Protein 1DYS (pdb70)

B-factor: mean 22.87, std 8.88, range [8.34, 70.2]

Sequence (690 aa):
GNPFSGRTLLVNSDYSSKLDQTRQAFLSRGDQTNAAKVKYVQEKVGTFYWISNIFLLRDIDVAIQNARAAKARGENPIVGLVLYNLPDRDCSAGESSGELKLSQNGLNRYKNEYVNPFAQKLKAASDVQFAVILEPDAIGNMVTGTSAFCRNARGPQQEAIGYAISQLQASHIHLYLDVANGGWLGWADKLEPTAQEVATILQKAGNNAKIRGFSSNVSNYNPYSTSNPPPYTSGSPSPDESRYATNIANAMRQRGLPTQFIIDQSRVALSGARSEWGQWCNVNPAGFGQPFTTNTNNPNVDAIVWVKPGGESDGQCGMGGAPAAGMWFDAYAQMLTQNAHDEIAGNPFSGRTLLVNSDYSSKLDQTRQAFLSRGDQTNAAKVKYVQEKVGTFYWISNIFLLRDIDVAIQNARAAKARGENPIVGLVLYNLPDRDCSAGESSGELKLSQNGLNRYKNEYVNPFAQKLKAASDVQFAVILEPDAIGNMVTGTSAFCRNARGPQQEAIGYAISQLQASHIHLYLDVANGGWLGWADKLEPTAQEVATILQKAGNNAKIRGFSSNVSNYNPYSTSNPPPYTSGSPSPDESRYATNIANAMRQRGLPTQFIIDQSRVALSGARSEWGQWCNVNPAGFGQPFTTNTNNPNVDAIVWVKPGGESDGQCGMGGAPAAGMWFDAYAQMLTQNAHDEIA

Solvent-accessible surface area: 25816 Å² total; per-residue (Å²): 105,40,7,0,74,76,67,74,8,12,36,10,41,48,4,16,78,36,0,54,94,0,52,92,23,0,73,99,140,53,39,107,100,16,4,52,28,0,99,58,1,24,95,131,3,3,0,0,5,46,0,22,41,36,21,45,16,66,33,0,65,61,0,13,129,34,2,106,53,0,90,88,158,67,68,77,11,0,0,0,0,0,0,34,0,2,0,10,23,36,2,67,83,35,22,3,44,17,37,1,37,37,110,65,84,0,34,69,53,0,34,87,60,0,0,50,34,0,3,132,52,0,91,82,2,75,79,4,38,0,0,0,0,0,2,12,43,6,0,0,6,13,31,50,12,110,53,62,64,5,151,120,0,90,43,45,4,16,77,0,0,0,52,0,0,44,52,1,48,37,107,10,10,32,5,0,1,1,0,3,14,0,16,72,0,0,74,74,98,47,26,81,56,0,0,82,5,0,16,29,0,19,130,110,12,29,159,120,17,139,11,67,0,0,0,0,0,16,34,19,0,2,30,23,78,34,106,122,41,42,119,50,8,91,77,13,55,0,13,3,1,15,99,0,0,43,32,0,0,68,10,0,115,149,91,68,33,37,24,27,0,1,0,1,7,1,2,25,24,61,114,78,14,16,94,118,24,65,73,133,15,1,7,48,56,0,1,3,3,34,9,40,22,51,126,7,154,16,121,11,5,4,0,7,0,0,0,17,5,0,1,26,1,20,0,54,41,57,43,72,72,14,30,27,63,34,32,27,10,21,55,2,0,26,21,0,0,101,59,17,66,138,89,5,81,104,43,7,0,71,70,68,71,7,14,38,7,44,35,4,19,70,32,1,42,90,0,57,100,21,0,67,94,138,55,36,114,94,18,4,52,42,0,100,47,3,22,94,132,3,3,0,0,4,43,0,24,42,33,20,46,16,61,28,0,66,60,0,12,125,38,1,104,48,6,94,88,175,69,82,74,10,0,0,0,0,0,0,33,0,3,0,10,23,36,2,80,77,41,24,2,38,18,42,1,38,40,106,67,87,0,37,68,57,0,36,84,60,0,0,51,34,0,4,127,50,0,91,83,1,81,70,6,36,0,0,0,0,0,3,12,35,7,1,0,6,6,32,48,25,113,54,58,62,6,156,118,0,92,37,40,4,17,77,0,1,0,47,1,0,40,53,2,64,38,110,13,11,33,4,0,1,1,0,3,13,0,16,70,0,0,74,77,98,55,24,83,49,0,0,100,4,0,24,37,0,19,140,109,8,34,159,127,21,143,10,65,0,0,0,0,1,11,32,16,1,2,31,22,81,36,121,114,37,31,123,52,8,90,75,12,58,0,12,4,1,17,98,0,0,48,27,0,0,65,6,0,124,145,92,71,32,34,27,22,0,1,0,0,9,0,1,33,23,76,106,73,23,12,94,118,19,62,68,142,16,0,7,64,60,0,2,4,4,38,5,37,27,57,115,8,144,15,122,21,5,4,0,9,0,0,0,17,3,0,0,24,2,20,0,36,38,53,34,65,74,15,31,32,71,38,31,22,12,22,52,2,0,26,22,0,0,101,56,14,67,142,80,2,81

Radius of gyration: 26.42 Å; Cα contacts (8 Å, |Δi|>4): 1539; chains: 2; bounding box: 71×68×64 Å

Nearest PDB structures (foldseek):
  1dys-assembly1_B  TM=1.000E+00  e=3.834E-75  Mycothermus thermophilus
  8wzw-assembly1_A  TM=9.440E-01  e=3.841E-35  Phanerodontia chrysosporium
  8ww5-assembly1_A  TM=9.415E-01  e=9.677E-35  Phanerodontia chrysosporium
  8x04-assembly1_A  TM=9.411E-01  e=4.245E-34  Phanerodontia chrysosporium
  8wxc-assembly1_A  TM=9.398E-01  e=3.992E-34  Phanerodontia chrysosporium

Organism: Humicola insolens (NCBI:txid85995)

InterPro domains:
  IPR001524 Glycoside hydrolase, family 6, conserved site [PS00656] (133-142)
  IPR016288 1, 4-beta cellobiohydrolase [PF01341] (6-342)
  IPR016288 1, 4-beta cellobiohydrolase [PIRSF001100] (2-345)
  IPR016288 1, 4-beta cellobiohydrolase [PR00733] (79-92)
  IPR016288 1, 4-beta cellobiohydrolase [PR00733] (174-187)
  IPR016288 1, 4-beta cellobiohydrolase [PR00733] (213-223)
  IPR016288 1, 4-beta cellobiohydrolase [PR00733] (261-274)
  IPR016288 1, 4-beta cellobiohydrolase [PR00733] (279-299)
  IPR016288 1, 4-beta cellobiohydrolase [PR00733] (303-317)
  IPR016288 1, 4-beta cellobiohydrolase [PTHR34876] (2-346)
  IPR036434 1, 4-beta cellobiohydrolase superfamily [G3DSA:3.20.20.40] (1-348)
  IPR036434 1, 4-beta cellobiohydrolase superfamily [SSF51989] (3-345)

Foldseek 3Di:
DQLCVQAAAFAQQVLLVLLVVLLVVCVVVVNPVLNQLSVCNSPGFHEADECAALVSLVSLVVQLVRQVVCVVVPHHYEHEYEQAHFACAPVLVPGRPHDHHVVVVRLVCLLPRRLVSNLVSVVVPLVHAYEYEYHACLLLCLLPVDDPRSVVCNVSRLLSRLSSQLSNDDPRYAYAYEDEACQRQQAPVRLQSSLVSVVSSPVSVHDVGAHQYHEYQALHAFAADDPDADPQCPRGQPRGRLSSLVSNLVSNVVVPHHRAYEYAQQKHEDPPQDPHRPDRWLTPDIAGEDGWDCPSVHPRYRIHHHYDSFQAGCACDHDPPGDGGRHGRSVRVNSRSVVYDPVRD/DQPCVQAAAAAQQVLLVLLQVLLVVCVVVVNNVLSQLSVCSSPGFHEADECAALVSLVSLVVQLVRCVVQVVVPHGYEHEYEQAHQACAPVLVVGRPHDHHVVVVRLVCCLPSNLVSSLVSVVVSPVHAYEYEYHAPLLLCLLPPDDPSSVVCNVSRLLSRLSSLLSNDDPRYAYAYEDEACQRQQAPVRLLSSLVSVVSSPVSNDDPRAHQYHEYQALHAFAQDDPDAAPLCPRGQPRGRLSSLVSNLVSNVVVVHHRAYEYAQQKHEDHPQDPHRPDRWLTPDIAGGDGWDCPRPHPRYRIHHHYHSFQAGCACDHDHPTHGGRHGRSVRVNSRSVRYDPVRD

Structure (mmCIF, N/CA/C/O backbone):
data_1DYS
#
_entry.id   1DYS
#
_cell.length_a   109.917
_cell.length_b   104.451
_cell.length_c   53.788
_cell.angle_alpha   90.00
_cell.angle_beta   90.00
_cell.angle_gamma   90.00
#
_symmetry.space_group_name_H-M   'P 21 21 2'
#
loop_
_entity.id
_entity.type
_entity.pdbx_description
1 polymer ENDOGLUCANASE
2 water water
#
loop_
_atom_site.group_PDB
_atom_site.id
_atom_site.type_symbol
_atom_site.label_atom_id
_atom_site.label_alt_id
_atom_site.label_comp_id
_atom_site.label_asym_id
_atom_site.label_entity_id
_atom_site.label_seq_id
_atom_site.pdbx_PDB_ins_code
_atom_site.Cartn_x
_atom_site.Cartn_y
_atom_site.Cartn_z
_atom_site.occupancy
_atom_site.B_iso_or_equiv
_atom_site.auth_seq_id
_atom_site.auth_comp_id
_atom_site.auth_asym_id
_atom_site.auth_atom_id
_atom_site.pdbx_PDB_model_num
ATOM 1 N N . GLY A 1 3 ? -1.219 43.542 30.269 1.00 38.26 3 GLY A N 1
ATOM 2 C CA . GLY A 1 3 ? -2.014 43.426 29.045 1.00 37.85 3 GLY A CA 1
ATOM 3 C C . GLY A 1 3 ? -1.696 42.106 28.320 1.00 30.25 3 GLY A C 1
ATOM 4 O O . GLY A 1 3 ? -0.625 41.520 28.474 1.00 29.98 3 GLY A O 1
ATOM 5 N N . ASN A 1 4 ? -2.694 41.653 27.583 1.00 26.24 4 ASN A N 1
ATOM 6 C CA . ASN A 1 4 ? -2.522 40.422 26.779 1.00 20.56 4 ASN A CA 1
ATOM 7 C C . ASN A 1 4 ? -1.763 40.898 25.563 1.00 18.81 4 ASN A C 1
ATOM 8 O O . ASN A 1 4 ? -2.111 41.817 24.819 1.00 18.03 4 ASN A O 1
ATOM 13 N N . PRO A 1 5 ? -0.620 40.287 25.287 1.00 18.82 5 PRO A N 1
ATOM 14 C CA . PRO A 1 5 ? 0.217 40.707 24.170 1.00 21.77 5 PRO A CA 1
ATOM 15 C C . PRO A 1 5 ? -0.379 40.490 22.795 1.00 19.14 5 PRO A C 1
ATOM 16 O O . PRO A 1 5 ? 0.116 41.014 21.786 1.00 20.12 5 PRO A O 1
ATOM 20 N N . PHE A 1 6 ? -1.420 39.660 22.675 1.00 20.14 6 PHE A N 1
ATOM 21 C CA . PHE A 1 6 ? -2.025 39.349 21.392 1.00 18.69 6 PHE A CA 1
ATOM 22 C C . PHE A 1 6 ? -3.168 40.333 21.066 1.00 21.14 6 PHE A C 1
ATOM 23 O O . PHE A 1 6 ? -3.659 40.333 19.958 1.00 19.59 6 PHE A O 1
ATOM 31 N N . SER A 1 7 ? -3.625 41.041 22.085 1.00 24.32 7 SER A N 1
ATOM 32 C CA . SER A 1 7 ? -4.696 42.029 21.934 1.00 25.88 7 SER A CA 1
ATOM 33 C C . SER A 1 7 ? -4.451 42.995 20.789 1.00 20.85 7 SER A C 1
ATOM 34 O O . SER A 1 7 ? -3.459 43.730 20.688 1.00 24.54 7 SER A O 1
ATOM 37 N N . GLY A 1 8 ? -5.371 42.997 19.824 1.00 26.40 8 GLY A N 1
ATOM 38 C CA . GLY A 1 8 ? -5.340 43.814 18.652 1.00 24.54 8 GLY A CA 1
ATOM 39 C C . GLY A 1 8 ? -4.269 43.464 17.635 1.00 26.47 8 GLY A C 1
ATOM 40 O O . GLY A 1 8 ? -4.064 44.173 16.658 1.00 27.08 8 GLY A O 1
ATOM 41 N N . ARG A 1 9 ? -3.612 42.315 17.808 1.00 21.06 9 ARG A N 1
ATOM 42 C CA . ARG A 1 9 ? -2.572 41.872 16.890 1.00 22.18 9 ARG A CA 1
ATOM 43 C C . ARG A 1 9 ? -3.019 40.660 16.083 1.00 18.93 9 ARG A C 1
ATOM 44 O O . ARG A 1 9 ? -4.011 40.028 16.400 1.00 19.47 9 ARG A O 1
ATOM 52 N N . THR A 1 10 ? -2.288 40.327 15.027 1.00 24.28 10 THR A N 1
ATOM 53 C CA . THR A 1 10 ? -2.564 39.132 14.227 1.00 19.42 10 THR A CA 1
ATOM 54 C C . THR A 1 10 ? -1.354 38.193 14.346 1.00 24.81 10 THR A C 1
ATOM 55 O O . THR A 1 10 ? -0.251 38.690 14.163 1.00 20.25 10 THR A O 1
ATOM 59 N N . LEU A 1 11 ? -1.572 36.927 14.675 1.00 19.06 11 LEU A N 1
ATOM 60 C CA . LEU A 1 11 ? -0.435 35.982 14.697 1.00 19.38 11 LEU A CA 1
ATOM 61 C C . LEU A 1 11 ? 0.111 35.848 13.287 1.00 14.73 11 LEU A C 1
ATOM 62 O O . LEU A 1 11 ? -0.555 35.657 12.279 1.00 15.07 11 LEU A O 1
ATOM 67 N N . LEU A 1 12 ? 1.444 36.024 13.141 1.00 16.75 12 LEU A N 1
ATOM 68 C CA . LEU A 1 12 ? 2.060 36.058 11.830 1.00 13.59 12 LEU A CA 1
ATOM 69 C C . LEU A 1 12 ? 2.020 34.739 11.061 1.00 18.27 12 LEU A C 1
ATOM 70 O O . LEU A 1 12 ? 2.255 33.691 11.661 1.00 16.05 12 LEU A O 1
ATOM 75 N N . VAL A 1 13 ? 1.740 34.836 9.760 1.00 18.01 13 VAL A N 1
ATOM 76 C CA . VAL A 1 13 ? 1.775 33.596 8.958 1.00 15.29 13 VAL A CA 1
ATOM 77 C C . VAL A 1 13 ? 3.197 33.038 8.957 1.00 17.10 13 VAL A C 1
ATOM 78 O O . VAL A 1 13 ? 4.189 33.771 8.935 1.00 20.59 13 VAL A O 1
ATOM 82 N N . ASN A 1 14 ? 3.330 31.716 8.968 1.00 15.04 14 ASN A N 1
ATOM 83 C CA . ASN A 1 14 ? 4.621 31.037 8.860 1.00 17.17 14 ASN A CA 1
ATOM 84 C C . ASN A 1 14 ? 4.809 30.806 7.358 1.00 19.93 14 ASN A C 1
ATOM 85 O O . ASN A 1 14 ? 4.099 30.022 6.721 1.00 15.61 14 ASN A O 1
ATOM 90 N N . SER A 1 15 ? 5.772 31.480 6.722 1.00 16.93 15 SER A N 1
ATOM 91 C CA . SER A 1 15 ? 5.972 31.375 5.291 1.00 19.54 15 SER A CA 1
ATOM 92 C C . SER A 1 15 ? 6.450 30.003 4.841 1.00 19.95 15 SER A C 1
ATOM 93 O O . SER A 1 15 ? 6.081 29.590 3.731 1.00 19.84 15 SER A O 1
ATOM 96 N N . ASP A 1 16 ? 7.229 29.316 5.679 1.00 20.02 16 ASP A N 1
ATOM 97 C CA . ASP A 1 16 ? 7.678 27.986 5.233 1.00 18.50 16 ASP A CA 1
ATOM 98 C C . ASP A 1 16 ? 6.490 27.032 5.160 1.00 19.89 16 ASP A C 1
ATOM 99 O O . ASP A 1 16 ? 6.297 26.266 4.196 1.00 20.29 16 ASP A O 1
ATOM 104 N N . TYR A 1 17 ? 5.686 27.053 6.241 1.00 18.14 17 TYR A N 1
ATOM 105 C CA . TYR A 1 17 ? 4.487 26.234 6.264 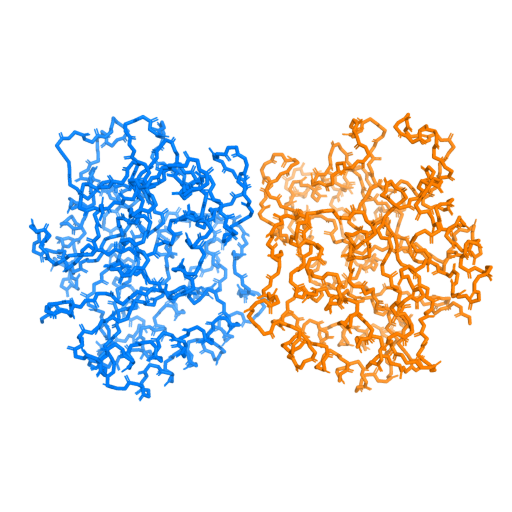1.00 16.72 17 TYR A CA 1
ATOM 106 C C . TYR A 1 17 ? 3.546 26.568 5.133 1.00 15.19 17 TYR A C 1
ATOM 107 O O . TYR A 1 17 ? 2.949 25.740 4.432 1.00 16.05 17 TYR A O 1
ATOM 116 N N . SER A 1 18 ? 3.263 27.851 4.904 1.00 15.39 18 SER A N 1
ATOM 117 C CA . SER A 1 18 ? 2.428 28.267 3.776 1.00 18.04 18 SER A CA 1
ATOM 118 C C . SER A 1 18 ? 2.941 27.767 2.434 1.00 17.83 18 SER A C 1
ATOM 119 O O . SER A 1 18 ? 2.158 27.327 1.586 1.00 19.59 18 SER A O 1
ATOM 123 N N . SER A 1 19 ? 4.260 27.733 2.243 1.00 17.26 19 SER A N 1
ATOM 124 C CA . SER A 1 19 ? 4.815 27.191 1.004 1.00 17.67 19 SER A CA 1
ATOM 125 C C . SER A 1 19 ? 4.528 25.702 0.844 1.00 17.75 19 SER A C 1
ATOM 126 O O . SER A 1 19 ? 4.127 25.224 -0.225 1.00 18.25 19 SER A O 1
ATOM 130 N N . LYS A 1 20 ? 4.695 24.963 1.949 1.00 17.13 20 LYS A N 1
ATOM 131 C CA . LYS A 1 20 ? 4.459 23.529 1.922 1.00 13.44 20 LYS A CA 1
ATOM 132 C C . LYS A 1 20 ? 2.999 23.195 1.626 1.00 17.29 20 LYS A C 1
ATOM 133 O O . LYS A 1 20 ? 2.697 22.239 0.907 1.00 16.89 20 LYS A O 1
ATOM 139 N N . LEU A 1 21 ? 2.077 24.008 2.094 1.00 17.11 21 LEU A N 1
ATOM 140 C CA . LEU A 1 21 ? 0.653 23.842 1.855 1.00 13.52 21 LEU A CA 1
ATOM 141 C C . LEU A 1 21 ? 0.270 24.012 0.389 1.00 17.88 21 LEU A C 1
ATOM 142 O O . LEU A 1 21 ? -0.817 23.570 0.016 1.00 16.70 21 LEU A O 1
ATOM 147 N N . ASP A 1 22 ? 1.128 24.695 -0.366 1.00 18.31 22 ASP A N 1
ATOM 148 C CA . ASP A 1 22 ? 0.822 24.788 -1.808 1.00 17.60 22 ASP A CA 1
ATOM 149 C C . ASP A 1 22 ? 0.638 23.406 -2.411 1.00 20.83 22 ASP A C 1
ATOM 150 O O . ASP A 1 22 ? -0.254 23.185 -3.245 1.00 20.39 22 ASP A O 1
ATOM 155 N N . GLN A 1 23 ? 1.421 22.406 -1.967 1.00 18.04 23 GLN A N 1
ATOM 156 C CA . GLN A 1 23 ? 1.235 21.045 -2.460 1.00 19.08 23 GLN A CA 1
ATOM 157 C C . GLN A 1 23 ? -0.185 20.580 -2.188 1.00 21.56 23 GLN A C 1
ATOM 158 O O . GLN A 1 23 ? -0.830 19.948 -3.036 1.00 22.98 23 GLN A O 1
ATOM 164 N N . THR A 1 24 ? -0.712 20.919 -0.992 1.00 17.27 24 THR A N 1
ATOM 165 C CA . THR A 1 24 ? -2.063 20.490 -0.634 1.00 17.10 24 THR A CA 1
ATOM 166 C C . THR A 1 24 ? -3.098 21.160 -1.512 1.00 20.53 24 THR A C 1
ATOM 167 O O . THR A 1 24 ? -4.054 20.548 -1.974 1.00 20.84 24 THR A O 1
ATOM 171 N N . ARG A 1 25 ? -2.957 22.462 -1.681 1.00 21.00 25 ARG A N 1
ATOM 172 C CA . ARG A 1 25 ? -3.821 23.238 -2.549 1.00 17.91 25 ARG A CA 1
ATOM 173 C C . ARG A 1 25 ? -3.739 22.679 -3.965 1.00 19.93 25 ARG A C 1
ATOM 174 O O . ARG A 1 25 ? -4.831 22.459 -4.486 1.00 24.01 25 ARG A O 1
ATOM 182 N N . GLN A 1 26 ? -2.539 22.412 -4.480 1.00 18.69 26 GLN A N 1
ATOM 183 C CA . GLN A 1 26 ? -2.482 21.757 -5.798 1.00 22.07 26 GLN A CA 1
ATOM 184 C C . GLN A 1 26 ? -3.191 20.412 -5.836 1.00 26.43 26 GLN A C 1
ATOM 185 O O . GLN A 1 26 ? -3.894 20.096 -6.817 1.00 24.10 26 GLN A O 1
ATOM 191 N N . ALA A 1 27 ? -3.069 19.553 -4.823 1.00 22.76 27 ALA A N 1
ATOM 192 C CA . ALA A 1 27 ? -3.702 18.238 -4.801 1.00 22.86 27 ALA A CA 1
ATOM 193 C C . ALA A 1 27 ? -5.214 18.331 -4.878 1.00 26.56 27 ALA A C 1
ATOM 194 O O . ALA A 1 27 ? -5.876 17.654 -5.683 1.00 29.72 27 ALA A O 1
ATOM 196 N N . PHE A 1 28 ? -5.822 19.221 -4.098 1.00 24.85 28 PHE A N 1
ATOM 197 C CA . PHE A 1 28 ? -7.262 19.417 -4.131 1.00 23.17 28 PHE A CA 1
ATOM 198 C C . PHE A 1 28 ? -7.673 19.939 -5.510 1.00 24.62 28 PHE A C 1
ATOM 199 O O . PHE A 1 28 ? -8.581 19.365 -6.109 1.00 31.47 28 PHE A O 1
ATOM 207 N N . LEU A 1 29 ? -6.970 20.945 -6.032 1.00 23.80 29 LEU A N 1
ATOM 208 C CA . LEU A 1 29 ? -7.312 21.458 -7.359 1.00 32.14 29 LEU A CA 1
ATOM 209 C C . LEU A 1 29 ? -7.335 20.339 -8.402 1.00 35.33 29 LEU A C 1
ATOM 210 O O . LEU A 1 29 ? -8.298 20.213 -9.177 1.00 35.15 29 LEU A O 1
ATOM 215 N N . SER A 1 30 ? -6.344 19.464 -8.396 1.00 34.71 30 SER A N 1
ATOM 216 C CA . SER A 1 30 ? -6.204 18.354 -9.322 1.00 37.80 30 SER A CA 1
ATOM 217 C C . SER A 1 30 ? -7.277 17.288 -9.316 1.00 38.86 30 SER A C 1
ATOM 218 O O . SER A 1 30 ? -7.306 16.359 -10.139 1.00 38.27 30 SER A O 1
ATOM 222 N N . ARG A 1 31 ? -8.204 17.328 -8.380 1.00 35.46 31 ARG A N 1
ATOM 223 C CA . ARG A 1 31 ? -9.349 16.448 -8.287 1.00 32.92 31 ARG A CA 1
ATOM 224 C C . ARG A 1 31 ? -10.619 17.277 -8.477 1.00 34.41 31 ARG A C 1
ATOM 225 O O . ARG A 1 31 ? -11.715 16.814 -8.172 1.00 36.73 31 ARG A O 1
ATOM 233 N N . GLY A 1 32 ? -10.453 18.524 -8.901 1.00 30.79 32 GLY A N 1
ATOM 234 C CA . GLY A 1 32 ? -11.568 19.435 -9.124 1.00 32.88 32 GLY A CA 1
ATOM 235 C C . GLY A 1 32 ? -12.219 19.961 -7.851 1.00 34.01 32 GLY A C 1
ATOM 236 O O . GLY A 1 32 ? -13.269 20.611 -7.881 1.00 29.91 32 GLY A O 1
ATOM 237 N N . ASP A 1 33 ? -11.555 19.733 -6.717 1.00 28.54 33 ASP A N 1
ATOM 238 C CA . ASP A 1 33 ? -12.087 20.173 -5.436 1.00 21.21 33 ASP A CA 1
ATOM 239 C C . ASP A 1 33 ? -11.644 21.598 -5.118 1.00 28.79 33 ASP A C 1
ATOM 240 O O . ASP A 1 33 ? -10.639 21.863 -4.449 1.00 27.97 33 ASP A O 1
ATOM 245 N N . GLN A 1 34 ? -12.472 22.543 -5.591 1.00 25.22 34 GLN A N 1
ATOM 246 C CA . GLN A 1 34 ? -12.204 23.959 -5.402 1.00 22.75 34 GLN A CA 1
ATOM 247 C C . GLN A 1 34 ? -12.474 24.393 -3.962 1.00 22.82 34 GLN A C 1
ATOM 248 O O . GLN A 1 34 ? -11.800 25.313 -3.483 1.00 26.92 34 GLN A O 1
ATOM 254 N N . THR A 1 35 ? -13.484 23.784 -3.368 1.00 20.80 35 THR A N 1
ATOM 255 C CA . THR A 1 35 ? -13.900 24.112 -2.012 1.00 21.60 35 THR A CA 1
ATOM 256 C C . THR A 1 35 ? -12.757 23.884 -1.026 1.00 18.34 35 THR A C 1
ATOM 257 O O . THR A 1 35 ? -12.439 24.766 -0.221 1.00 20.03 35 THR A O 1
ATOM 261 N N . ASN A 1 36 ? -12.139 22.715 -1.098 1.00 20.66 36 ASN A N 1
ATOM 262 C CA . ASN A 1 36 ? -10.988 22.500 -0.189 1.00 15.84 36 ASN A CA 1
ATOM 263 C C . ASN A 1 36 ? -9.741 23.202 -0.662 1.00 21.68 36 ASN A C 1
ATOM 264 O O . ASN A 1 36 ? -8.901 23.559 0.199 1.00 20.93 36 ASN A O 1
ATOM 269 N N . ALA A 1 37 ? -9.535 23.468 -1.947 1.00 19.31 37 ALA A N 1
ATOM 270 C CA . ALA A 1 37 ? -8.366 24.216 -2.399 1.00 16.22 37 ALA A CA 1
ATOM 271 C C . ALA A 1 37 ? -8.414 25.628 -1.806 1.00 22.25 37 ALA A C 1
ATOM 272 O O . ALA A 1 37 ? -7.410 26.175 -1.365 1.00 20.26 37 ALA A O 1
ATOM 274 N N . ALA A 1 38 ? -9.617 26.185 -1.751 1.00 19.54 38 ALA A N 1
ATOM 275 C CA . ALA A 1 38 ? -9.855 27.521 -1.216 1.00 16.76 38 ALA A CA 1
ATOM 276 C C . ALA A 1 38 ? -9.602 27.541 0.295 1.00 21.41 38 ALA A C 1
ATOM 277 O O . ALA A 1 38 ? -9.085 28.533 0.810 1.00 20.71 38 ALA A O 1
ATOM 279 N N . LYS A 1 39 ? -9.984 26.451 0.954 1.00 18.20 39 LYS A N 1
ATOM 280 C CA . LYS A 1 39 ? -9.697 26.347 2.402 1.00 16.71 39 LYS A CA 1
ATOM 281 C C . LYS A 1 39 ? -8.176 26.312 2.607 1.00 18.03 39 LYS A C 1
ATOM 282 O O . LYS A 1 39 ? -7.736 26.952 3.590 1.00 16.49 39 LYS A O 1
ATOM 288 N N . VAL A 1 40 ? -7.425 25.584 1.796 1.00 18.40 40 VAL A N 1
ATOM 289 C CA . VAL A 1 40 ? -5.964 25.612 1.920 1.00 16.71 40 VAL A CA 1
ATOM 290 C C . VAL A 1 40 ? -5.436 27.032 1.739 1.00 18.50 40 VAL A C 1
ATOM 291 O O . VAL A 1 40 ? -4.613 27.534 2.522 1.00 17.77 40 VAL A O 1
ATOM 295 N N . LYS A 1 41 ? -5.896 27.745 0.679 1.00 18.92 41 LYS A N 1
ATOM 296 C CA . LYS A 1 41 ? -5.418 29.127 0.476 1.00 22.78 41 LYS A CA 1
ATOM 297 C C . LYS A 1 41 ? -5.760 30.039 1.647 1.00 21.74 41 LYS A C 1
ATOM 298 O O . LYS A 1 41 ? -4.993 30.940 1.994 1.00 18.77 41 LYS A O 1
ATOM 304 N N . TYR A 1 42 ? -6.859 29.813 2.333 1.00 17.12 42 TYR A N 1
ATOM 305 C CA . TYR A 1 42 ? -7.288 30.552 3.516 1.00 17.44 42 TYR A CA 1
ATOM 306 C C . TYR A 1 42 ? -6.200 30.342 4.583 1.00 17.60 42 TYR A C 1
ATOM 307 O O . TYR A 1 42 ? -5.664 31.327 5.062 1.00 18.30 42 TYR A O 1
ATOM 316 N N . VAL A 1 43 ? -5.877 29.067 4.811 1.00 16.45 43 VAL A N 1
ATOM 317 C CA . VAL A 1 43 ? -4.792 28.828 5.785 1.00 13.47 43 VAL A CA 1
ATOM 318 C C . VAL A 1 43 ? -3.503 29.471 5.327 1.00 18.93 43 VAL A C 1
ATOM 319 O O . VAL A 1 43 ? -2.730 30.002 6.145 1.00 17.25 43 VAL A O 1
ATOM 323 N N . GLN A 1 44 ? -3.153 29.403 4.028 1.00 14.80 44 GLN A N 1
ATOM 324 C CA . GLN A 1 44 ? -1.897 29.944 3.546 1.00 16.17 44 GLN A CA 1
ATOM 325 C C . GLN A 1 44 ? -1.682 31.442 3.770 1.00 15.63 44 GLN A C 1
ATOM 326 O O . GLN A 1 44 ? -0.556 31.878 4.029 1.00 16.96 44 GLN A O 1
ATOM 332 N N . GLU A 1 45 ? -2.761 32.201 3.656 1.00 17.72 45 GLU A N 1
ATOM 333 C CA . GLU A 1 45 ? -2.657 33.649 3.741 1.00 20.01 45 GLU A CA 1
ATOM 334 C C . GLU A 1 45 ? -3.167 34.238 5.026 1.00 18.93 45 GLU A C 1
ATOM 335 O O . GLU A 1 45 ? -2.740 35.356 5.356 1.00 23.99 45 GLU A O 1
ATOM 341 N N . LYS A 1 46 ? -4.104 33.593 5.696 1.00 18.31 46 LYS A N 1
ATOM 342 C CA . LYS A 1 46 ? -4.722 34.224 6.846 1.00 18.40 46 LYS A CA 1
ATOM 343 C C . LYS A 1 46 ? -4.564 33.547 8.178 1.00 23.82 46 LYS A C 1
ATOM 344 O O . LYS A 1 46 ? -5.174 34.044 9.143 1.00 24.60 46 LYS A O 1
ATOM 350 N N . VAL A 1 47 ? -3.852 32.412 8.262 1.00 17.29 47 VAL A N 1
ATOM 351 C CA . VAL A 1 47 ? -3.835 31.749 9.578 1.00 15.28 47 VAL A CA 1
ATOM 352 C C . VAL A 1 47 ? -2.404 31.717 10.121 1.00 13.52 47 VAL A C 1
ATOM 353 O O . VAL A 1 47 ? -1.586 31.140 9.413 1.00 16.31 47 VAL A O 1
ATOM 357 N N . GLY A 1 48 ? -2.167 32.430 11.230 1.00 15.51 48 GLY A N 1
ATOM 358 C CA . GLY A 1 48 ? -0.768 32.459 11.709 1.00 16.24 48 GLY A CA 1
ATOM 359 C C . GLY A 1 48 ? -0.370 31.116 12.317 1.00 15.45 48 GLY A C 1
ATOM 360 O O . GLY A 1 48 ? -1.210 30.436 12.875 1.00 15.17 48 GLY A O 1
ATOM 361 N N . THR A 1 49 ? 0.919 30.785 12.177 1.00 16.03 49 THR A N 1
ATOM 362 C CA . THR A 1 49 ? 1.435 29.557 12.783 1.00 16.13 49 THR A CA 1
ATOM 363 C C . THR A 1 49 ? 2.805 29.901 13.377 1.00 17.15 49 THR A C 1
ATOM 364 O O . THR A 1 49 ? 3.492 30.741 12.790 1.00 15.90 49 THR A O 1
ATOM 368 N N . PHE A 1 50 ? 3.164 29.322 14.530 1.00 16.48 50 PHE A N 1
ATOM 369 C CA . PHE A 1 50 ? 4.518 29.587 15.003 1.00 13.84 50 PHE A CA 1
ATOM 370 C C . PHE A 1 50 ? 5.592 28.969 14.111 1.00 14.81 50 PHE A C 1
ATOM 371 O O . PHE A 1 50 ? 5.376 28.019 13.352 1.00 15.09 50 PHE A O 1
ATOM 379 N N . TYR A 1 51 ? 6.778 29.576 14.225 1.00 11.65 51 TYR A N 1
ATOM 380 C CA . TYR A 1 51 ? 8.011 29.069 13.590 1.00 12.70 51 TYR A CA 1
ATOM 381 C C . TYR A 1 51 ? 8.790 28.246 14.609 1.00 11.84 51 TYR A C 1
ATOM 382 O O . TYR A 1 51 ? 9.086 28.745 15.718 1.00 15.79 51 TYR A O 1
ATOM 391 N N . TRP A 1 52 ? 9.153 27.012 14.272 1.00 13.83 52 TRP A N 1
ATOM 392 C CA . TRP A 1 52 ? 9.890 26.152 15.154 1.00 12.86 52 TRP A CA 1
ATOM 393 C C . TRP A 1 52 ? 11.404 26.265 14.965 1.00 13.06 52 TRP A C 1
ATOM 394 O O . TRP A 1 52 ? 11.934 25.983 13.899 1.00 15.63 52 TRP A O 1
ATOM 405 N N . ILE A 1 53 ? 12.019 26.684 16.082 1.00 11.99 53 ILE A N 1
ATOM 406 C CA . ILE A 1 53 ? 13.490 26.888 16.037 1.00 13.95 53 ILE A CA 1
ATOM 407 C C . ILE A 1 53 ? 14.119 25.692 16.735 1.00 15.56 53 ILE A C 1
ATOM 408 O O . ILE A 1 53 ? 14.563 25.776 17.907 1.00 13.88 53 ILE A O 1
ATOM 413 N N . SER A 1 54 ? 13.986 24.549 16.079 1.00 15.20 54 SER A N 1
ATOM 414 C CA . SER A 1 54 ? 14.235 23.237 16.686 1.00 10.25 54 SER A CA 1
ATOM 415 C C . SER A 1 54 ? 15.685 22.814 16.750 1.00 14.35 54 SER A C 1
ATOM 416 O O . SER A 1 54 ? 15.968 21.697 17.179 1.00 15.04 54 SER A O 1
ATOM 419 N N . ASN A 1 55 ? 16.595 23.631 16.271 1.00 15.12 55 ASN A N 1
ATOM 420 C CA . ASN A 1 55 ? 18.028 23.347 16.337 1.00 14.74 55 ASN A CA 1
ATOM 421 C C . ASN A 1 55 ? 18.794 24.601 15.916 1.00 15.53 55 ASN A C 1
ATOM 422 O O . ASN A 1 55 ? 18.212 25.630 15.547 1.00 15.28 55 ASN A O 1
ATOM 427 N N . ILE A 1 56 ? 20.115 24.557 16.063 1.00 13.68 56 ILE A N 1
ATOM 428 C CA . ILE A 1 56 ? 20.993 25.713 15.847 1.00 16.07 56 ILE A CA 1
ATOM 429 C C . ILE A 1 56 ? 20.940 26.138 14.395 1.00 15.12 56 ILE A C 1
ATOM 430 O O . ILE A 1 56 ? 20.891 27.354 14.124 1.00 14.39 56 ILE A O 1
ATOM 435 N N . PHE A 1 57 ? 20.901 25.200 13.464 1.00 15.86 57 PHE A N 1
ATOM 436 C CA . PHE A 1 57 ? 20.747 25.523 12.048 1.00 11.80 57 PHE A CA 1
ATOM 437 C C . PHE A 1 57 ? 19.503 26.421 11.832 1.00 15.24 57 PHE A C 1
ATOM 438 O O . PHE A 1 57 ? 19.550 27.342 11.017 1.00 14.57 57 PHE A O 1
ATOM 446 N N . LEU A 1 58 ? 18.390 26.082 12.443 1.00 13.64 58 LEU A N 1
ATOM 447 C CA . LEU A 1 58 ? 17.153 26.810 12.307 1.00 13.38 58 LEU A CA 1
ATOM 448 C C . LEU A 1 58 ? 17.143 28.147 13.024 1.00 13.46 58 LEU A C 1
ATOM 449 O O . LEU A 1 58 ? 16.116 28.830 12.829 1.00 14.86 58 LEU A O 1
ATOM 454 N N . LEU A 1 59 ? 18.172 28.584 13.736 1.00 13.01 59 LEU A N 1
ATOM 455 C CA . LEU A 1 59 ? 18.157 29.994 14.198 1.00 11.72 59 LEU A CA 1
ATOM 456 C C . LEU A 1 59 ? 17.950 30.951 13.038 1.00 14.70 59 LEU A C 1
ATOM 457 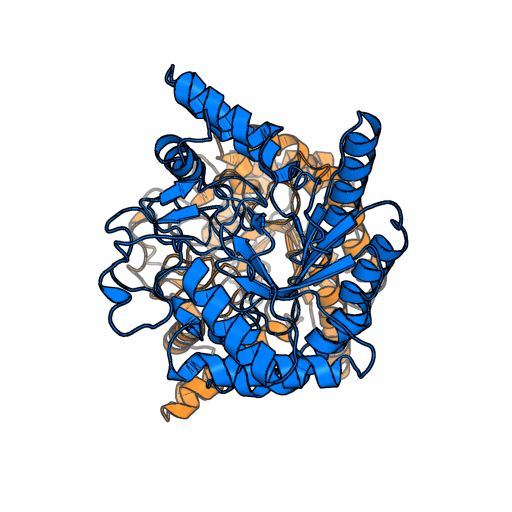O O . LEU A 1 59 ? 17.368 32.026 13.261 1.00 16.53 59 LEU A O 1
ATOM 462 N N . ARG A 1 60 ? 18.333 30.604 11.813 1.00 15.56 60 ARG A N 1
ATOM 463 C CA . ARG A 1 60 ? 18.133 31.405 10.610 1.00 16.80 60 ARG A CA 1
ATOM 464 C C . ARG A 1 60 ? 16.664 31.649 10.348 1.00 15.95 60 ARG A C 1
ATOM 465 O O . ARG A 1 60 ? 16.319 32.692 9.806 1.00 17.25 60 ARG A O 1
ATOM 473 N N . ASP A 1 61 ? 15.755 30.730 10.778 1.00 19.09 61 ASP A N 1
ATOM 474 C CA . ASP A 1 61 ? 14.329 30.969 10.622 1.00 15.63 61 ASP A CA 1
ATOM 475 C C . ASP A 1 61 ? 13.852 32.144 11.476 1.00 15.44 61 ASP A C 1
ATOM 476 O O . ASP A 1 61 ? 12.804 32.711 11.159 1.00 18.75 61 ASP A O 1
ATOM 481 N N . ILE A 1 62 ? 14.596 32.541 12.545 1.00 13.50 62 ILE A N 1
ATOM 482 C CA . ILE A 1 62 ? 14.158 33.734 13.271 1.00 16.23 62 ILE A CA 1
ATOM 483 C C . ILE A 1 62 ? 14.319 34.970 12.382 1.00 20.75 62 ILE A C 1
ATOM 484 O O . ILE A 1 62 ? 13.452 35.865 12.334 1.00 16.45 62 ILE A O 1
ATOM 489 N N . ASP A 1 63 ? 15.422 35.030 11.631 1.00 17.23 63 ASP A N 1
ATOM 490 C CA . ASP A 1 63 ? 15.624 36.137 10.689 1.00 19.20 63 ASP A CA 1
ATOM 491 C C . ASP A 1 63 ? 14.500 36.146 9.653 1.00 19.34 63 ASP A C 1
ATOM 492 O O . ASP A 1 63 ? 13.958 37.217 9.321 1.00 22.74 63 ASP A O 1
ATOM 497 N N . VAL A 1 64 ? 14.140 34.951 9.165 1.00 17.14 64 VAL A N 1
ATOM 498 C CA . VAL A 1 64 ? 13.036 34.834 8.226 1.00 15.53 64 VAL A CA 1
ATOM 499 C C . VAL A 1 64 ? 11.744 35.398 8.835 1.00 14.91 64 VAL A C 1
ATOM 500 O O . VAL A 1 64 ? 11.044 36.197 8.188 1.00 16.37 64 VAL A O 1
ATOM 504 N N . ALA A 1 65 ? 11.417 34.975 10.063 1.00 15.69 65 ALA A N 1
ATOM 505 C CA . ALA A 1 65 ? 10.189 35.446 10.713 1.00 15.10 65 ALA A CA 1
ATOM 506 C C . ALA A 1 65 ? 10.193 36.967 10.892 1.00 17.42 65 ALA A C 1
ATOM 507 O O . ALA A 1 65 ? 9.203 37.683 10.672 1.00 15.84 65 ALA A O 1
ATOM 509 N N . ILE A 1 66 ? 11.336 37.499 11.317 1.00 14.55 66 ILE A N 1
ATOM 510 C CA . ILE A 1 66 ? 11.454 38.954 11.529 1.00 23.15 66 ILE A CA 1
ATOM 511 C C . ILE A 1 66 ? 11.294 39.695 10.214 1.00 18.04 66 ILE A C 1
ATOM 512 O O . ILE A 1 66 ? 10.668 40.758 10.198 1.00 20.04 66 ILE A O 1
ATOM 517 N N . GLN A 1 67 ? 11.856 39.221 9.122 1.00 18.61 67 GLN A N 1
ATOM 518 C CA . GLN A 1 67 ? 11.702 39.831 7.802 1.00 16.62 67 GLN A CA 1
ATOM 519 C C . GLN A 1 67 ? 10.233 39.906 7.451 1.00 21.78 67 GLN A C 1
ATOM 520 O O . GLN A 1 67 ? 9.628 40.914 7.073 1.00 19.15 67 GLN A O 1
ATOM 526 N N . ASN A 1 68 ? 9.551 38.748 7.606 1.00 18.06 68 ASN A N 1
ATOM 527 C CA . ASN A 1 68 ? 8.127 38.671 7.361 1.00 18.35 68 ASN A CA 1
ATOM 528 C C . ASN A 1 68 ? 7.322 39.597 8.261 1.00 19.58 68 ASN A C 1
ATOM 529 O O . ASN A 1 68 ? 6.359 40.200 7.802 1.00 23.36 68 ASN A O 1
ATOM 534 N N . ALA A 1 69 ? 7.682 39.721 9.539 1.00 19.23 69 ALA A N 1
ATOM 535 C CA . ALA A 1 69 ? 6.991 40.578 10.476 1.00 15.96 69 ALA A CA 1
ATOM 536 C C . ALA A 1 69 ? 7.135 42.046 10.004 1.00 22.11 69 ALA A C 1
ATOM 537 O O . ALA A 1 69 ? 6.139 42.743 9.941 1.00 21.63 69 ALA A O 1
ATOM 539 N N . ARG A 1 70 ? 8.343 42.432 9.609 1.00 22.18 70 ARG A N 1
ATOM 540 C CA . ARG A 1 70 ? 8.567 43.803 9.148 1.00 22.08 70 ARG A CA 1
ATOM 541 C C . ARG A 1 70 ? 7.864 44.100 7.832 1.00 27.11 70 ARG A C 1
ATOM 542 O O . ARG A 1 70 ? 7.398 45.233 7.637 1.00 30.23 70 ARG A O 1
ATOM 550 N N . ALA A 1 71 ? 7.694 43.123 6.946 1.00 24.69 71 ALA A N 1
ATOM 551 C CA . ALA A 1 71 ? 6.964 43.311 5.701 1.00 27.59 71 ALA A CA 1
ATOM 552 C C . ALA A 1 71 ? 5.463 43.444 5.954 1.00 33.23 71 ALA A C 1
ATOM 553 O O . ALA A 1 71 ? 4.738 44.190 5.279 1.00 34.34 71 ALA A O 1
ATOM 555 N N . ALA A 1 72 ? 4.962 42.719 6.947 1.00 25.47 72 ALA A N 1
ATOM 556 C CA . ALA A 1 72 ? 3.554 42.744 7.303 1.00 25.49 72 ALA A CA 1
ATOM 557 C C . ALA A 1 72 ? 3.206 44.121 7.858 1.00 30.33 72 ALA A C 1
ATOM 558 O O . ALA A 1 72 ? 2.244 44.778 7.498 1.00 28.16 72 ALA A O 1
ATOM 560 N N . LYS A 1 73 ? 4.103 44.596 8.714 1.00 30.08 73 LYS A N 1
ATOM 561 C CA . LYS A 1 73 ? 3.891 45.888 9.381 1.00 34.22 73 LYS A CA 1
ATOM 562 C C . LYS A 1 73 ? 4.012 47.017 8.373 1.00 32.67 73 LYS A C 1
ATOM 563 O O . LYS A 1 73 ? 3.334 48.039 8.511 1.00 28.18 73 LYS A O 1
ATOM 569 N N . ALA A 1 74 ? 4.766 46.799 7.290 1.00 30.13 74 ALA A N 1
ATOM 570 C CA . ALA A 1 74 ? 4.858 47.776 6.212 1.00 35.21 74 ALA A CA 1
ATOM 571 C C . ALA A 1 74 ? 3.594 47.834 5.365 1.00 42.35 74 ALA A C 1
ATOM 572 O O . ALA A 1 74 ? 3.390 48.892 4.743 1.00 45.03 74 ALA A O 1
ATOM 574 N N . ARG A 1 75 ? 2.718 46.830 5.332 1.00 40.77 75 ARG A N 1
ATOM 575 C CA . ARG A 1 75 ? 1.478 46.989 4.565 1.00 36.94 75 ARG A CA 1
ATOM 576 C C . ARG A 1 75 ? 0.316 47.321 5.496 1.00 36.22 75 ARG A C 1
ATOM 577 O O . ARG A 1 75 ? -0.855 47.166 5.152 1.00 37.82 75 ARG A O 1
ATOM 585 N N . GLY A 1 76 ? 0.648 47.799 6.695 1.00 33.79 76 GLY A N 1
ATOM 586 C CA . GLY A 1 76 ? -0.308 48.248 7.663 1.00 34.23 76 GLY A CA 1
ATOM 587 C C . GLY A 1 76 ? -0.776 47.269 8.710 1.00 38.37 76 GLY A C 1
ATOM 588 O O . GLY A 1 76 ? -1.611 47.609 9.558 1.00 35.19 76 GLY A O 1
ATOM 589 N N . GLU A 1 77 ? -0.234 46.057 8.695 1.00 32.72 77 GLU A N 1
ATOM 590 C CA . GLU A 1 77 ? -0.648 45.064 9.690 1.00 27.88 77 GLU A CA 1
ATOM 591 C C . GLU A 1 77 ? 0.040 45.289 11.024 1.00 25.54 77 GLU A C 1
ATOM 592 O O . GLU A 1 77 ? 0.981 46.072 11.184 1.00 23.07 77 GLU A O 1
ATOM 598 N N . ASN A 1 78 ? -0.416 44.560 12.030 1.00 25.11 78 ASN A N 1
ATOM 599 C CA . ASN A 1 78 ? 0.075 44.595 13.395 1.00 29.31 78 ASN A CA 1
ATOM 600 C C . ASN A 1 78 ? 0.282 43.157 13.914 1.00 21.55 78 ASN A C 1
ATOM 601 O O . ASN A 1 78 ? -0.569 42.589 14.611 1.00 20.53 78 ASN A O 1
ATOM 606 N N . PRO A 1 79 ? 1.411 42.633 13.518 1.00 26.64 79 PRO A N 1
ATOM 607 C CA . PRO A 1 79 ? 1.735 41.238 13.758 1.00 22.72 79 PRO A CA 1
ATOM 608 C C . PRO A 1 79 ? 2.301 40.962 15.126 1.00 21.56 79 PRO A C 1
ATOM 609 O O . PRO A 1 79 ? 2.821 41.834 15.829 1.00 20.72 79 PRO A O 1
ATOM 613 N N . ILE A 1 80 ? 2.171 39.680 15.477 1.00 15.61 80 ILE A N 1
ATOM 614 C CA . ILE A 1 80 ? 2.938 39.180 16.628 1.00 19.10 80 ILE A CA 1
ATOM 615 C C . ILE A 1 80 ? 3.537 37.877 16.092 1.00 19.54 80 ILE A C 1
ATOM 616 O O . ILE A 1 80 ? 2.820 37.100 15.472 1.00 16.60 80 ILE A O 1
ATOM 621 N N . VAL A 1 81 ? 4.850 37.747 16.231 1.00 15.36 81 VAL A N 1
ATOM 622 C CA . VAL A 1 81 ? 5.518 36.539 15.724 1.00 15.23 81 VAL A CA 1
ATOM 623 C C . VAL A 1 81 ? 5.580 35.411 16.750 1.00 18.65 81 VAL A C 1
ATOM 624 O O . VAL A 1 81 ? 6.040 35.685 17.849 1.00 14.58 81 VAL A O 1
ATOM 628 N N . GLY A 1 82 ? 5.128 34.206 16.412 1.00 13.32 82 GLY A N 1
ATOM 629 C CA . GLY A 1 82 ? 5.241 33.099 17.379 1.00 14.02 82 GLY A CA 1
ATOM 630 C C . GLY A 1 82 ? 6.521 32.327 17.019 1.00 12.83 82 GLY A C 1
ATOM 631 O O . GLY A 1 82 ? 6.688 31.929 15.865 1.00 11.47 82 GLY A O 1
ATOM 632 N N . LEU A 1 83 ? 7.336 32.090 18.064 1.00 11.68 83 LEU A N 1
ATOM 633 C CA . LEU A 1 83 ? 8.565 31.294 17.886 1.00 12.33 83 LEU A CA 1
ATOM 634 C C . LEU A 1 83 ? 8.548 30.159 18.919 1.00 13.16 83 LEU A C 1
ATOM 635 O O . LEU A 1 83 ? 8.168 30.411 20.064 1.00 13.82 83 LEU A O 1
ATOM 640 N N . VAL A 1 84 ? 9.038 28.983 18.533 1.00 11.69 84 VAL A N 1
ATOM 641 C CA . VAL A 1 84 ? 9.103 27.865 19.496 1.00 9.75 84 VAL A CA 1
ATOM 642 C C . VAL A 1 84 ? 10.601 27.669 19.809 1.00 11.01 84 VAL A C 1
ATOM 643 O O . VAL A 1 84 ? 11.359 27.478 18.879 1.00 14.07 84 VAL A O 1
ATOM 647 N N . LEU A 1 85 ? 10.971 27.880 21.063 1.00 12.20 85 LEU A N 1
ATOM 648 C CA . LEU A 1 85 ? 12.380 27.722 21.480 1.00 11.40 85 LEU A CA 1
ATOM 649 C C . LEU A 1 85 ? 12.426 26.283 21.969 1.00 12.29 85 LEU A C 1
ATOM 650 O O . LEU A 1 85 ? 11.824 25.945 23.006 1.00 13.55 85 LEU A O 1
ATOM 655 N N . TYR A 1 86 ? 13.095 25.437 21.178 1.00 13.64 86 TYR A N 1
ATOM 656 C CA . TYR A 1 86 ? 13.032 23.997 21.430 1.00 10.83 86 TYR A CA 1
ATOM 657 C C . TYR A 1 86 ? 14.341 23.293 21.099 1.00 15.34 86 TYR A C 1
ATOM 658 O O . TYR A 1 86 ? 14.442 22.719 20.022 1.00 14.86 86 TYR A O 1
ATOM 667 N N . ASN A 1 87 ? 15.301 23.394 22.011 1.00 15.39 87 ASN A N 1
ATOM 668 C CA . ASN A 1 87 ? 16.574 22.656 21.769 1.00 10.89 87 ASN A CA 1
ATOM 669 C C . ASN A 1 87 ? 17.212 22.231 23.068 1.00 12.51 87 ASN A C 1
ATOM 670 O O . ASN A 1 87 ? 18.464 22.143 23.192 1.00 14.17 87 ASN A O 1
ATOM 675 N N . LEU A 1 88 ? 16.400 21.886 24.068 1.00 12.48 88 LEU A N 1
ATOM 676 C CA . LEU A 1 88 ? 16.959 21.489 25.367 1.00 13.76 88 LEU A CA 1
ATOM 677 C C . LEU A 1 88 ? 17.902 20.318 25.277 1.00 13.37 88 LEU A C 1
ATOM 678 O O . LEU A 1 88 ? 17.751 19.344 24.520 1.00 14.66 88 LEU A O 1
ATOM 683 N N . PRO A 1 89 ? 18.969 20.370 26.058 1.00 15.44 89 PRO A N 1
ATOM 684 C CA . PRO A 1 89 ? 19.862 19.217 26.120 1.00 15.41 89 PRO A CA 1
ATOM 685 C C . PRO A 1 89 ? 19.082 18.051 26.703 1.00 15.17 89 PRO A C 1
ATOM 686 O O . PRO A 1 89 ? 18.248 18.176 27.631 1.00 14.69 89 PRO A O 1
ATOM 690 N N . ASP A 1 90 ? 19.234 16.866 26.126 1.00 12.82 90 ASP A N 1
ATOM 691 C CA . ASP A 1 90 ? 18.521 15.656 26.505 1.00 16.10 90 ASP A CA 1
ATOM 692 C C . ASP A 1 90 ? 17.005 15.834 26.379 1.00 19.34 90 ASP A C 1
ATOM 693 O O . ASP A 1 90 ? 16.188 15.366 27.198 1.00 17.20 90 ASP A O 1
ATOM 698 N N . ARG A 1 91 ? 16.643 16.574 25.345 1.00 13.43 91 ARG A N 1
ATOM 699 C CA . ARG A 1 91 ? 15.274 16.893 24.957 1.00 14.50 91 ARG A CA 1
ATOM 700 C C . ARG A 1 91 ? 14.362 15.679 24.953 1.00 14.98 91 ARG A C 1
ATOM 701 O O . ARG A 1 91 ? 14.786 14.585 24.580 1.00 15.76 91 ARG A O 1
ATOM 709 N N . ASP A 1 92 ? 13.125 15.846 25.494 1.00 11.96 92 ASP A N 1
ATOM 710 C CA . ASP A 1 92 ? 12.175 14.744 25.570 1.00 17.95 92 ASP A CA 1
ATOM 711 C C . ASP A 1 92 ? 12.803 13.526 26.251 1.00 15.83 92 ASP A C 1
ATOM 712 O O . ASP A 1 92 ? 12.795 12.409 25.748 1.00 13.78 92 ASP A O 1
ATOM 717 N N . CYS A 1 93 ? 13.231 13.758 27.514 1.00 14.74 93 CYS A N 1
ATOM 718 C CA . CYS A 1 93 ? 14.057 12.726 28.159 1.00 18.87 93 CYS A CA 1
ATOM 719 C C . CYS A 1 93 ? 13.371 11.401 28.341 1.00 16.21 93 CYS A C 1
ATOM 720 O O . CYS A 1 93 ? 13.982 10.318 28.447 1.00 21.36 93 CYS A O 1
ATOM 723 N N . SER A 1 94 ? 12.030 11.356 28.441 1.00 17.34 94 SER A N 1
ATOM 724 C CA . SER A 1 94 ? 11.314 10.116 28.685 1.00 19.63 94 SER A CA 1
ATOM 725 C C . SER A 1 94 ? 11.521 9.075 27.608 1.00 22.85 94 SER A C 1
ATOM 726 O O . SER A 1 94 ? 11.374 7.890 27.948 1.00 23.92 94 SER A O 1
ATOM 730 N N . ALA A 1 95 ? 11.995 9.428 26.413 1.00 18.96 95 ALA A N 1
ATOM 731 C CA . ALA A 1 95 ? 12.274 8.454 25.376 1.00 23.37 95 ALA A CA 1
ATOM 732 C C . ALA A 1 95 ? 13.675 7.868 25.545 1.00 20.16 95 ALA A C 1
ATOM 733 O O . ALA A 1 95 ? 13.983 6.871 24.895 1.00 21.70 95 ALA A O 1
ATOM 735 N N . GLY A 1 96 ? 14.482 8.417 26.464 1.00 17.34 96 GLY A N 1
ATOM 736 C CA . GLY A 1 96 ? 15.756 7.783 26.787 1.00 16.87 96 GLY A CA 1
ATOM 737 C C . GLY A 1 96 ? 17.013 8.322 26.168 1.00 17.95 96 GLY A C 1
ATOM 738 O O . GLY A 1 96 ? 18.124 7.930 26.541 1.00 19.74 96 GLY A O 1
ATOM 739 N N . GLU A 1 97 ? 16.863 9.329 25.305 1.00 15.22 97 GLU A N 1
ATOM 740 C CA . GLU A 1 97 ? 18.012 9.956 24.639 1.00 14.61 97 GLU A CA 1
ATOM 741 C C . GLU A 1 97 ? 17.522 11.306 24.118 1.00 14.63 97 GLU A C 1
ATOM 742 O O . GLU A 1 97 ? 16.351 11.361 23.733 1.00 16.47 97 GLU A O 1
ATOM 748 N N . SER A 1 98 ? 18.328 12.363 24.076 1.00 16.83 98 SER A N 1
ATOM 749 C CA . SER A 1 98 ? 17.811 13.612 23.483 1.00 15.37 98 SER A CA 1
ATOM 750 C C . SER A 1 98 ? 17.165 13.351 22.115 1.00 13.72 98 SER A C 1
ATOM 751 O O . SER A 1 98 ? 17.722 12.667 21.288 1.00 18.18 98 SER A O 1
ATOM 754 N N . SER A 1 99 ? 16.031 14.033 21.889 1.00 13.48 99 SER A N 1
ATOM 755 C CA . SER A 1 99 ? 15.397 14.000 20.581 1.00 12.53 99 SER A CA 1
ATOM 756 C C . SER A 1 99 ? 16.013 15.107 19.702 1.00 13.29 99 SER A C 1
ATOM 757 O O . SER A 1 99 ? 15.610 15.164 18.536 1.00 15.74 99 SER A O 1
ATOM 760 N N . GLY A 1 100 ? 16.896 15.925 20.256 1.00 14.54 100 GLY A N 1
ATOM 761 C CA . GLY A 1 100 ? 17.558 17.017 19.521 1.00 11.74 100 GLY A CA 1
ATOM 762 C C . GLY A 1 100 ? 19.068 16.771 19.471 1.00 15.29 100 GLY A C 1
ATOM 763 O O . GLY A 1 100 ? 19.642 15.757 19.892 1.00 15.03 100 GLY A O 1
ATOM 764 N N . GLU A 1 101 ? 19.770 17.796 18.993 1.00 12.15 101 GLU A N 1
ATOM 765 C CA . GLU A 1 101 ? 21.205 17.711 18.778 1.00 13.21 101 GLU A CA 1
ATOM 766 C C . GLU A 1 101 ? 22.048 17.876 20.030 1.00 14.91 101 GLU A C 1
ATOM 767 O O . GLU A 1 101 ? 23.240 17.482 19.964 1.00 15.83 101 GLU A O 1
ATOM 773 N N . LEU A 1 102 ? 21.483 18.344 21.140 1.00 14.14 102 LEU A N 1
ATOM 774 C CA . LEU A 1 102 ? 22.247 18.594 22.362 1.00 15.84 102 LEU A CA 1
ATOM 775 C C . LEU A 1 102 ? 22.010 17.503 23.401 1.00 13.78 102 LEU A C 1
ATOM 776 O O . LEU A 1 102 ? 20.907 17.058 23.637 1.00 13.84 102 LEU A O 1
ATOM 781 N N . LYS A 1 103 ? 23.123 17.055 23.946 1.00 15.05 103 LYS A N 1
ATOM 782 C CA . LYS A 1 103 ? 23.126 16.009 24.981 1.00 18.34 103 LYS A CA 1
ATOM 783 C C . LYS A 1 103 ? 23.906 16.514 26.181 1.00 17.23 103 LYS A C 1
ATOM 784 O O . LYS A 1 103 ? 24.975 17.124 26.013 1.00 16.83 103 LYS A O 1
ATOM 790 N N . LEU A 1 104 ? 23.408 16.241 27.385 1.00 17.62 104 LEU A N 1
ATOM 791 C CA . LEU A 1 104 ? 24.102 16.750 28.573 1.00 19.92 104 LEU A CA 1
ATOM 792 C C . LEU A 1 104 ? 25.507 16.188 28.674 1.00 19.44 104 LEU A C 1
ATOM 793 O O . LEU A 1 104 ? 26.416 16.961 28.996 1.00 18.23 104 LEU A O 1
ATOM 798 N N . SER A 1 105 ? 25.691 14.929 28.284 1.00 18.96 105 SER A N 1
ATOM 799 C CA . SER A 1 105 ? 27.001 14.293 28.324 1.00 20.51 105 SER A CA 1
ATOM 800 C C . SER A 1 105 ? 27.940 14.733 27.209 1.00 23.29 105 SER A C 1
ATOM 801 O O . SER A 1 105 ? 29.071 14.218 27.138 1.00 23.43 105 SER A O 1
ATOM 804 N N . GLN A 1 106 ? 27.535 15.630 26.320 1.00 21.97 106 GLN A N 1
ATOM 805 C CA . GLN A 1 106 ? 28.345 16.194 25.269 1.00 16.00 106 GLN A CA 1
ATOM 806 C C . GLN A 1 106 ? 28.348 17.712 25.417 1.00 18.59 106 GLN A C 1
ATOM 807 O O . GLN A 1 106 ? 28.097 18.485 24.485 1.00 18.41 106 GLN A O 1
ATOM 813 N N . ASN A 1 107 ? 28.624 18.165 26.651 1.00 17.89 107 ASN A N 1
ATOM 814 C CA . ASN A 1 107 ? 28.697 19.566 27.024 1.00 16.26 107 ASN A CA 1
ATOM 815 C C . ASN A 1 107 ? 27.422 20.303 26.625 1.00 18.05 107 ASN A C 1
ATOM 816 O O . ASN A 1 107 ? 27.448 21.473 26.294 1.00 20.14 107 ASN A O 1
ATOM 821 N N . GLY A 1 108 ? 26.284 19.631 26.678 1.00 18.99 108 GLY A N 1
ATOM 822 C CA . GLY A 1 108 ? 25.043 20.199 26.134 1.00 13.67 108 GLY A CA 1
ATOM 823 C C . GLY A 1 108 ? 24.518 21.427 26.811 1.00 16.60 108 GLY A C 1
ATOM 824 O O . GLY A 1 108 ? 23.943 22.317 26.149 1.00 16.83 108 GLY A O 1
ATOM 825 N N . LEU A 1 109 ? 24.644 21.522 28.134 1.00 15.55 109 LEU A N 1
ATOM 826 C CA . LEU A 1 109 ? 24.209 22.706 28.828 1.00 17.89 109 LEU A CA 1
ATOM 827 C C . LEU A 1 109 ? 24.961 23.942 28.372 1.00 15.95 109 LEU A C 1
ATOM 828 O O . LEU A 1 109 ? 24.352 24.949 28.010 1.00 15.07 109 LEU A O 1
ATOM 833 N N . ASN A 1 110 ? 26.304 23.883 28.269 1.00 17.29 110 ASN A N 1
ATOM 834 C CA . ASN A 1 110 ? 27.036 25.042 27.788 1.00 20.46 110 ASN A CA 1
ATOM 835 C C . ASN A 1 110 ? 26.684 25.408 26.347 1.00 18.61 110 ASN A C 1
ATOM 836 O O . ASN A 1 110 ? 26.533 26.598 26.066 1.00 19.34 110 ASN A O 1
ATOM 841 N N . ARG A 1 111 ? 26.536 24.438 25.456 1.00 20.77 111 ARG A N 1
ATOM 842 C CA . ARG A 1 111 ? 26.220 24.652 24.042 1.00 17.52 111 ARG A CA 1
ATOM 843 C C . ARG A 1 111 ? 24.806 25.273 23.901 1.00 12.78 111 ARG A C 1
ATOM 844 O O . ARG A 1 111 ? 24.605 26.179 23.096 1.00 16.87 111 ARG A O 1
ATOM 852 N N . TYR A 1 112 ? 23.886 24.784 24.736 1.00 16.65 112 TYR A N 1
ATOM 853 C CA . TYR A 1 112 ? 22.542 25.373 24.766 1.00 17.96 112 TYR A CA 1
ATOM 854 C C . TYR A 1 112 ? 22.594 26.844 25.170 1.00 15.90 112 TYR A C 1
ATOM 855 O O . TYR A 1 112 ? 21.966 27.683 24.518 1.00 16.47 112 TYR A O 1
ATOM 864 N N . LYS A 1 113 ? 23.349 27.159 26.241 1.00 16.36 113 LYS A N 1
ATOM 865 C CA . LYS A 1 113 ? 23.430 28.607 26.528 1.00 17.52 113 LYS A CA 1
ATOM 866 C C . LYS A 1 113 ? 24.110 29.426 25.443 1.00 18.91 113 LYS A C 1
ATOM 867 O O . LYS A 1 113 ? 23.591 30.478 25.023 1.00 17.56 113 LYS A O 1
ATOM 873 N N . ASN A 1 114 ? 25.331 29.043 25.055 1.00 17.28 114 ASN A N 1
ATOM 874 C CA . ASN A 1 114 ? 26.162 29.880 24.208 1.00 19.38 114 ASN A CA 1
ATOM 875 C C . ASN A 1 114 ? 25.897 29.777 22.727 1.00 19.48 114 ASN A C 1
ATOM 876 O O . ASN A 1 114 ? 26.052 30.807 22.048 1.00 17.22 114 ASN A O 1
ATOM 881 N N . GLU A 1 115 ? 25.496 28.635 22.218 1.00 16.28 115 GLU A N 1
ATOM 882 C CA . GLU A 1 115 ? 25.288 28.484 20.787 1.00 14.50 115 GLU A CA 1
ATOM 883 C C . GLU A 1 115 ? 23.802 28.539 20.394 1.00 15.88 115 GLU A C 1
ATOM 884 O O . GLU A 1 115 ? 23.602 28.663 19.175 1.00 16.27 115 GLU A O 1
ATOM 890 N N . TYR A 1 116 ? 22.906 28.446 21.387 1.00 15.52 116 TYR A N 1
ATOM 891 C CA . TYR A 1 116 ? 21.481 28.462 21.014 1.00 17.64 116 TYR A CA 1
ATOM 892 C C . TYR A 1 116 ? 20.716 29.588 21.719 1.00 16.03 116 TYR A C 1
ATOM 893 O O . TYR A 1 116 ? 20.259 30.450 20.953 1.00 15.92 116 TYR A O 1
ATOM 902 N N . VAL A 1 117 ? 20.689 29.631 23.048 1.00 17.46 117 VAL A N 1
ATOM 903 C CA . VAL A 1 117 ? 19.957 30.735 23.679 1.00 13.96 117 VAL A CA 1
ATOM 904 C C . VAL A 1 117 ? 20.588 32.097 23.387 1.00 14.91 117 VAL A C 1
ATOM 905 O O . VAL A 1 117 ? 19.864 33.020 22.982 1.00 15.45 117 VAL A O 1
ATOM 909 N N . ASN A 1 118 ? 21.917 32.244 23.509 1.00 18.31 118 ASN A N 1
ATOM 910 C CA . ASN A 1 118 ? 22.459 33.596 23.271 1.00 14.39 118 ASN A CA 1
ATOM 911 C C . ASN A 1 118 ? 22.109 34.178 21.939 1.00 13.82 118 ASN A C 1
ATOM 912 O O . ASN A 1 118 ? 21.577 35.308 21.869 1.00 18.34 118 ASN A O 1
ATOM 917 N N . PRO A 1 119 ? 22.313 33.482 20.856 1.00 13.44 119 PRO A N 1
ATOM 918 C CA . PRO A 1 119 ? 22.025 33.949 19.513 1.00 12.82 119 PRO A CA 1
ATOM 919 C C . PRO A 1 119 ? 20.532 34.203 19.352 1.00 19.27 119 PRO A C 1
ATOM 920 O O . PRO A 1 119 ? 20.144 35.160 18.669 1.00 15.57 119 PRO A O 1
ATOM 924 N N . PHE A 1 120 ? 19.712 33.365 19.971 1.00 16.00 120 PHE A N 1
ATOM 925 C CA . PHE A 1 120 ? 18.271 33.558 19.941 1.00 17.20 120 PHE A CA 1
ATOM 926 C C . PHE A 1 120 ? 17.931 34.921 20.561 1.00 15.58 120 PHE A C 1
ATOM 927 O O . PHE A 1 120 ? 17.244 35.731 19.920 1.00 16.71 120 PHE A O 1
ATOM 935 N N . ALA A 1 121 ? 18.517 35.154 21.734 1.00 14.93 121 ALA A N 1
ATOM 936 C CA . ALA A 1 121 ? 18.220 36.414 22.434 1.00 15.88 121 ALA A CA 1
ATOM 937 C C . ALA A 1 121 ? 18.742 37.624 21.686 1.00 17.20 121 ALA A C 1
ATOM 938 O O . ALA A 1 121 ? 18.061 38.658 21.692 1.00 18.44 121 ALA A O 1
ATOM 940 N N . GLN A 1 122 ? 19.903 37.496 21.070 1.00 19.30 122 GLN A N 1
ATOM 941 C CA . GLN A 1 122 ? 20.493 38.612 20.326 1.00 15.89 122 GLN A CA 1
ATOM 942 C C . GLN A 1 122 ? 19.552 39.054 19.218 1.00 19.44 122 GLN A C 1
ATOM 943 O O . GLN A 1 122 ? 19.306 40.256 19.035 1.00 17.37 122 GLN A O 1
ATOM 949 N N . LYS A 1 123 ? 19.049 38.076 18.443 1.00 17.09 123 LYS A N 1
ATOM 950 C CA . LYS A 1 123 ? 18.160 38.404 17.337 1.00 16.59 123 LYS A CA 1
ATOM 951 C C . LYS A 1 123 ? 16.855 39.041 17.785 1.00 14.92 123 LYS A C 1
ATOM 952 O O . LYS A 1 123 ? 16.394 40.013 17.186 1.00 16.41 123 LYS A O 1
ATOM 958 N N . LEU A 1 124 ? 16.276 38.563 18.893 1.00 15.41 124 LEU A N 1
ATOM 959 C CA . LEU A 1 124 ? 15.018 39.180 19.341 1.00 13.86 124 LEU A CA 1
ATOM 960 C C . LEU A 1 124 ? 15.260 40.546 19.983 1.00 17.17 124 LEU A C 1
ATOM 961 O O . LEU A 1 124 ? 14.435 41.432 19.748 1.00 19.88 124 LEU A O 1
ATOM 966 N N . LYS A 1 125 ? 16.333 40.712 20.751 1.00 15.59 125 LYS A N 1
ATOM 967 C CA . LYS A 1 125 ? 16.557 42.023 21.399 1.00 16.00 125 LYS A CA 1
ATOM 968 C C . LYS A 1 125 ? 16.931 43.048 20.348 1.00 21.55 125 LYS A C 1
ATOM 969 O O . LYS A 1 125 ? 16.623 44.235 20.538 1.00 21.82 125 LYS A O 1
ATOM 975 N N . ALA A 1 126 ? 17.534 42.650 19.231 1.00 17.28 126 ALA A N 1
ATOM 976 C CA . ALA A 1 126 ? 17.842 43.631 18.166 1.00 13.39 126 ALA A CA 1
ATOM 977 C C . ALA A 1 126 ? 16.568 44.077 17.483 1.00 19.73 126 ALA A C 1
ATOM 978 O O . ALA A 1 126 ? 16.429 45.242 17.085 1.00 22.21 126 ALA A O 1
ATOM 980 N N . ALA A 1 127 ? 15.578 43.182 17.380 1.00 20.52 127 ALA A N 1
ATOM 981 C CA . ALA A 1 127 ? 14.338 43.538 16.686 1.00 21.72 127 ALA A CA 1
ATOM 982 C C . ALA A 1 127 ? 13.312 44.074 17.657 1.00 19.05 127 ALA A C 1
ATOM 983 O O . ALA A 1 127 ? 12.205 43.547 17.850 1.00 17.22 127 ALA A O 1
ATOM 985 N N . SER A 1 128 ? 13.624 45.197 18.304 1.00 18.37 128 SER A N 1
ATOM 986 C CA . SER A 1 128 ? 12.805 45.859 19.306 1.00 22.55 128 SER A CA 1
ATOM 987 C C . SER A 1 128 ? 11.468 46.408 18.805 1.00 20.88 128 SER A C 1
ATOM 988 O O . SER A 1 128 ? 10.576 46.703 19.612 1.00 19.69 128 SER A O 1
ATOM 992 N N . ASP A 1 129 ? 11.327 46.525 17.506 1.00 19.68 129 ASP A N 1
ATOM 993 C CA . ASP A 1 129 ? 10.194 46.960 16.749 1.00 20.35 129 ASP A CA 1
ATOM 994 C C . ASP A 1 129 ? 9.193 45.823 16.508 1.00 24.26 129 ASP A C 1
ATOM 995 O O . ASP A 1 129 ? 8.088 46.035 16.017 1.00 24.84 129 ASP A O 1
ATOM 1000 N N . VAL A 1 130 ? 9.631 44.595 16.790 1.00 19.32 130 VAL A N 1
ATOM 1001 C CA . VAL A 1 130 ? 8.732 43.454 16.572 1.00 19.81 130 VAL A CA 1
ATOM 1002 C C . VAL A 1 130 ? 8.239 42.838 17.866 1.00 16.92 130 VAL A C 1
ATOM 1003 O O . VAL A 1 130 ? 8.997 42.653 18.818 1.00 17.20 130 VAL A O 1
ATOM 1007 N N . GLN A 1 131 ? 6.940 42.453 17.883 1.00 16.00 131 GLN A N 1
ATOM 1008 C CA . GLN A 1 131 ? 6.467 41.776 19.092 1.00 17.10 131 GLN A CA 1
ATOM 1009 C C . GLN A 1 131 ? 6.631 40.255 18.958 1.00 15.89 131 GLN A C 1
ATOM 1010 O O . GLN A 1 131 ? 6.252 39.764 17.885 1.00 18.07 131 GLN A O 1
ATOM 1016 N N . PHE A 1 132 ? 7.089 39.584 20.007 1.00 14.56 132 PHE A N 1
ATOM 1017 C CA . PHE A 1 132 ? 7.284 38.147 19.930 1.00 15.44 132 PHE A CA 1
ATOM 1018 C C . PHE A 1 132 ? 6.559 37.406 21.041 1.00 19.18 132 PHE A C 1
ATOM 1019 O O . PHE A 1 132 ? 6.544 37.825 22.201 1.00 16.83 132 PHE A O 1
ATOM 1027 N N . ALA A 1 133 ? 5.966 36.272 20.665 1.00 13.43 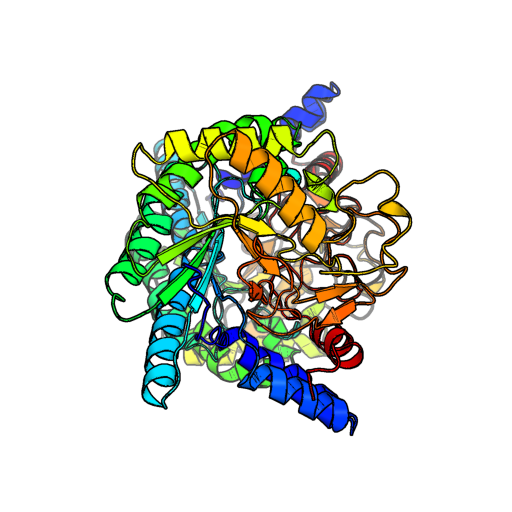133 ALA A N 1
ATOM 1028 C CA . ALA A 1 133 ? 5.450 35.323 21.629 1.00 12.38 133 ALA A CA 1
ATOM 1029 C C . ALA A 1 133 ? 6.337 34.058 21.520 1.00 16.52 133 ALA A C 1
ATOM 1030 O O . ALA A 1 133 ? 6.392 33.482 20.436 1.00 14.68 133 ALA A O 1
ATOM 1032 N N . VAL A 1 134 ? 7.053 33.780 22.595 1.00 13.32 134 VAL A N 1
ATOM 1033 C CA . VAL A 1 134 ? 7.990 32.652 22.516 1.00 14.91 134 VAL A CA 1
ATOM 1034 C C . VAL A 1 134 ? 7.502 31.562 23.433 1.00 15.83 134 VAL A C 1
ATOM 1035 O O . VAL A 1 134 ? 7.346 31.694 24.636 1.00 14.31 134 VAL A O 1
ATOM 1039 N N . ILE A 1 135 ? 7.293 30.362 22.869 1.00 11.12 135 ILE A N 1
ATOM 1040 C CA . ILE A 1 135 ? 6.941 29.189 23.589 1.00 11.50 135 ILE A CA 1
ATOM 1041 C C . ILE A 1 135 ? 8.257 28.518 23.987 1.00 12.31 135 ILE A C 1
ATOM 1042 O O . ILE A 1 135 ? 9.110 28.250 23.147 1.00 14.89 135 ILE A O 1
ATOM 1047 N N . LEU A 1 136 ? 8.344 28.301 25.297 1.00 13.71 136 LEU A N 1
ATOM 1048 C CA . LEU A 1 136 ? 9.575 27.726 25.781 1.00 12.72 136 LEU A CA 1
ATOM 1049 C C . LEU A 1 136 ? 9.461 26.231 26.045 1.00 10.83 136 LEU A C 1
ATOM 1050 O O . LEU A 1 136 ? 8.802 25.712 26.924 1.00 13.13 136 LEU A O 1
ATOM 1055 N N . GLU A 1 137 ? 10.284 25.506 25.301 1.00 12.51 137 GLU A N 1
ATOM 1056 C CA . GLU A 1 137 ? 10.564 24.096 25.410 1.00 14.89 137 GLU A CA 1
ATOM 1057 C C . GLU A 1 137 ? 9.404 23.159 25.670 1.00 11.61 137 GLU A C 1
ATOM 1058 O O . GLU A 1 137 ? 9.116 22.614 26.758 1.00 13.87 137 GLU A O 1
ATOM 1064 N N . PRO A 1 138 ? 8.640 22.899 24.631 1.00 12.86 138 PRO A N 1
ATOM 1065 C CA . PRO A 1 138 ? 7.510 21.986 24.623 1.00 8.34 138 PRO A CA 1
ATOM 1066 C C . PRO A 1 138 ? 7.864 20.672 25.317 1.00 14.11 138 PRO A C 1
ATOM 1067 O O . PRO A 1 138 ? 8.894 20.035 25.171 1.00 12.67 138 PRO A O 1
ATOM 1071 N N . ASP A 1 139 ? 6.963 20.237 26.190 1.00 13.22 139 ASP A N 1
ATOM 1072 C CA . ASP A 1 139 ? 6.937 19.052 26.998 1.00 14.09 139 ASP A CA 1
ATOM 1073 C C . ASP A 1 139 ? 8.046 18.965 28.040 1.00 15.12 139 ASP A C 1
ATOM 1074 O O . ASP A 1 139 ? 8.124 17.912 28.658 1.00 15.93 139 ASP A O 1
ATOM 1079 N N . ALA A 1 140 ? 8.932 19.959 28.186 1.00 14.06 140 ALA A N 1
ATOM 1080 C CA . ALA A 1 140 ? 10.039 19.789 29.147 1.00 13.79 140 ALA A CA 1
ATOM 1081 C C . ALA A 1 140 ? 9.464 19.621 30.554 1.00 15.47 140 ALA A C 1
ATOM 1082 O O . ALA A 1 140 ? 9.906 18.741 31.254 1.00 17.78 140 ALA A O 1
ATOM 1084 N N . ILE A 1 141 ? 8.568 20.517 30.944 1.00 15.62 141 ILE A N 1
ATOM 1085 C CA . ILE A 1 141 ? 7.991 20.357 32.313 1.00 14.08 141 ILE A CA 1
ATOM 1086 C C . ILE A 1 141 ? 7.253 19.069 32.503 1.00 19.31 141 ILE A C 1
ATOM 1087 O O . ILE A 1 141 ? 7.331 18.423 33.567 1.00 20.35 141 ILE A O 1
ATOM 1092 N N . GLY A 1 142 ? 6.559 18.556 31.485 1.00 16.46 142 GLY A N 1
ATOM 1093 C CA . GLY A 1 142 ? 5.894 17.256 31.563 1.00 17.32 142 GLY A CA 1
ATOM 1094 C C . GLY A 1 142 ? 6.924 16.182 31.917 1.00 19.41 142 GLY A C 1
ATOM 1095 O O . GLY A 1 142 ? 6.728 15.401 32.840 1.00 18.39 142 GLY A O 1
ATOM 1096 N N . ASN A 1 143 ? 8.024 16.143 31.179 1.00 18.77 143 ASN A N 1
ATOM 1097 C CA . ASN A 1 143 ? 9.090 15.165 31.396 1.00 18.65 143 ASN A CA 1
ATOM 1098 C C . ASN A 1 143 ? 9.720 15.333 32.774 1.00 25.02 143 ASN A C 1
ATOM 1099 O O . ASN A 1 143 ? 10.147 14.331 33.374 1.00 24.01 143 ASN A O 1
ATOM 1104 N N . MET A 1 144 ? 9.786 16.550 33.303 1.00 18.94 144 MET A N 1
ATOM 1105 C CA . MET A 1 144 ? 10.307 16.798 34.636 1.00 26.82 144 MET A CA 1
ATOM 1106 C C . MET A 1 144 ? 9.372 16.318 35.746 1.00 32.01 144 MET A C 1
ATOM 1107 O O . MET A 1 144 ? 9.881 15.713 36.711 1.00 35.38 144 MET A O 1
ATOM 1112 N N . VAL A 1 145 ? 8.072 16.516 35.629 1.00 28.09 145 VAL A N 1
ATOM 1113 C CA . VAL A 1 145 ? 7.098 16.068 36.618 1.00 27.59 145 VAL A CA 1
ATOM 1114 C C . VAL A 1 145 ? 6.868 14.570 36.679 1.00 34.48 145 VAL A C 1
ATOM 1115 O O . VAL A 1 145 ? 6.650 13.976 37.744 1.00 34.53 145 VAL A O 1
ATOM 1119 N N . THR A 1 146 ? 6.732 13.920 35.538 1.00 25.46 146 THR A N 1
ATOM 1120 C CA . THR A 1 146 ? 6.393 12.500 35.516 1.00 27.86 146 THR A CA 1
ATOM 1121 C C . THR A 1 146 ? 7.560 11.630 35.097 1.00 27.16 146 THR A C 1
ATOM 1122 O O . THR A 1 146 ? 7.452 10.404 35.049 1.00 31.17 146 THR A O 1
ATOM 1126 N N . GLY A 1 147 ? 8.703 12.234 34.779 1.00 22.60 147 GLY A N 1
ATOM 1127 C CA . GLY A 1 147 ? 9.856 11.498 34.294 1.00 22.02 147 GLY A CA 1
ATOM 1128 C C . GLY A 1 147 ? 10.643 10.820 35.411 1.00 22.12 147 GLY A C 1
ATOM 1129 O O . GLY A 1 147 ? 11.517 11.476 35.968 1.00 25.38 147 GLY A O 1
ATOM 1130 N N . THR A 1 148 ? 10.389 9.547 35.668 1.00 22.71 148 THR A N 1
ATOM 1131 C CA . THR A 1 148 ? 11.132 8.866 36.740 1.00 22.82 148 THR A CA 1
ATOM 1132 C C . THR A 1 148 ? 12.224 7.909 36.295 1.00 27.70 148 THR A C 1
ATOM 1133 O O . THR A 1 148 ? 12.851 7.257 37.145 1.00 24.98 148 THR A O 1
ATOM 1137 N N . SER A 1 149 ? 12.449 7.803 34.991 1.00 24.08 149 SER A N 1
ATOM 1138 C CA . SER A 1 149 ? 13.513 6.934 34.489 1.00 21.87 149 SER A CA 1
ATOM 1139 C C . SER A 1 149 ? 14.846 7.513 34.922 1.00 21.61 149 SER A C 1
ATOM 1140 O O . SER A 1 149 ? 15.002 8.706 35.238 1.00 22.03 149 SER A O 1
ATOM 1143 N N . ALA A 1 150 ? 15.871 6.669 34.978 1.00 22.79 150 ALA A N 1
ATOM 1144 C CA . ALA A 1 150 ? 17.213 7.091 35.329 1.00 23.93 150 ALA A CA 1
ATOM 1145 C C . ALA A 1 150 ? 17.705 8.217 34.438 1.00 22.88 150 ALA A C 1
ATOM 1146 O O . ALA A 1 150 ? 18.224 9.216 34.903 1.00 21.44 150 ALA A O 1
ATOM 1148 N N . PHE A 1 151 ? 17.467 8.078 33.129 1.00 23.42 151 PHE A N 1
ATOM 1149 C CA . PHE A 1 151 ? 17.883 9.112 32.198 1.00 16.87 151 PHE A CA 1
ATOM 1150 C C . PHE A 1 151 ? 17.269 10.473 32.486 1.00 10.90 151 PHE A C 1
ATOM 1151 O O . PHE A 1 151 ? 17.979 11.482 32.471 1.00 20.09 151 PHE A O 1
ATOM 1159 N N . CYS A 1 152 ? 15.965 10.573 32.683 1.00 16.28 152 CYS A N 1
ATOM 1160 C CA . CYS A 1 152 ? 15.344 11.860 33.014 1.00 15.15 152 CYS A CA 1
ATOM 1161 C C . CYS A 1 152 ? 15.785 12.443 34.358 1.00 18.37 152 CYS A C 1
ATOM 1162 O O . CYS A 1 152 ? 16.001 13.661 34.510 1.00 20.83 152 CYS A O 1
ATOM 1165 N N . ARG A 1 153 ? 15.898 11.539 35.327 1.00 22.50 153 ARG A N 1
ATOM 1166 C CA . ARG A 1 153 ? 16.290 11.972 36.679 1.00 18.82 153 ARG A CA 1
ATOM 1167 C C . ARG A 1 153 ? 17.682 12.565 36.676 1.00 19.45 153 ARG A C 1
ATOM 1168 O O . ARG A 1 153 ? 18.000 13.552 37.359 1.00 22.29 153 ARG A O 1
ATOM 1176 N N . ASN A 1 154 ? 18.555 12.017 35.832 1.00 17.62 154 ASN A N 1
ATOM 1177 C CA . ASN A 1 154 ? 19.891 12.505 35.625 1.00 22.93 154 ASN A CA 1
ATOM 1178 C C . ASN A 1 154 ? 19.944 13.851 34.912 1.00 23.27 154 ASN A C 1
ATOM 1179 O O . ASN A 1 154 ? 20.981 14.497 34.968 1.00 27.40 154 ASN A O 1
ATOM 1184 N N . ALA A 1 155 ? 18.926 14.179 34.145 1.00 18.21 155 ALA A N 1
ATOM 1185 C CA . ALA A 1 155 ? 18.859 15.400 33.361 1.00 20.94 155 ALA A CA 1
ATOM 1186 C C . ALA A 1 155 ? 18.123 16.554 34.032 1.00 21.85 155 ALA A C 1
ATOM 1187 O O . ALA A 1 155 ? 18.222 17.717 33.652 1.00 17.04 155 ALA A O 1
ATOM 1189 N N . ARG A 1 156 ? 17.357 16.210 35.068 1.00 20.11 156 ARG A N 1
ATOM 1190 C CA . ARG A 1 156 ? 16.464 17.138 35.759 1.00 26.10 156 ARG A CA 1
ATOM 1191 C C . ARG A 1 156 ? 17.140 18.440 36.145 1.00 23.61 156 ARG A C 1
ATOM 1192 O O . ARG A 1 156 ? 16.738 19.539 35.711 1.00 19.66 156 ARG A O 1
ATOM 1200 N N . GLY A 1 157 ? 18.179 18.376 36.968 1.00 23.96 157 GLY A N 1
ATOM 1201 C CA . GLY A 1 157 ? 18.945 19.511 37.459 1.00 23.34 157 GLY A CA 1
ATOM 1202 C C . GLY A 1 157 ? 19.376 20.503 36.404 1.00 26.04 157 GLY A C 1
ATOM 1203 O O . GLY A 1 157 ? 19.006 21.685 36.305 1.00 18.02 157 GLY A O 1
ATOM 1204 N N . PRO A 1 158 ? 20.199 20.029 35.458 1.00 21.24 158 PRO A N 1
ATOM 1205 C CA . PRO A 1 158 ? 20.703 20.821 34.357 1.00 15.71 158 PRO A CA 1
ATOM 1206 C C . PRO A 1 158 ? 19.562 21.320 33.473 1.00 16.28 158 PRO A C 1
ATOM 1207 O O . PRO A 1 158 ? 19.615 22.448 32.934 1.00 18.27 158 PRO A O 1
ATOM 1211 N N . GLN A 1 159 ? 18.499 20.542 33.322 1.00 17.51 159 GLN A N 1
ATOM 1212 C CA . GLN A 1 159 ? 17.421 21.043 32.433 1.00 20.20 159 GLN A CA 1
ATOM 1213 C C . GLN A 1 159 ? 16.707 22.221 33.072 1.00 20.95 159 GLN A C 1
ATOM 1214 O O . GLN A 1 159 ? 16.347 23.201 32.396 1.00 19.79 159 GLN A O 1
ATOM 1220 N N . GLN A 1 160 ? 16.549 22.207 34.393 1.00 19.49 160 GLN A N 1
ATOM 1221 C CA . GLN A 1 160 ? 15.933 23.343 35.084 1.00 20.57 160 GLN A CA 1
ATOM 1222 C C . GLN A 1 160 ? 16.804 24.574 34.939 1.00 18.11 160 GLN A C 1
ATOM 1223 O O . GLN A 1 160 ? 16.350 25.689 34.671 1.00 17.46 160 GLN A O 1
ATOM 1229 N N . GLU A 1 161 ? 18.131 24.381 35.068 1.00 17.66 161 GLU A N 1
ATOM 1230 C CA . GLU A 1 161 ? 19.072 25.468 34.873 1.00 18.15 161 GLU A CA 1
ATOM 1231 C C . GLU A 1 161 ? 19.028 25.979 33.429 1.00 20.38 161 GLU A C 1
ATOM 1232 O O . GLU A 1 161 ? 19.076 27.188 33.196 1.00 20.25 161 GLU A O 1
ATOM 1238 N N . ALA A 1 162 ? 18.891 25.063 32.456 1.00 21.33 162 ALA A N 1
ATOM 1239 C CA . ALA A 1 162 ? 18.805 25.494 31.068 1.00 18.84 162 ALA A CA 1
ATOM 1240 C C . ALA A 1 162 ? 17.588 26.379 30.799 1.00 16.13 162 ALA A C 1
ATOM 1241 O O . ALA A 1 162 ? 17.703 27.406 30.123 1.00 16.11 162 ALA A O 1
ATOM 1243 N N . ILE A 1 163 ? 16.436 25.946 31.297 1.00 17.98 163 ILE A N 1
ATOM 1244 C CA . ILE A 1 163 ? 15.206 26.713 31.030 1.00 14.97 163 ILE A CA 1
ATOM 1245 C C . ILE A 1 163 ? 15.241 28.062 31.757 1.00 18.57 163 ILE A C 1
ATOM 1246 O O . ILE A 1 163 ? 14.916 29.148 31.234 1.00 16.69 163 ILE A O 1
ATOM 1251 N N . GLY A 1 164 ? 15.741 28.003 33.013 1.00 20.77 164 GLY A N 1
ATOM 1252 C CA . GLY A 1 164 ? 15.870 29.267 33.766 1.00 17.85 164 GLY A CA 1
ATOM 1253 C C . GLY A 1 164 ? 16.780 30.222 33.012 1.00 15.29 164 GLY A C 1
ATOM 1254 O O . GLY A 1 164 ? 16.565 31.430 33.021 1.00 20.23 164 GLY A O 1
ATOM 1255 N N . TYR A 1 165 ? 17.854 29.674 32.412 1.00 17.68 165 TYR A N 1
ATOM 1256 C CA . TYR A 1 165 ? 18.766 30.488 31.651 1.00 14.10 165 TYR A CA 1
ATOM 1257 C C . TYR A 1 165 ? 18.089 31.131 30.436 1.00 17.53 165 TYR A C 1
ATOM 1258 O O . TYR A 1 165 ? 18.269 32.328 30.188 1.00 19.89 165 TYR A O 1
ATOM 1267 N N . ALA A 1 166 ? 17.258 30.328 29.773 1.00 16.23 166 ALA A N 1
ATOM 1268 C CA . ALA A 1 166 ? 16.539 30.882 28.616 1.00 16.91 166 ALA A CA 1
ATOM 1269 C C . ALA A 1 166 ? 15.573 31.997 29.042 1.00 15.92 166 ALA A C 1
ATOM 1270 O O . ALA A 1 166 ? 15.608 33.036 28.368 1.00 16.18 166 ALA A O 1
ATOM 1272 N N . ILE A 1 167 ? 14.870 31.833 30.160 1.00 16.04 167 ILE A N 1
ATOM 1273 C CA . ILE A 1 167 ? 13.983 32.893 30.634 1.00 16.03 167 ILE A CA 1
ATOM 1274 C C . ILE A 1 167 ? 14.836 34.112 30.968 1.00 17.37 167 ILE A C 1
ATOM 1275 O O . ILE A 1 167 ? 14.478 35.231 30.619 1.00 16.76 167 ILE A O 1
ATOM 1280 N N . SER A 1 168 ? 15.938 33.863 31.701 1.00 19.53 168 SER A N 1
ATOM 1281 C CA . SER A 1 168 ? 16.787 34.999 32.105 1.00 21.13 168 SER A CA 1
ATOM 1282 C C . SER A 1 168 ? 17.281 35.813 30.932 1.00 19.30 168 SER A C 1
ATOM 1283 O O . SER A 1 168 ? 17.511 37.031 31.058 1.00 19.82 168 SER A O 1
ATOM 1286 N N . GLN A 1 169 ? 17.566 35.192 29.786 1.00 15.41 169 GLN A N 1
ATOM 1287 C CA . GLN A 1 169 ? 18.084 35.921 28.646 1.00 14.97 169 GLN A CA 1
ATOM 1288 C C . GLN A 1 169 ? 17.052 36.594 27.745 1.00 15.50 169 GLN A C 1
ATOM 1289 O O . GLN A 1 169 ? 17.444 37.311 26.826 1.00 17.12 169 GLN A O 1
ATOM 1295 N N . LEU A 1 170 ? 15.767 36.358 27.972 1.00 16.44 170 LEU A N 1
ATOM 1296 C CA . LEU A 1 170 ? 14.716 36.849 27.106 1.00 18.88 170 LEU A CA 1
ATOM 1297 C C . LEU A 1 170 ? 13.745 37.780 27.801 1.00 19.41 170 LEU A C 1
ATOM 1298 O O . LEU A 1 170 ? 12.524 37.701 27.642 1.00 18.95 170 LEU A O 1
ATOM 1303 N N . GLN A 1 171 ? 14.283 38.632 28.694 1.00 18.55 171 GLN A N 1
ATOM 1304 C CA . GLN A 1 171 ? 13.418 39.609 29.362 1.00 18.48 171 GLN A CA 1
ATOM 1305 C C . GLN A 1 171 ? 13.442 40.916 28.568 1.00 20.27 171 GLN A C 1
ATOM 1306 O O . GLN A 1 171 ? 14.508 41.531 28.466 1.00 22.91 171 GLN A O 1
ATOM 1312 N N . ALA A 1 172 ? 12.326 41.329 27.990 1.00 22.62 172 ALA A N 1
ATOM 1313 C CA . ALA A 1 172 ? 12.253 42.585 27.236 1.00 18.98 172 ALA A CA 1
ATOM 1314 C C . ALA A 1 172 ? 10.780 42.954 27.087 1.00 23.47 172 ALA A C 1
ATOM 1315 O O . ALA A 1 172 ? 9.943 42.041 27.155 1.00 22.25 172 ALA A O 1
ATOM 1317 N N . SER A 1 173 ? 10.416 44.223 26.924 1.00 21.36 173 SER A N 1
ATOM 1318 C CA . SER A 1 173 ? 8.994 44.537 26.823 1.00 25.83 173 SER A CA 1
ATOM 1319 C C . SER A 1 173 ? 8.326 44.033 25.553 1.00 24.83 173 SER A C 1
ATOM 1320 O O . SER A 1 173 ? 7.092 43.994 25.534 1.00 22.13 173 SER A O 1
ATOM 1323 N N . HIS A 1 174 ? 9.065 43.646 24.512 1.00 17.75 174 HIS A N 1
ATOM 1324 C CA . HIS A 1 174 ? 8.492 43.188 23.265 1.00 17.50 174 HIS A CA 1
ATOM 1325 C C . HIS A 1 174 ? 8.600 41.658 23.132 1.00 16.39 174 HIS A C 1
ATOM 1326 O O . HIS A 1 174 ? 8.197 41.102 22.124 1.00 17.58 174 HIS A O 1
ATOM 1333 N N . ILE A 1 175 ? 9.091 41.040 24.204 1.00 19.18 175 ILE A N 1
ATOM 1334 C CA . ILE A 1 175 ? 9.207 39.573 24.216 1.00 15.87 175 ILE A CA 1
ATOM 1335 C C . ILE A 1 175 ? 8.289 39.008 25.292 1.00 17.27 175 ILE A C 1
ATOM 1336 O O . ILE A 1 175 ? 8.399 39.307 26.485 1.00 18.00 175 ILE A O 1
ATOM 1341 N N . HIS A 1 176 ? 7.338 38.143 24.885 1.00 15.25 176 HIS A N 1
ATOM 1342 C CA . HIS A 1 176 ? 6.341 37.569 25.775 1.00 18.06 176 HIS A CA 1
ATOM 1343 C C . HIS A 1 176 ? 6.522 36.060 25.891 1.00 17.50 176 HIS A C 1
ATOM 1344 O O . HIS A 1 176 ? 6.411 35.373 24.891 1.00 19.93 176 HIS A O 1
ATOM 1351 N N . LEU A 1 177 ? 6.930 35.639 27.079 1.00 16.15 177 LEU A N 1
ATOM 1352 C CA . LEU A 1 177 ? 7.302 34.237 27.266 1.00 20.26 177 LEU A CA 1
ATOM 1353 C C . LEU A 1 177 ? 6.172 33.394 27.776 1.00 18.87 177 LEU A C 1
ATOM 1354 O O . LEU A 1 177 ? 5.507 33.721 28.751 1.00 17.54 177 LEU A O 1
ATOM 1359 N N . TYR A 1 178 ? 5.971 32.234 27.121 1.00 15.13 178 TYR A N 1
ATOM 1360 C CA . TYR A 1 178 ? 4.968 31.268 27.522 1.00 16.57 178 TYR A CA 1
ATOM 1361 C C . TYR A 1 178 ? 5.682 29.949 27.741 1.00 13.83 178 TYR A C 1
ATOM 1362 O O . TYR A 1 178 ? 6.202 29.325 26.803 1.00 16.26 178 TYR A O 1
ATOM 1371 N N . LEU A 1 179 ? 5.784 29.489 28.974 1.00 13.35 179 LEU A N 1
ATOM 1372 C CA . LEU A 1 179 ? 6.462 28.249 29.352 1.00 17.07 179 LEU A CA 1
ATOM 1373 C C . LEU A 1 179 ? 5.542 27.065 29.143 1.00 19.44 179 LEU A C 1
ATOM 1374 O O . LEU A 1 179 ? 4.405 27.017 29.634 1.00 16.44 179 LEU A O 1
ATOM 1379 N N . ASP A 1 180 ? 6.029 26.088 28.354 1.00 14.36 180 ASP A N 1
ATOM 1380 C CA . ASP A 1 180 ? 5.125 25.000 27.961 1.00 15.05 180 ASP A CA 1
ATOM 1381 C C . ASP A 1 180 ? 4.761 24.105 29.111 1.00 13.43 180 ASP A C 1
ATOM 1382 O O . ASP A 1 180 ? 5.631 23.795 29.919 1.00 14.07 180 ASP A O 1
ATOM 1387 N N . VAL A 1 181 ? 3.467 23.779 29.265 1.00 13.82 181 VAL A N 1
ATOM 1388 C CA . VAL A 1 181 ? 3.027 22.841 30.278 1.00 16.72 181 VAL A CA 1
ATOM 1389 C C . VAL A 1 181 ? 2.236 21.692 29.648 1.00 15.67 181 VAL A C 1
ATOM 1390 O O . VAL A 1 181 ? 1.300 21.117 30.214 1.00 16.61 181 VAL A O 1
ATOM 1394 N N . ALA A 1 182 ? 2.766 21.112 28.559 1.00 15.84 182 ALA A N 1
ATOM 1395 C CA . ALA A 1 182 ? 2.257 19.878 27.954 1.00 11.85 182 ALA A CA 1
ATOM 1396 C C . ALA A 1 182 ? 0.796 19.975 27.567 1.00 17.64 182 ALA A C 1
ATOM 1397 O O . ALA A 1 182 ? 0.425 20.845 26.796 1.00 16.55 182 ALA A O 1
ATOM 1399 N N . ASN A 1 183 ? -0.074 19.076 28.056 1.00 15.15 183 ASN A N 1
ATOM 1400 C CA . ASN A 1 183 ? -1.496 19.177 27.691 1.00 16.26 183 ASN A CA 1
ATOM 1401 C C . ASN A 1 183 ? -2.265 18.644 28.894 1.00 17.26 183 ASN A C 1
ATOM 1402 O O . ASN A 1 183 ? -1.684 17.994 29.777 1.00 18.17 183 ASN A O 1
ATOM 1407 N N . GLY A 1 184 ? -3.592 18.844 28.847 1.00 16.86 184 GLY A N 1
ATOM 1408 C CA . GLY A 1 184 ? -4.388 18.416 30.015 1.00 19.04 184 GLY A CA 1
ATOM 1409 C C . GLY A 1 184 ? -4.359 16.935 30.329 1.00 21.08 184 GLY A C 1
ATOM 1410 O O . GLY A 1 184 ? -4.483 16.535 31.490 1.00 19.31 184 GLY A O 1
ATOM 1411 N N . GLY A 1 185 ? -4.123 16.070 29.349 1.00 15.52 185 GLY A N 1
ATOM 1412 C CA . GLY A 1 185 ? -4.026 14.643 29.525 1.00 18.46 185 GLY A CA 1
ATOM 1413 C C . GLY A 1 185 ? -2.809 14.180 30.305 1.00 17.75 185 GLY A C 1
ATOM 1414 O O . GLY A 1 185 ? -2.746 13.069 30.846 1.00 22.14 185 GLY A O 1
ATOM 1415 N N . TRP A 1 186 ? -1.764 14.986 30.239 1.00 15.80 186 TRP A N 1
ATOM 1416 C CA . TRP A 1 186 ? -0.519 14.664 30.916 1.00 18.17 186 TRP A CA 1
ATOM 1417 C C . TRP A 1 186 ? -0.515 15.232 32.333 1.00 24.27 186 TRP A C 1
ATOM 1418 O O . TRP A 1 186 ? -0.289 14.510 33.294 1.00 23.57 186 TRP A O 1
ATOM 1429 N N . LEU A 1 187 ? -0.720 16.532 32.461 1.00 19.08 187 LEU A N 1
ATOM 1430 C CA . LEU A 1 187 ? -0.550 17.251 33.706 1.00 17.71 187 LEU A CA 1
ATOM 1431 C C . LEU A 1 187 ? -1.826 17.878 34.279 1.00 24.49 187 LEU A C 1
ATOM 1432 O O . LEU A 1 187 ? -1.705 18.631 35.261 1.00 21.87 187 LEU A O 1
ATOM 1437 N N . GLY A 1 188 ? -2.936 17.551 33.659 1.00 18.10 188 GLY A N 1
ATOM 1438 C CA . GLY A 1 188 ? -4.232 18.107 34.068 1.00 21.65 188 GLY A CA 1
ATOM 1439 C C . GLY A 1 188 ? -4.939 17.303 35.143 1.00 21.97 188 GLY A C 1
ATOM 1440 O O . GLY A 1 188 ? -5.921 17.793 35.701 1.00 24.01 188 GLY A O 1
ATOM 1441 N N . TRP A 1 189 ? -4.503 16.086 35.398 1.00 22.20 189 TRP A N 1
ATOM 1442 C CA . TRP A 1 189 ? -5.096 15.289 36.469 1.00 22.87 189 TRP A CA 1
ATOM 1443 C C . TRP A 1 189 ? -4.970 16.007 37.799 1.00 25.04 189 TRP A C 1
ATOM 1444 O O . TRP A 1 189 ? -4.080 16.805 38.040 1.00 27.88 189 TRP A O 1
ATOM 1455 N N . ALA A 1 190 ? -5.857 15.619 38.712 1.00 29.58 190 ALA A N 1
ATOM 1456 C CA . ALA A 1 190 ? -5.823 16.164 40.069 1.00 23.81 190 ALA A CA 1
ATOM 1457 C C . ALA A 1 190 ? -4.469 16.087 40.736 1.00 21.28 190 ALA A C 1
ATOM 1458 O O . ALA A 1 190 ? -3.950 17.088 41.228 1.00 31.06 190 ALA A O 1
ATOM 1460 N N . ASP A 1 191 ? -3.855 14.912 40.801 1.00 23.12 191 ASP A N 1
ATOM 1461 C CA . ASP A 1 191 ? -2.557 14.712 41.428 1.00 27.43 191 ASP A CA 1
ATOM 1462 C C . ASP A 1 191 ? -1.385 15.277 40.632 1.00 25.12 191 ASP A C 1
ATOM 1463 O O . ASP A 1 191 ? -0.266 15.091 41.114 1.00 27.19 191 ASP A O 1
ATOM 1468 N N . LYS A 1 192 ? -1.604 15.905 39.475 1.00 26.92 192 LYS A N 1
ATOM 1469 C CA . LYS A 1 192 ? -0.546 16.487 38.698 1.00 24.87 192 LYS A CA 1
ATOM 1470 C C . LYS A 1 192 ? -0.518 18.003 38.637 1.00 24.18 192 LYS A C 1
ATOM 1471 O O . LYS A 1 192 ? 0.548 18.530 38.317 1.00 23.32 192 LYS A O 1
ATOM 1477 N N . LEU A 1 193 ? -1.596 18.697 38.966 1.00 25.73 193 LEU A N 1
ATOM 1478 C CA . LEU A 1 193 ? -1.610 20.157 38.900 1.00 21.89 193 LEU A CA 1
ATOM 1479 C C . LEU A 1 193 ? -0.630 20.856 39.818 1.00 25.66 193 LEU A C 1
ATOM 1480 O O . LEU A 1 193 ? -0.012 21.880 39.460 1.00 21.93 193 LEU A O 1
ATOM 1485 N N . GLU A 1 194 ? -0.506 20.349 41.057 1.00 25.45 194 GLU A N 1
ATOM 1486 C CA . GLU A 1 194 ? 0.444 21.002 41.980 1.00 28.77 194 GLU A CA 1
ATOM 1487 C C . GLU A 1 194 ? 1.888 20.693 41.663 1.00 23.06 194 GLU A C 1
ATOM 1488 O O . GLU A 1 194 ? 2.726 21.586 41.561 1.00 24.93 194 GLU A O 1
ATOM 1494 N N . PRO A 1 195 ? 2.227 19.456 41.360 1.00 23.57 195 PRO A N 1
ATOM 1495 C CA . PRO A 1 195 ? 3.575 19.085 40.953 1.00 22.27 195 PRO A CA 1
ATOM 1496 C C . PRO A 1 195 ? 3.960 19.921 39.737 1.00 24.12 195 PRO A C 1
ATOM 1497 O O . PRO A 1 195 ? 5.112 20.339 39.663 1.00 26.09 195 PRO A O 1
ATOM 1501 N N . THR A 1 196 ? 3.011 20.243 38.851 1.00 24.28 196 THR A N 1
ATOM 1502 C CA . THR A 1 196 ? 3.316 21.124 37.717 1.00 25.48 196 THR A CA 1
ATOM 1503 C C . THR A 1 196 ? 3.610 22.543 38.149 1.00 23.30 196 THR A C 1
ATOM 1504 O O . THR A 1 196 ? 4.576 23.199 37.736 1.00 25.84 196 THR A O 1
ATOM 1508 N N . ALA A 1 197 ? 2.802 23.097 39.073 1.00 22.38 197 ALA A N 1
ATOM 1509 C CA . ALA A 1 197 ? 3.073 24.439 39.568 1.00 18.61 197 ALA A CA 1
ATOM 1510 C C . ALA A 1 197 ? 4.376 24.556 40.331 1.00 17.24 197 ALA A C 1
ATOM 1511 O O . ALA A 1 197 ? 5.035 25.590 40.273 1.00 21.98 197 ALA A O 1
ATOM 1513 N N . GLN A 1 198 ? 4.751 23.492 41.045 1.00 25.96 198 GLN A N 1
ATOM 1514 C CA . GLN A 1 198 ? 5.985 23.455 41.814 1.00 24.97 198 GLN A CA 1
ATOM 1515 C C . GLN A 1 198 ? 7.186 23.526 40.870 1.00 24.11 198 GLN A C 1
ATOM 1516 O O . GLN A 1 198 ? 8.171 24.217 41.114 1.00 25.56 198 GLN A O 1
ATOM 1522 N N . GLU A 1 199 ? 7.066 22.768 39.768 1.00 25.95 199 GLU A N 1
ATOM 1523 C CA . GLU A 1 199 ? 8.129 22.788 38.753 1.00 25.16 199 GLU A CA 1
ATOM 1524 C C . GLU A 1 199 ? 8.329 24.172 38.183 1.00 21.81 199 GLU A C 1
ATOM 1525 O O . GLU A 1 199 ? 9.475 24.628 38.023 1.00 26.10 199 GLU A O 1
ATOM 1531 N N . VAL A 1 200 ? 7.248 24.875 37.829 1.00 21.28 200 VAL A N 1
ATOM 1532 C CA . VAL A 1 200 ? 7.337 26.244 37.348 1.00 17.50 200 VAL A CA 1
ATOM 1533 C C . VAL A 1 200 ? 7.929 27.150 38.425 1.00 18.55 200 VAL A C 1
ATOM 1534 O O . VAL A 1 200 ? 8.756 27.994 38.109 1.00 22.64 200 VAL A O 1
ATOM 1538 N N . ALA A 1 201 ? 7.481 26.973 39.688 1.00 22.75 201 ALA A N 1
ATOM 1539 C CA . ALA A 1 201 ? 8.056 27.851 40.711 1.00 23.99 201 ALA A CA 1
ATOM 1540 C C . ALA A 1 201 ? 9.574 27.628 40.801 1.00 21.12 201 ALA A C 1
ATOM 1541 O O . ALA A 1 201 ? 10.304 28.619 40.901 1.00 25.72 201 ALA A O 1
ATOM 1543 N N . THR A 1 202 ? 10.037 26.397 40.827 1.00 21.45 202 THR A N 1
ATOM 1544 C CA . THR A 1 202 ? 11.468 26.099 40.906 1.00 26.32 202 THR A CA 1
ATOM 1545 C C . THR A 1 202 ? 12.229 26.681 39.733 1.00 26.11 202 THR A C 1
ATOM 1546 O O . THR A 1 202 ? 13.303 27.249 39.932 1.00 27.66 202 THR A O 1
ATOM 1550 N N . ILE A 1 203 ? 11.723 26.511 38.504 1.00 24.82 203 ILE A N 1
ATOM 1551 C CA . ILE A 1 203 ? 12.363 27.083 37.334 1.00 21.56 203 ILE A CA 1
ATOM 1552 C C . ILE A 1 203 ? 12.438 28.596 37.366 1.00 24.19 203 ILE A C 1
ATOM 1553 O O . ILE A 1 203 ? 13.453 29.168 36.940 1.00 25.72 203 ILE A O 1
ATOM 1558 N N . LEU A 1 204 ? 11.384 29.267 37.808 1.00 26.14 204 LEU A N 1
ATOM 1559 C CA . LEU A 1 204 ? 11.387 30.726 37.873 1.00 24.06 204 LEU A CA 1
ATOM 1560 C C . LEU A 1 204 ? 12.383 31.235 38.912 1.00 24.89 204 LEU A C 1
ATOM 1561 O O . LEU A 1 204 ? 13.069 32.248 38.691 1.00 28.09 204 LEU A O 1
ATOM 1566 N N . GLN A 1 205 ? 12.512 30.521 40.037 1.00 28.00 205 GLN A N 1
ATOM 1567 C CA . GLN A 1 205 ? 13.533 30.926 41.015 1.00 29.64 205 GLN A CA 1
ATOM 1568 C C . GLN A 1 205 ? 14.920 30.924 40.374 1.00 33.03 205 GLN A C 1
ATOM 1569 O O . GLN A 1 205 ? 15.684 31.869 40.569 1.00 33.55 205 GLN A O 1
ATOM 1575 N N . LYS A 1 206 ? 15.250 29.884 39.608 1.00 31.53 206 LYS A N 1
ATOM 1576 C CA . LYS A 1 206 ? 16.521 29.777 38.912 1.00 30.90 206 LYS A CA 1
ATOM 1577 C C . LYS A 1 206 ? 16.725 30.823 37.838 1.00 28.64 206 LYS A C 1
ATOM 1578 O O . LYS A 1 206 ? 17.869 31.293 37.679 1.00 35.87 206 LYS A O 1
ATOM 1584 N N . ALA A 1 207 ? 15.684 31.325 37.196 1.00 25.35 207 ALA A N 1
ATOM 1585 C CA . ALA A 1 207 ? 15.793 32.401 36.215 1.00 25.49 207 ALA A CA 1
ATOM 1586 C C . ALA A 1 207 ? 16.070 33.719 36.952 1.00 28.60 207 ALA A C 1
ATOM 1587 O O . ALA A 1 207 ? 16.637 34.636 36.375 1.00 33.48 207 ALA A O 1
ATOM 1589 N N . GLY A 1 208 ? 15.672 33.737 38.228 1.00 24.19 208 GLY A N 1
ATOM 1590 C CA . GLY A 1 208 ? 16.054 34.891 39.047 1.00 29.70 208 GLY A CA 1
ATOM 1591 C C . GLY A 1 208 ? 14.854 35.556 39.680 1.00 34.18 208 GLY A C 1
ATOM 1592 O O . GLY A 1 208 ? 13.713 35.180 39.440 1.00 34.37 208 GLY A O 1
ATOM 1593 N N . ASN A 1 209 ? 15.136 36.575 40.487 1.00 36.06 209 ASN A N 1
ATOM 1594 C CA . ASN A 1 209 ? 14.093 37.337 41.139 1.00 42.26 209 ASN A CA 1
ATOM 1595 C C . ASN A 1 209 ? 13.351 38.247 40.168 1.00 37.42 209 ASN A C 1
ATOM 1596 O O . ASN A 1 209 ? 12.116 38.192 40.188 1.00 44.08 209 ASN A O 1
ATOM 1601 N N . ASN A 1 210 ? 13.994 39.030 39.320 1.00 38.97 210 ASN A N 1
ATOM 1602 C CA . ASN A 1 210 ? 13.295 39.964 38.445 1.00 39.96 210 ASN A CA 1
ATOM 1603 C C . ASN A 1 210 ? 12.741 39.332 37.170 1.00 38.36 210 ASN A C 1
ATOM 1604 O O . ASN A 1 210 ? 12.022 39.980 36.417 1.00 42.09 210 ASN A O 1
ATOM 1609 N N . ALA A 1 211 ? 13.091 38.082 36.921 1.00 40.09 211 ALA A N 1
ATOM 1610 C CA . ALA A 1 211 ? 12.648 37.337 35.764 1.00 33.43 211 ALA A CA 1
ATOM 1611 C C . ALA A 1 211 ? 11.135 37.146 35.739 1.00 31.19 211 ALA A C 1
ATOM 1612 O O . ALA A 1 211 ? 10.524 36.870 36.773 1.00 34.58 211 ALA A O 1
ATOM 1614 N N . LYS A 1 212 ? 10.554 37.288 34.545 1.00 25.79 212 LYS A N 1
ATOM 1615 C CA . LYS A 1 212 ? 9.120 36.999 34.492 1.00 24.00 212 LYS A CA 1
ATOM 1616 C C . LYS A 1 212 ? 8.812 36.212 33.208 1.00 24.95 212 LYS A C 1
ATOM 1617 O O . LYS A 1 212 ? 9.542 36.287 32.230 1.00 22.45 212 LYS A O 1
ATOM 1623 N N . ILE A 1 213 ? 7.648 35.577 33.278 1.00 20.62 213 ILE A N 1
ATOM 1624 C CA . ILE A 1 213 ? 7.049 34.967 32.109 1.00 19.54 213 ILE A CA 1
ATOM 1625 C C . ILE A 1 213 ? 5.610 35.517 32.058 1.00 22.44 213 ILE A C 1
ATOM 1626 O O . ILE A 1 213 ? 5.102 35.955 33.109 1.00 19.92 213 ILE A O 1
ATOM 1631 N N . ARG A 1 214 ? 5.010 35.503 30.868 1.00 17.88 214 ARG A N 1
ATOM 1632 C CA . ARG A 1 214 ? 3.607 35.940 30.819 1.00 18.46 214 ARG A CA 1
ATOM 1633 C C . ARG A 1 214 ? 2.685 34.838 31.295 1.00 21.26 214 ARG A C 1
ATOM 1634 O O . ARG A 1 214 ? 1.614 35.037 31.864 1.00 17.92 214 ARG A O 1
ATOM 1642 N N . GLY A 1 215 ? 3.090 33.592 31.036 1.00 18.68 215 GLY A N 1
ATOM 1643 C CA . GLY A 1 215 ? 2.303 32.450 31.353 1.00 17.92 215 GLY A CA 1
ATOM 1644 C C . GLY A 1 215 ? 2.783 31.206 30.594 1.00 17.40 215 GLY A C 1
ATOM 1645 O O . GLY A 1 215 ? 3.971 30.919 30.664 1.00 16.91 215 GLY A O 1
ATOM 1646 N N . PHE A 1 216 ? 1.819 30.432 30.117 1.00 15.76 216 PHE A N 1
ATOM 1647 C CA . PHE A 1 216 ? 2.091 29.062 29.685 1.00 15.22 216 PHE A CA 1
ATOM 1648 C C . PHE A 1 216 ? 1.536 28.700 28.315 1.00 21.72 216 PHE A C 1
ATOM 1649 O O . PHE A 1 216 ? 0.615 29.393 27.889 1.00 16.93 216 PHE A O 1
ATOM 1657 N N . SER A 1 217 ? 2.008 27.589 27.734 1.00 15.56 217 SER A N 1
ATOM 1658 C CA . SER A 1 217 ? 1.369 27.131 26.496 1.00 17.02 217 SER A CA 1
ATOM 1659 C C . SER A 1 217 ? 0.904 25.698 26.741 1.00 14.93 217 SER A C 1
ATOM 1660 O O . SER A 1 217 ? 1.472 25.017 27.598 1.00 15.08 217 SER A O 1
ATOM 1663 N N . SER A 1 218 ? -0.111 25.257 25.994 1.00 12.72 218 SER A N 1
ATOM 1664 C CA . SER A 1 218 ? -0.578 23.873 26.150 1.00 13.00 218 SER A CA 1
ATOM 1665 C C . SER A 1 218 ? -1.173 23.379 24.842 1.00 13.14 218 SER A C 1
ATOM 1666 O O . SER A 1 218 ? -1.507 24.158 23.945 1.00 13.35 218 SER A O 1
ATOM 1670 N N . ASN A 1 219 ? -1.256 22.045 24.761 1.00 13.03 219 ASN A N 1
ATOM 1671 C CA . ASN A 1 219 ? -1.784 21.338 23.606 1.00 11.66 219 ASN A CA 1
ATOM 1672 C C . ASN A 1 219 ? -0.866 21.452 22.392 1.00 14.11 219 ASN A C 1
ATOM 1673 O O . ASN A 1 219 ? -1.353 21.126 21.273 1.00 14.12 219 ASN A O 1
ATOM 1678 N N . VAL A 1 220 ? 0.368 21.934 22.552 1.00 13.71 220 VAL A N 1
ATOM 1679 C CA . VAL A 1 220 ? 1.247 22.075 21.386 1.00 11.95 220 VAL A CA 1
ATOM 1680 C C . VAL A 1 220 ? 1.538 20.682 20.846 1.00 13.76 220 VAL A C 1
ATOM 1681 O O . VAL A 1 220 ? 1.934 19.740 21.510 1.00 13.52 220 VAL A O 1
ATOM 1685 N N . SER A 1 221 ? 1.255 20.499 19.559 1.00 11.96 221 SER A N 1
ATOM 1686 C CA . SER A 1 221 ? 1.341 19.261 18.833 1.00 14.66 221 SER A CA 1
ATOM 1687 C C . SER A 1 221 ? 0.313 18.231 19.263 1.00 12.51 221 SER A C 1
ATOM 1688 O O . SER A 1 221 ? 0.439 17.128 18.744 1.00 16.81 221 SER A O 1
ATOM 1691 N N . ASN A 1 222 ? -0.631 18.601 20.110 1.00 13.47 222 ASN A N 1
ATOM 1692 C CA . ASN A 1 222 ? -1.625 17.642 20.572 1.00 14.48 222 ASN A CA 1
ATOM 1693 C C . ASN A 1 222 ? -2.925 17.979 19.829 1.00 12.73 222 ASN A C 1
ATOM 1694 O O . ASN A 1 222 ? -2.928 18.650 18.818 1.00 13.89 222 ASN A O 1
ATOM 1699 N N . TYR A 1 223 ? -3.966 17.275 20.257 1.00 13.32 223 TYR A N 1
ATOM 1700 C CA . TYR A 1 223 ? -5.237 17.270 19.551 1.00 11.77 223 TYR A CA 1
ATOM 1701 C C . TYR A 1 223 ? -6.437 17.515 20.460 1.00 15.77 223 TYR A C 1
ATOM 1702 O O . TYR A 1 223 ? -7.578 17.316 19.988 1.00 16.62 223 TYR A O 1
ATOM 1711 N N . ASN A 1 224 ? -6.198 17.896 21.713 1.00 13.31 224 ASN A N 1
ATOM 1712 C CA . ASN A 1 224 ? -7.316 18.118 22.631 1.00 14.52 224 ASN A CA 1
ATOM 1713 C C . ASN A 1 224 ? -8.139 19.326 22.186 1.00 16.01 224 ASN A C 1
ATOM 1714 O O . ASN A 1 224 ? -7.654 20.246 21.549 1.00 16.80 224 ASN A O 1
ATOM 1719 N N . PRO A 1 225 ? -9.451 19.241 22.399 1.00 17.76 225 PRO A N 1
ATOM 1720 C CA . PRO A 1 225 ? -10.332 20.344 22.059 1.00 14.38 225 PRO A CA 1
ATOM 1721 C C . PRO A 1 225 ? -10.173 21.441 23.092 1.00 18.93 225 PRO A C 1
ATOM 1722 O O . PRO A 1 225 ? -9.865 21.169 24.250 1.00 16.45 225 PRO A O 1
ATOM 1726 N N . TYR A 1 226 ? -10.328 22.677 22.638 1.00 21.84 226 TYR A N 1
ATOM 1727 C CA . TYR A 1 226 ? -10.285 23.838 23.506 1.00 18.19 226 TYR A CA 1
ATOM 1728 C C . TYR A 1 226 ? -11.472 23.772 24.472 1.00 19.97 226 TYR A C 1
ATOM 1729 O O . TYR A 1 226 ? -11.307 23.726 25.676 1.00 21.67 226 TYR A O 1
ATOM 1738 N N . SER A 1 227 ? -12.699 23.702 23.944 1.00 23.66 227 SER A N 1
ATOM 1739 C CA . SER A 1 227 ? -13.857 23.741 24.842 1.00 24.42 227 SER A CA 1
ATOM 1740 C C . SER A 1 227 ? -14.978 22.828 24.340 1.00 23.09 227 SER A C 1
ATOM 1741 O O . SER A 1 227 ? -15.376 23.033 23.193 1.00 29.17 227 SER A O 1
ATOM 1744 N N . THR A 1 228 ? -15.357 21.875 25.167 1.00 27.13 228 THR A N 1
ATOM 1745 C CA . THR A 1 228 ? -16.464 21.001 24.769 1.00 28.02 228 THR A CA 1
ATOM 1746 C C . THR A 1 228 ? -17.186 20.456 25.988 1.00 23.08 228 THR A C 1
ATOM 1747 O O . THR A 1 228 ? -16.696 20.174 27.071 1.00 27.84 228 THR A O 1
ATOM 1751 N N . SER A 1 229 ? -18.506 20.266 25.777 1.00 29.62 229 SER A N 1
ATOM 1752 C CA . SER A 1 229 ? -19.376 19.714 26.794 1.00 24.79 229 SER A CA 1
ATOM 1753 C C . SER A 1 229 ? -19.466 18.198 26.648 1.00 30.28 229 SER A C 1
ATOM 1754 O O . SER A 1 229 ? -20.122 17.514 27.430 1.00 31.44 229 SER A O 1
ATOM 1757 N N . ASN A 1 230 ? -18.810 17.654 25.621 1.00 25.35 230 ASN A N 1
ATOM 1758 C CA . ASN A 1 230 ? -18.765 16.231 25.359 1.00 32.28 230 ASN A CA 1
ATOM 1759 C C . ASN A 1 230 ? -17.358 15.680 25.188 1.00 30.97 230 ASN A C 1
ATOM 1760 O O . ASN A 1 230 ? -16.998 15.188 24.113 1.00 30.41 230 ASN A O 1
ATOM 1765 N N . PRO A 1 231 ? -16.512 15.734 26.199 1.00 25.90 231 PRO A N 1
ATOM 1766 C CA . PRO A 1 231 ? -15.149 15.229 26.098 1.00 27.71 231 PRO A CA 1
ATOM 1767 C C . PRO A 1 231 ? -15.155 13.714 26.028 1.00 30.87 231 PRO A C 1
ATOM 1768 O O . PRO A 1 231 ? -16.009 12.988 26.547 1.00 30.76 231 PRO A O 1
ATOM 1772 N N . PRO A 1 232 ? -14.125 13.202 25.384 1.00 30.58 232 PRO A N 1
ATOM 1773 C CA . PRO A 1 232 ? -13.915 11.771 25.232 1.00 29.59 232 PRO A CA 1
ATOM 1774 C C . PRO A 1 232 ? -13.958 11.072 26.562 1.00 24.88 232 PRO A C 1
ATOM 1775 O O . PRO A 1 232 ? -13.516 11.585 27.600 1.00 26.56 232 PRO A O 1
ATOM 1779 N N . PRO A 1 233 ? -14.455 9.840 26.595 1.00 31.50 233 PRO A N 1
ATOM 1780 C CA . PRO A 1 233 ? -14.537 8.982 27.755 1.00 30.02 233 PRO A CA 1
ATOM 1781 C C . PRO A 1 233 ? -13.271 8.784 28.549 1.00 31.77 233 PRO A C 1
ATOM 1782 O O . PRO A 1 233 ? -13.309 8.664 29.766 1.00 36.82 233 PRO A O 1
ATOM 1786 N N . TYR A 1 234 ? -12.109 8.784 27.890 1.00 31.90 234 TYR A N 1
ATOM 1787 C CA . TYR A 1 234 ? -10.829 8.611 28.542 1.00 29.83 234 TYR A CA 1
ATOM 1788 C C . TYR A 1 234 ? -10.450 9.783 29.436 1.00 25.38 234 TYR A C 1
ATOM 1789 O O . TYR A 1 234 ? -9.515 9.662 30.251 1.00 31.82 234 TYR A O 1
ATOM 1798 N N . THR A 1 235 ? -11.182 10.888 29.339 1.00 22.74 235 THR A N 1
ATOM 1799 C CA . THR A 1 235 ? -10.999 12.048 30.204 1.00 25.50 235 THR A CA 1
ATOM 1800 C C . THR A 1 235 ? -11.837 11.912 31.486 1.00 26.78 235 THR A C 1
ATOM 1801 O O . THR A 1 235 ? -11.832 12.804 32.346 1.00 32.19 235 THR A O 1
ATOM 1805 N N . SER A 1 236 ? -12.535 10.793 31.673 1.00 31.61 236 SER A N 1
ATOM 1806 C CA . SER A 1 236 ? -13.313 10.558 32.886 1.00 31.99 236 SER A CA 1
ATOM 1807 C C . SER A 1 236 ? -12.412 10.540 34.115 1.00 32.80 236 SER A C 1
ATOM 1808 O O . SER A 1 236 ? -11.325 9.955 34.100 1.00 36.29 236 SER A O 1
ATOM 1811 N N . GLY A 1 237 ? -12.805 11.299 35.139 1.00 34.05 237 GLY A N 1
ATOM 1812 C CA . GLY A 1 237 ? -12.009 11.406 36.358 1.00 38.66 237 GLY A CA 1
ATOM 1813 C C . GLY A 1 237 ? -11.021 12.566 36.291 1.00 32.49 237 GLY A C 1
ATOM 1814 O O . GLY A 1 237 ? -10.372 12.866 37.294 1.00 36.66 237 GLY A O 1
ATOM 1815 N N . SER A 1 238 ? -10.896 13.223 35.135 1.00 29.05 238 SER A N 1
ATOM 1816 C CA . SER A 1 238 ? -9.947 14.337 35.082 1.00 24.29 238 SER A CA 1
ATOM 1817 C C . SER A 1 238 ? -10.699 15.634 35.256 1.00 20.53 238 SER A C 1
ATOM 1818 O O . SER A 1 238 ? -11.716 15.841 34.600 1.00 24.25 238 SER A O 1
ATOM 1821 N N . PRO A 1 239 ? -10.147 16.536 36.060 1.00 21.54 239 PRO A N 1
ATOM 1822 C CA . PRO A 1 239 ? -10.693 17.874 36.238 1.00 18.57 239 PRO A CA 1
ATOM 1823 C C . PRO A 1 239 ? -10.376 18.806 35.075 1.00 22.82 239 PRO A C 1
ATOM 1824 O O . PRO A 1 239 ? -10.899 19.905 34.875 1.00 23.72 239 PRO A O 1
ATOM 1828 N N . SER A 1 240 ? -9.561 18.346 34.115 1.00 22.32 240 SER A N 1
ATOM 1829 C CA . SER A 1 240 ? -9.129 19.075 32.956 1.00 25.70 240 SER A CA 1
ATOM 1830 C C . SER A 1 240 ? -9.406 18.372 31.642 1.00 22.46 240 SER A C 1
ATOM 1831 O O . SER A 1 240 ? -8.481 18.072 30.889 1.00 24.11 240 SER A O 1
ATOM 1834 N N . PRO A 1 241 ? -10.652 18.085 31.336 1.00 21.89 241 PRO A N 1
ATOM 1835 C CA . PRO A 1 241 ? -11.085 17.366 30.160 1.00 20.08 241 PRO A CA 1
ATOM 1836 C C . PRO A 1 241 ? -11.108 18.113 28.853 1.00 23.99 241 PRO A C 1
ATOM 1837 O O . PRO A 1 241 ? -11.345 17.491 27.815 1.00 23.82 241 PRO A O 1
ATOM 1841 N N . ASP A 1 242 ? -10.811 19.404 28.878 1.00 22.81 242 ASP A N 1
ATOM 1842 C CA . ASP A 1 242 ? -10.580 20.180 27.666 1.00 17.96 242 ASP A CA 1
ATOM 1843 C C . ASP A 1 242 ? -9.522 21.207 28.055 1.00 19.55 242 ASP A C 1
ATOM 1844 O O . ASP A 1 242 ? -9.178 21.283 29.260 1.00 16.73 242 ASP A O 1
ATOM 1849 N N . GLU A 1 243 ? -8.916 21.840 27.055 1.00 20.71 243 GLU A N 1
ATOM 1850 C CA . GLU A 1 243 ? -7.813 22.756 27.320 1.00 19.80 243 GLU A CA 1
ATOM 1851 C C . GLU A 1 243 ? -8.245 24.021 28.020 1.00 19.53 243 GLU A C 1
ATOM 1852 O O . GLU A 1 243 ? -7.470 24.598 28.787 1.00 17.45 243 GLU A O 1
ATOM 1858 N N . SER A 1 244 ? -9.484 24.464 27.770 1.00 20.35 244 SER A N 1
ATOM 1859 C CA . SER A 1 244 ? -9.996 25.633 28.480 1.00 19.44 244 SER A CA 1
ATOM 1860 C C . SER A 1 244 ? -10.046 25.291 29.966 1.00 16.46 244 SER A C 1
ATOM 1861 O O . SER A 1 244 ? -9.606 26.134 30.752 1.00 22.95 244 SER A O 1
ATOM 1864 N N . ARG A 1 245 ? -10.522 24.105 30.367 1.00 20.70 245 ARG A N 1
ATOM 1865 C CA . ARG A 1 245 ? -10.553 23.804 31.798 1.00 22.33 245 ARG A CA 1
ATOM 1866 C C . ARG A 1 245 ? -9.157 23.507 32.329 1.00 21.53 245 ARG A C 1
ATOM 1867 O O . ARG A 1 245 ? -8.808 23.825 33.464 1.00 21.46 245 ARG A O 1
ATOM 1875 N N . TYR A 1 246 ? -8.275 22.976 31.464 1.00 23.79 246 TYR A N 1
ATOM 1876 C CA . TYR A 1 246 ? -6.892 22.755 31.942 1.00 19.09 246 TYR A CA 1
ATOM 1877 C C . TYR A 1 246 ? -6.250 24.092 32.303 1.00 21.17 246 TYR A C 1
ATOM 1878 O O . TYR A 1 246 ? -5.656 24.186 33.382 1.00 22.27 246 TYR A O 1
ATOM 1887 N N . ALA A 1 247 ? -6.413 25.097 31.433 1.00 18.27 247 ALA A N 1
ATOM 1888 C CA . ALA A 1 247 ? -5.867 26.435 31.638 1.00 21.58 247 ALA A CA 1
ATOM 1889 C C . ALA A 1 247 ? -6.361 27.056 32.938 1.00 19.91 247 ALA A C 1
ATOM 1890 O O . ALA A 1 247 ? -5.583 27.602 33.725 1.00 21.76 247 ALA A O 1
ATOM 1892 N N . THR A 1 248 ? -7.674 26.975 33.196 1.00 22.30 248 THR A N 1
ATOM 1893 C CA . THR A 1 248 ? -8.206 27.498 34.468 1.00 24.66 248 THR A CA 1
ATOM 1894 C C . THR A 1 248 ? -7.660 26.776 35.686 1.00 22.02 248 THR A C 1
ATOM 1895 O O . THR A 1 248 ? -7.340 27.412 36.700 1.00 29.44 248 THR A O 1
ATOM 1899 N N . ASN A 1 249 ? -7.441 25.465 35.641 1.00 19.27 249 ASN A N 1
ATOM 1900 C CA . ASN A 1 249 ? -6.982 24.661 36.752 1.00 17.79 249 ASN A CA 1
ATOM 1901 C C . ASN A 1 249 ? -5.527 25.000 37.068 1.00 22.81 249 ASN A C 1
ATOM 1902 O O . ASN A 1 249 ? -5.180 25.165 38.229 1.00 22.30 249 ASN A O 1
ATOM 1907 N N . ILE A 1 250 ? -4.716 25.086 35.998 1.00 20.27 250 ILE A N 1
ATOM 1908 C CA . ILE A 1 250 ? -3.330 25.480 36.216 1.00 23.25 250 ILE A CA 1
ATOM 1909 C C . ILE A 1 250 ? -3.315 26.925 36.706 1.00 22.66 250 ILE A C 1
ATOM 1910 O O . ILE A 1 250 ? -2.639 27.222 37.696 1.00 27.25 250 ILE A O 1
ATOM 1915 N N . ALA A 1 251 ? -4.088 27.817 36.066 1.00 20.78 251 ALA A N 1
ATOM 1916 C CA . ALA A 1 251 ? -4.077 29.231 36.474 1.00 21.60 251 ALA A CA 1
ATOM 1917 C C . ALA A 1 251 ? -4.486 29.407 37.933 1.00 19.92 251 ALA A C 1
ATOM 1918 O O . ALA A 1 251 ? -3.871 30.204 38.636 1.00 23.77 251 ALA A O 1
ATOM 1920 N N . ASN A 1 252 ? -5.412 28.586 38.413 1.00 21.91 252 ASN A N 1
ATOM 1921 C CA . ASN A 1 252 ? -5.826 28.633 39.826 1.00 27.37 252 ASN A CA 1
ATOM 1922 C C . ASN A 1 252 ? -4.738 28.168 40.782 1.00 26.91 252 ASN A C 1
ATOM 1923 O O . ASN A 1 252 ? -4.485 28.787 41.835 1.00 30.43 252 ASN A O 1
ATOM 1928 N N . ALA A 1 253 ? -3.983 27.119 40.433 1.00 22.42 253 ALA A N 1
ATOM 1929 C CA . ALA A 1 253 ? -2.875 26.607 41.200 1.00 23.09 253 ALA A CA 1
ATOM 1930 C C . ALA A 1 253 ? -1.754 27.646 41.233 1.00 23.39 253 ALA A C 1
ATOM 1931 O O . ALA A 1 253 ? -1.161 27.852 42.291 1.00 29.01 253 ALA A O 1
ATOM 1933 N N . MET A 1 254 ? -1.457 28.282 40.105 1.00 22.12 254 MET A N 1
ATOM 1934 C CA . MET A 1 254 ? -0.429 29.305 40.049 1.00 23.50 254 MET A CA 1
ATOM 1935 C C . MET A 1 254 ? -0.745 30.535 40.880 1.00 26.16 254 MET A C 1
ATOM 1936 O O . MET A 1 254 ? 0.113 31.148 41.503 1.00 26.18 254 MET A O 1
ATOM 1941 N N . ARG A 1 255 ? -1.996 30.967 40.779 1.00 22.68 255 ARG A N 1
ATOM 1942 C CA . ARG A 1 255 ? -2.490 32.151 41.472 1.00 26.36 255 ARG A CA 1
ATOM 1943 C C . ARG A 1 255 ? -2.288 32.106 42.969 1.00 21.34 255 ARG A C 1
ATOM 1944 O O . ARG A 1 255 ? -1.853 33.058 43.616 1.00 32.51 255 ARG A O 1
ATOM 1952 N N . GLN A 1 256 ? -2.543 30.948 43.577 1.00 27.23 256 GLN A N 1
ATOM 1953 C CA . GLN A 1 256 ? -2.399 30.658 44.976 1.00 27.13 256 GLN A CA 1
ATOM 1954 C C . GLN A 1 256 ? -0.947 30.638 45.438 1.00 29.65 256 GLN A C 1
ATOM 1955 O O . GLN A 1 256 ? -0.659 30.653 46.641 1.00 31.23 256 GLN A O 1
ATOM 1961 N N . ARG A 1 257 ? -0.022 30.525 44.486 1.00 24.01 257 ARG A N 1
ATOM 1962 C CA . ARG A 1 257 ? 1.399 30.535 44.797 1.00 21.55 257 ARG A CA 1
ATOM 1963 C C . ARG A 1 257 ? 1.976 31.875 44.337 1.00 24.24 257 ARG A C 1
ATOM 1964 O O . ARG A 1 257 ? 3.175 32.158 44.345 1.00 31.12 257 ARG A O 1
ATOM 1972 N N . GLY A 1 258 ? 1.088 32.724 43.827 1.00 24.82 258 GLY A N 1
ATOM 1973 C CA . GLY A 1 258 ? 1.376 34.040 43.296 1.00 20.44 258 GLY A CA 1
ATOM 1974 C C . GLY A 1 258 ? 2.242 34.116 42.049 1.00 30.44 258 GLY A C 1
ATOM 1975 O O . GLY A 1 258 ? 3.100 34.974 41.844 1.00 26.62 258 GLY A O 1
ATOM 1976 N N . LEU A 1 259 ? 2.070 33.157 41.158 1.00 25.18 259 LEU A N 1
ATOM 1977 C CA . LEU A 1 259 ? 2.848 33.060 39.909 1.00 25.26 259 LEU A CA 1
ATOM 1978 C C . LEU A 1 259 ? 1.925 33.380 38.754 1.00 25.85 259 LEU A C 1
ATOM 1979 O O . LEU A 1 259 ? 0.705 33.474 38.968 1.00 26.59 259 LEU A O 1
ATOM 1984 N N . PRO A 1 260 ? 2.446 33.585 37.561 1.00 27.65 260 PRO A N 1
ATOM 1985 C CA . PRO A 1 260 ? 1.709 33.887 36.355 1.00 25.68 260 PRO A CA 1
ATOM 1986 C C . PRO A 1 260 ? 0.651 32.844 36.038 1.00 20.39 260 PRO A C 1
ATOM 1987 O O . PRO A 1 260 ? 0.699 31.709 36.479 1.00 23.63 260 PRO A O 1
ATOM 1991 N N . THR A 1 261 ? -0.376 33.287 35.321 1.00 19.28 261 THR A N 1
ATOM 1992 C CA . THR A 1 261 ? -1.538 32.450 35.042 1.00 19.40 261 THR A CA 1
ATOM 1993 C C . THR A 1 261 ? -1.965 32.285 33.592 1.00 23.58 261 THR A C 1
ATOM 1994 O O . THR A 1 261 ? -2.832 31.429 33.354 1.00 24.45 261 THR A O 1
ATOM 1998 N N . GLN A 1 262 ? -1.499 33.063 32.650 1.00 19.65 262 GLN A N 1
ATOM 1999 C CA . GLN A 1 262 ? -2.055 33.188 31.321 1.00 22.46 262 GLN A CA 1
ATOM 2000 C C . GLN A 1 262 ? -1.636 32.146 30.292 1.00 24.66 262 GLN A C 1
ATOM 2001 O O . GLN A 1 262 ? -0.461 31.868 30.203 1.00 26.22 262 GLN A O 1
ATOM 2007 N N . PHE A 1 263 ? -2.601 31.624 29.528 1.00 21.18 263 PHE A N 1
ATOM 2008 C CA . PHE A 1 263 ? -2.275 30.568 28.570 1.00 19.80 263 PHE A CA 1
ATOM 2009 C C . PHE A 1 263 ? -2.409 30.984 27.113 1.00 18.97 263 PHE A C 1
ATOM 2010 O O . PHE A 1 263 ? -3.201 31.833 26.749 1.00 17.16 263 PHE A O 1
ATOM 2018 N N . ILE A 1 264 ? -1.691 30.285 26.236 1.00 14.08 264 ILE A N 1
ATOM 2019 C CA . ILE A 1 264 ? -1.919 30.314 24.797 1.00 14.26 264 ILE A CA 1
ATOM 2020 C C . ILE A 1 264 ? -2.127 28.826 24.458 1.00 19.29 264 ILE A C 1
ATOM 2021 O O . ILE A 1 264 ? -1.458 28.031 25.082 1.00 17.00 264 ILE A O 1
ATOM 2026 N N . ILE A 1 265 ? -3.163 28.483 23.687 1.00 15.04 265 ILE A N 1
ATOM 2027 C CA . ILE A 1 265 ? -3.506 27.060 23.525 1.00 15.32 265 ILE A CA 1
ATOM 2028 C C . ILE A 1 265 ? -3.537 26.706 22.048 1.00 13.65 265 ILE A C 1
ATOM 2029 O O . ILE A 1 265 ? -4.166 27.350 21.230 1.00 16.17 265 ILE A O 1
ATOM 2034 N N . ASP A 1 266 ? -2.776 25.669 21.674 1.00 12.09 266 ASP A N 1
ATOM 2035 C CA . ASP A 1 266 ? -2.667 25.279 20.269 1.00 10.33 266 ASP A CA 1
ATOM 2036 C C . ASP A 1 266 ? -3.993 24.615 19.867 1.00 15.37 266 ASP A C 1
ATOM 2037 O O . ASP A 1 266 ? -4.476 23.766 20.627 1.00 13.38 266 ASP A O 1
ATOM 2042 N N . GLN A 1 267 ? -4.526 25.013 18.716 1.00 13.05 267 GLN A N 1
ATOM 2043 C CA . GLN A 1 267 ? -5.660 24.305 18.129 1.00 10.30 267 GLN A CA 1
ATOM 2044 C C . GLN A 1 267 ? -5.314 24.023 16.675 1.00 15.72 267 GLN A C 1
ATOM 2045 O O . GLN A 1 267 ? -6.183 23.837 15.842 1.00 15.22 267 GLN A O 1
ATOM 2051 N N . SER A 1 268 ? -3.998 23.871 16.360 1.00 15.92 268 SER A N 1
ATOM 2052 C CA . SER A 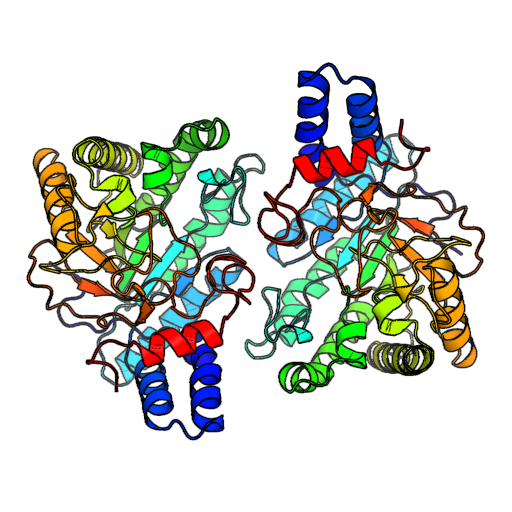1 268 ? -3.594 23.553 14.991 1.00 13.57 268 SER A CA 1
ATOM 2053 C C . SER A 1 268 ? -4.227 22.267 14.502 1.00 13.43 268 SER A C 1
ATOM 2054 O O . SER A 1 268 ? -4.570 22.147 13.318 1.00 12.19 268 SER A O 1
ATOM 2057 N N . ARG A 1 269 ? -4.408 21.285 15.362 1.00 16.05 269 ARG A N 1
ATOM 2058 C CA . ARG A 1 269 ? -5.049 20.016 14.997 1.00 10.93 269 ARG A CA 1
ATOM 2059 C C . ARG A 1 269 ? -5.955 19.613 16.157 1.00 14.16 269 ARG A C 1
ATOM 2060 O O . ARG A 1 269 ? -5.548 19.739 17.306 1.00 13.60 269 ARG A O 1
ATOM 2068 N N . VAL A 1 270 ? -7.193 19.217 15.883 1.00 14.90 270 VAL A N 1
ATOM 2069 C CA . VAL A 1 270 ? -8.126 18.765 16.899 1.00 13.01 270 VAL A CA 1
ATOM 2070 C C . VAL A 1 270 ? -8.668 17.386 16.490 1.00 15.91 270 VAL A C 1
ATOM 2071 O O . VAL A 1 270 ? -9.160 17.241 15.379 1.00 15.04 270 VAL A O 1
ATOM 2075 N N . ALA A 1 271 ? -8.546 16.440 17.412 1.00 14.81 271 ALA A N 1
ATOM 2076 C CA . ALA A 1 271 ? -9.073 15.103 17.158 1.00 15.02 271 ALA A CA 1
ATOM 2077 C C . ALA A 1 271 ? -10.594 15.173 17.103 1.00 16.45 271 ALA A C 1
ATOM 2078 O O . ALA A 1 271 ? -11.260 15.904 17.849 1.00 21.19 271 ALA A O 1
ATOM 2080 N N . LEU A 1 272 ? -11.140 14.389 16.187 1.00 16.83 272 LEU A N 1
ATOM 2081 C CA . LEU A 1 272 ? -12.567 14.231 16.006 1.00 23.67 272 LEU A CA 1
ATOM 2082 C C . LEU A 1 272 ? -12.964 12.969 16.771 1.00 24.17 272 LEU A C 1
ATOM 2083 O O . LEU A 1 272 ? -12.119 12.262 17.350 1.00 23.04 272 LEU A O 1
ATOM 2088 N N . SER A 1 273 ? -14.280 12.749 16.779 1.00 31.07 273 SER A N 1
ATOM 2089 C CA . SER A 1 273 ? -14.843 11.633 17.524 1.00 27.11 273 SER A CA 1
ATOM 2090 C C . SER A 1 273 ? -14.149 10.312 17.247 1.00 23.70 273 SER A C 1
ATOM 2091 O O . SER A 1 273 ? -14.052 9.898 16.063 1.00 27.36 273 SER A O 1
ATOM 2094 N N . GLY A 1 274 ? -13.713 9.646 18.301 1.00 27.43 274 GLY A N 1
ATOM 2095 C CA . GLY A 1 274 ? -13.117 8.330 18.179 1.00 28.98 274 GLY A CA 1
ATOM 2096 C C . GLY A 1 274 ? -11.731 8.210 17.631 1.00 27.96 274 GLY A C 1
ATOM 2097 O O . GLY A 1 274 ? -11.218 7.109 17.341 1.00 28.77 274 GLY A O 1
ATOM 2098 N N . ALA A 1 275 ? -11.040 9.343 17.518 1.00 20.25 275 ALA A N 1
ATOM 2099 C CA . ALA A 1 275 ? -9.692 9.284 16.938 1.00 21.95 275 ALA A CA 1
ATOM 2100 C C . ALA A 1 275 ? -8.718 8.598 17.867 1.00 24.84 275 ALA A C 1
ATOM 2101 O O . ALA A 1 275 ? -7.725 8.035 17.391 1.00 25.22 275 ALA A O 1
ATOM 2103 N N . ARG A 1 276 ? -8.910 8.700 19.177 1.00 24.15 276 ARG A N 1
ATOM 2104 C CA . ARG A 1 276 ? -7.957 8.063 20.084 1.00 23.88 276 ARG A CA 1
ATOM 2105 C C . ARG A 1 276 ? -8.693 7.172 21.078 1.00 22.10 276 ARG A C 1
ATOM 2106 O O . ARG A 1 276 ? -9.749 7.584 21.514 1.00 24.86 276 ARG A O 1
ATOM 2114 N N . SER A 1 277 ? -8.138 6.018 21.450 1.00 24.83 277 SER A N 1
ATOM 2115 C CA . SER A 1 277 ? -8.749 5.195 22.483 1.00 22.06 277 SER A CA 1
ATOM 2116 C C . SER A 1 277 ? -8.060 5.412 23.812 1.00 28.83 277 SER A C 1
ATOM 2117 O O . SER A 1 277 ? -8.535 5.063 24.899 1.00 29.56 277 SER A O 1
ATOM 2120 N N . GLU A 1 278 ? -6.873 6.031 23.760 1.00 21.99 278 GLU A N 1
ATOM 2121 C CA . GLU A 1 278 ? -6.072 6.339 24.932 1.00 26.09 278 GLU A CA 1
ATOM 2122 C C . GLU A 1 278 ? -5.646 7.803 24.818 1.00 21.55 278 GLU A C 1
ATOM 2123 O O . GLU A 1 278 ? -5.249 8.222 23.723 1.00 24.01 278 GLU A O 1
ATOM 2129 N N . TRP A 1 279 ? -5.678 8.557 25.916 1.00 21.94 279 TRP A N 1
ATOM 2130 C CA . TRP A 1 279 ? -5.350 9.979 25.821 1.00 16.41 279 TRP A CA 1
ATOM 2131 C C . TRP A 1 279 ? -3.899 10.240 25.453 1.00 20.94 279 TRP A C 1
ATOM 2132 O O . TRP A 1 279 ? -3.578 11.239 24.820 1.00 21.93 279 TRP A O 1
ATOM 2143 N N . GLY A 1 280 ? -3.012 9.305 25.757 1.00 20.36 280 GLY A N 1
ATOM 2144 C CA . GLY A 1 280 ? -1.585 9.496 25.487 1.00 22.05 280 GLY A CA 1
ATOM 2145 C C . GLY A 1 280 ? -1.204 9.252 24.041 1.00 24.17 280 GLY A C 1
ATOM 2146 O O . GLY A 1 280 ? -0.033 9.486 23.712 1.00 20.78 280 GLY A O 1
ATOM 2147 N N . GLN A 1 281 ? -2.101 8.821 23.175 1.00 22.02 281 GLN A N 1
ATOM 2148 C CA . GLN A 1 281 ? -1.792 8.665 21.746 1.00 17.94 281 GLN A CA 1
ATOM 2149 C C . GLN A 1 281 ? -1.425 10.024 21.156 1.00 16.82 281 GLN A C 1
ATOM 2150 O O . GLN A 1 281 ? -2.077 11.031 21.445 1.00 23.09 281 GLN A O 1
ATOM 2156 N N . TRP A 1 282 ? -0.324 10.090 20.396 1.00 19.27 282 TRP A N 1
ATOM 2157 C CA . TRP A 1 282 ? 0.161 11.374 19.890 1.00 19.52 282 TRP A CA 1
ATOM 2158 C C . TRP A 1 282 ? 0.607 11.442 18.441 1.00 19.99 282 TRP A C 1
ATOM 2159 O O . TRP A 1 282 ? 0.853 12.568 17.964 1.00 18.26 282 TRP A O 1
ATOM 2170 N N . CYS A 1 283 ? 0.887 10.320 17.808 1.00 16.77 283 CYS A N 1
ATOM 2171 C CA . CYS A 1 283 ? 1.492 10.339 16.481 1.00 16.10 283 CYS A CA 1
ATOM 2172 C C . CYS A 1 283 ? 0.472 10.336 15.367 1.00 17.58 283 CYS A C 1
ATOM 2173 O O . CYS A 1 283 ? -0.289 9.381 15.234 1.00 20.39 283 CYS A O 1
ATOM 2176 N N . ASN A 1 284 ? 0.435 11.401 14.596 1.00 15.88 284 ASN A N 1
ATOM 2177 C CA . ASN A 1 284 ? -0.422 11.537 13.431 1.00 13.86 284 ASN A CA 1
ATOM 2178 C C . ASN A 1 284 ? -1.829 11.000 13.718 1.00 16.24 284 ASN A C 1
ATOM 2179 O O . ASN A 1 284 ? -2.345 10.168 12.992 1.00 17.28 284 ASN A O 1
ATOM 2184 N N . VAL A 1 285 ? -2.409 11.576 14.761 1.00 17.47 285 VAL A N 1
ATOM 2185 C CA . VAL A 1 285 ? -3.742 11.122 15.191 1.00 16.74 285 VAL A CA 1
ATOM 2186 C C . VAL A 1 285 ? -4.768 11.436 14.133 1.00 17.06 285 VAL A C 1
ATOM 2187 O O . VAL A 1 285 ? -4.852 12.490 13.520 1.00 17.11 285 VAL A O 1
ATOM 2191 N N . ASN A 1 286 ? -5.632 10.437 13.899 1.00 16.18 286 ASN A N 1
ATOM 2192 C CA . ASN A 1 286 ? -6.659 10.611 12.861 1.00 17.11 286 ASN A CA 1
ATOM 2193 C C . ASN A 1 286 ? -7.893 9.793 13.252 1.00 18.44 286 ASN A C 1
ATOM 2194 O O . ASN A 1 286 ? -7.786 8.743 13.869 1.00 22.45 286 ASN A O 1
ATOM 2199 N N . PRO A 1 287 ? -9.047 10.320 12.882 1.00 19.71 287 PRO A N 1
ATOM 2200 C CA . PRO A 1 287 ? -9.260 11.547 12.159 1.00 18.73 287 PRO A CA 1
ATOM 2201 C C . PRO A 1 287 ? -9.056 12.834 12.940 1.00 16.37 287 PRO A C 1
ATOM 2202 O O . PRO A 1 287 ? -9.320 12.879 14.143 1.00 18.92 287 PRO A O 1
ATOM 2206 N N . ALA A 1 288 ? -8.542 13.836 12.242 1.00 16.47 288 ALA A N 1
ATOM 2207 C CA . ALA A 1 288 ? -8.372 15.153 12.888 1.00 17.03 288 ALA A CA 1
ATOM 2208 C C . ALA A 1 288 ? -8.635 16.273 11.882 1.00 11.14 288 ALA A C 1
ATOM 2209 O O . ALA A 1 288 ? -8.603 16.070 10.668 1.00 14.93 288 ALA A O 1
ATOM 2211 N N . GLY A 1 289 ? -8.927 17.469 12.425 1.00 14.35 289 GLY A N 1
ATOM 2212 C CA . GLY A 1 289 ? -9.136 18.589 11.524 1.00 15.43 289 GLY A CA 1
ATOM 2213 C C . GLY A 1 289 ? -8.314 19.791 11.997 1.00 15.53 289 GLY A C 1
ATOM 2214 O O . GLY A 1 289 ? -7.914 19.827 13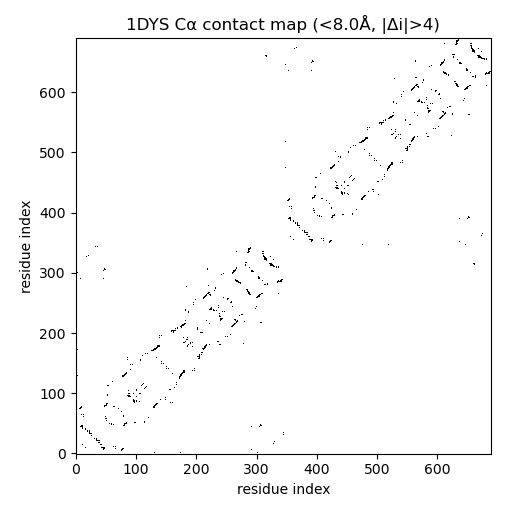.175 1.00 14.49 289 GLY A O 1
ATOM 2215 N N . PHE A 1 290 ? -8.111 20.711 11.056 1.00 13.29 290 PHE A N 1
ATOM 2216 C CA . PHE A 1 290 ? -7.558 22.007 11.474 1.00 13.91 290 PHE A CA 1
ATOM 2217 C C . PHE A 1 290 ? -8.529 22.599 12.513 1.00 14.01 290 PHE A C 1
ATOM 2218 O O . PHE A 1 290 ? -9.783 22.550 12.343 1.00 18.13 290 PHE A O 1
ATOM 2226 N N . GLY A 1 291 ? -7.989 23.115 13.608 1.00 16.12 291 GLY A N 1
ATOM 2227 C CA . GLY A 1 291 ? -8.858 23.685 14.639 1.00 15.83 291 GLY A CA 1
ATOM 2228 C C . GLY A 1 291 ? -9.074 25.179 14.347 1.00 15.05 291 GLY A C 1
ATOM 2229 O O . GLY A 1 291 ? -8.734 25.731 13.322 1.00 16.86 291 GLY A O 1
ATOM 2230 N N . GLN A 1 292 ? -9.714 25.814 15.329 1.00 16.03 292 GLN A N 1
ATOM 2231 C CA . GLN A 1 292 ? -9.998 27.240 15.283 1.00 18.15 292 GLN A CA 1
ATOM 2232 C C . GLN A 1 292 ? -8.728 28.041 15.042 1.00 16.47 292 GLN A C 1
ATOM 2233 O O . GLN A 1 292 ? -7.733 27.885 15.754 1.00 20.75 292 GLN A O 1
ATOM 2239 N N . PRO A 1 293 ? -8.759 28.904 14.063 1.00 19.51 293 PRO A N 1
ATOM 2240 C CA . PRO A 1 293 ? -7.624 29.791 13.787 1.00 16.62 293 PRO A CA 1
ATOM 2241 C C . PRO A 1 293 ? -7.430 30.766 14.931 1.00 17.64 293 PRO A C 1
ATOM 2242 O O . PRO A 1 293 ? -8.296 31.000 15.764 1.00 19.12 293 PRO A O 1
ATOM 2246 N N . PHE A 1 294 ? -6.244 31.406 14.941 1.00 15.74 294 PHE A N 1
ATOM 2247 C CA . PHE A 1 294 ? -5.933 32.344 15.986 1.00 18.02 294 PHE A CA 1
ATOM 2248 C C . PHE A 1 294 ? -7.076 33.330 16.288 1.00 19.91 294 PHE A C 1
ATOM 2249 O O . PHE A 1 294 ? -7.647 33.926 15.394 1.00 19.02 294 PHE A O 1
ATOM 2257 N N . THR A 1 295 ? -7.275 33.509 17.600 1.00 18.12 295 THR A N 1
ATOM 2258 C CA . THR A 1 295 ? -8.237 34.492 18.090 1.00 19.71 295 THR A CA 1
ATOM 2259 C C . THR A 1 295 ? -7.955 34.819 19.546 1.00 18.88 295 THR A C 1
ATOM 2260 O O . THR A 1 295 ? -7.459 33.959 20.293 1.00 20.71 295 THR A O 1
ATOM 2264 N N . THR A 1 296 ? -8.328 36.047 19.971 1.00 18.59 296 THR A N 1
ATOM 2265 C CA . THR A 1 296 ? -8.221 36.396 21.376 1.00 19.93 296 THR A CA 1
ATOM 2266 C C . THR A 1 296 ? -9.611 36.301 22.028 1.00 22.13 296 THR A C 1
ATOM 2267 O O . THR A 1 296 ? -9.744 36.454 23.241 1.00 20.87 296 THR A O 1
ATOM 2271 N N . ASN A 1 297 ? -10.607 35.947 21.225 1.00 24.08 297 ASN A N 1
ATOM 2272 C CA . ASN A 1 297 ? -11.993 35.733 21.725 1.00 23.19 297 ASN A CA 1
ATOM 2273 C C . ASN A 1 297 ? -12.052 34.316 22.287 1.00 21.04 297 ASN A C 1
ATOM 2274 O O . ASN A 1 297 ? -12.578 33.371 21.686 1.00 25.87 297 ASN A O 1
ATOM 2279 N N . THR A 1 298 ? -11.458 34.105 23.451 1.00 22.06 298 THR A N 1
ATOM 2280 C CA . THR A 1 298 ? -11.312 32.803 24.064 1.00 21.60 298 THR A CA 1
ATOM 2281 C C . THR A 1 298 ? -12.372 32.416 25.064 1.00 21.86 298 THR A C 1
ATOM 2282 O O . THR A 1 298 ? -12.474 31.269 25.519 1.00 28.44 298 THR A O 1
ATOM 2286 N N . ASN A 1 299 ? -13.136 33.422 25.519 1.00 26.27 299 ASN A N 1
ATOM 2287 C CA . ASN A 1 299 ? -14.174 33.192 26.525 1.00 27.86 299 ASN A CA 1
ATOM 2288 C C . ASN A 1 299 ? -13.626 32.575 27.790 1.00 27.60 299 ASN A C 1
ATOM 2289 O O . ASN A 1 299 ? -14.276 31.744 28.437 1.00 33.49 299 ASN A O 1
ATOM 2294 N N . ASN A 1 300 ? -12.389 32.913 28.161 1.00 25.75 300 ASN A N 1
ATOM 2295 C CA . ASN A 1 300 ? -11.731 32.425 29.348 1.00 27.94 300 ASN A CA 1
ATOM 2296 C C . ASN A 1 300 ? -10.626 33.425 29.680 1.00 24.49 300 ASN A C 1
ATOM 2297 O O . ASN A 1 300 ? -9.723 33.658 28.908 1.00 23.71 300 ASN A O 1
ATOM 2302 N N . PRO A 1 301 ? -10.743 34.051 30.831 1.00 29.89 301 PRO A N 1
ATOM 2303 C CA . PRO A 1 301 ? -9.859 35.064 31.350 1.00 30.80 301 PRO A CA 1
ATOM 2304 C C . PRO A 1 301 ? -8.405 34.617 31.461 1.00 30.75 301 PRO A C 1
ATOM 2305 O O . PRO A 1 301 ? -7.486 35.423 31.353 1.00 25.94 301 PRO A O 1
ATOM 2309 N N . ASN A 1 302 ? -8.222 33.326 31.719 1.00 23.27 302 ASN A N 1
ATOM 2310 C CA . ASN A 1 302 ? -6.910 32.735 31.869 1.00 20.97 302 ASN A CA 1
ATOM 2311 C C . ASN A 1 302 ? -6.277 32.405 30.530 1.00 24.01 302 ASN A C 1
ATOM 2312 O O . ASN A 1 302 ? -5.148 31.916 30.552 1.00 20.89 302 ASN A O 1
ATOM 2317 N N . VAL A 1 303 ? -6.990 32.602 29.442 1.00 18.61 303 VAL A N 1
ATOM 2318 C CA . VAL A 1 303 ? -6.442 32.199 28.134 1.00 20.42 303 VAL A CA 1
ATOM 2319 C C . VAL A 1 303 ? -6.288 33.441 27.263 1.00 24.90 303 VAL A C 1
ATOM 2320 O O . VAL A 1 303 ? -7.251 34.018 26.765 1.00 21.13 303 VAL A O 1
ATOM 2324 N N . ASP A 1 304 ? -5.048 33.910 27.097 1.00 19.18 304 ASP A N 1
ATOM 2325 C CA . ASP A 1 304 ? -4.734 35.011 26.238 1.00 15.86 304 ASP A CA 1
ATOM 2326 C C . ASP A 1 304 ? -5.156 34.814 24.769 1.00 17.85 304 ASP A C 1
ATOM 2327 O O . ASP A 1 304 ? -5.612 35.718 24.070 1.00 20.58 304 ASP A O 1
ATOM 2332 N N . ALA A 1 305 ? -4.924 33.623 24.221 1.00 17.98 305 ALA A N 1
ATOM 2333 C CA . ALA A 1 305 ? -5.254 33.428 22.814 1.00 17.71 305 ALA A CA 1
ATOM 2334 C C . ALA A 1 305 ? -5.275 31.957 22.431 1.00 19.11 305 ALA A C 1
ATOM 2335 O O . ALA A 1 305 ? -4.637 31.115 23.076 1.00 17.63 305 ALA A O 1
ATOM 2337 N N . ILE A 1 306 ? -6.068 31.675 21.413 1.00 18.04 306 ILE A N 1
ATOM 2338 C CA . ILE A 1 306 ? -5.999 30.372 20.744 1.00 15.41 306 ILE A CA 1
ATOM 2339 C C . ILE A 1 306 ? -5.022 30.628 19.604 1.00 13.99 306 ILE A C 1
ATOM 2340 O O . ILE A 1 306 ? -5.103 31.676 18.961 1.00 17.21 306 ILE A O 1
ATOM 2345 N N . VAL A 1 307 ? -3.976 29.811 19.464 1.00 14.07 307 VAL A N 1
ATOM 2346 C CA . VAL A 1 307 ? -2.988 29.942 18.410 1.00 16.02 307 VAL A CA 1
ATOM 2347 C C . VAL A 1 307 ? -2.806 28.614 17.675 1.00 14.25 307 VAL A C 1
ATOM 2348 O O . VAL A 1 307 ? -3.426 27.581 18.026 1.00 12.07 307 VAL A O 1
ATOM 2352 N N . TRP A 1 308 ? -2.073 28.598 16.567 1.00 14.38 308 TRP A N 1
ATOM 2353 C CA . TRP A 1 308 ? -1.582 27.370 15.937 1.00 13.45 308 TRP A CA 1
ATOM 2354 C C . TRP A 1 308 ? -0.048 27.348 16.136 1.00 12.10 308 TRP A C 1
ATOM 2355 O O . TRP A 1 308 ? 0.666 28.300 15.767 1.00 15.65 308 TRP A O 1
ATOM 2366 N N . VAL A 1 309 ? 0.413 26.249 16.757 1.00 13.08 309 VAL A N 1
ATOM 2367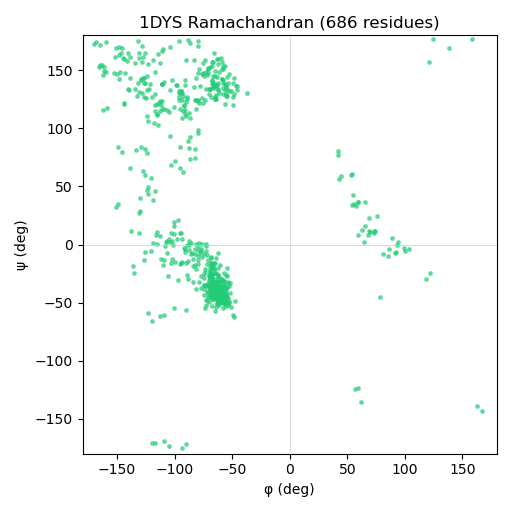 C CA . VAL A 1 309 ? 1.864 26.155 17.006 1.00 11.26 309 VAL A CA 1
ATOM 2368 C C . VAL A 1 309 ? 2.422 25.027 16.146 1.00 10.78 309 VAL A C 1
ATOM 2369 O O . VAL A 1 309 ? 3.254 25.284 15.308 1.00 13.32 309 VAL A O 1
ATOM 2373 N N . LYS A 1 310 ? 1.965 23.761 16.347 1.00 12.84 310 LYS A N 1
ATOM 2374 C CA . LYS A 1 310 ? 2.445 22.719 15.437 1.00 14.13 310 LYS A CA 1
ATOM 2375 C C . LYS A 1 310 ? 1.918 22.993 14.044 1.00 13.15 310 LYS A C 1
ATOM 2376 O O . LYS A 1 310 ? 0.720 23.277 13.871 1.00 13.30 310 LYS A O 1
ATOM 2382 N N . PRO A 1 311 ? 2.722 22.855 13.039 1.00 12.10 311 PRO A N 1
ATOM 2383 C CA . PRO A 1 311 ? 2.281 23.027 11.635 1.00 12.11 311 PRO A CA 1
ATOM 2384 C C . PRO A 1 311 ? 1.569 21.776 11.145 1.00 14.07 311 PRO A C 1
ATOM 2385 O O . PRO A 1 311 ? 2.270 20.812 10.803 1.00 13.76 311 PRO A O 1
ATOM 2389 N N . GLY A 1 312 ? 0.245 21.712 11.140 1.00 12.88 312 GLY A N 1
ATOM 2390 C CA . GLY A 1 312 ? -0.478 20.520 10.763 1.00 15.35 312 GLY A CA 1
ATOM 2391 C C . GLY A 1 312 ? -0.218 20.217 9.284 1.00 15.66 312 GLY A C 1
ATOM 2392 O O . GLY A 1 312 ? -0.432 21.081 8.432 1.00 14.37 312 GLY A O 1
ATOM 2393 N N . GLY A 1 313 ? 0.242 18.983 9.091 1.00 12.66 313 GLY A N 1
ATOM 2394 C CA . GLY A 1 313 ? 0.651 18.507 7.772 1.00 12.24 313 GLY A CA 1
ATOM 2395 C C . GLY A 1 313 ? 2.121 18.063 7.876 1.00 14.01 313 GLY A C 1
ATOM 2396 O O . GLY A 1 313 ? 2.548 17.178 7.132 1.00 15.98 313 GLY A O 1
ATOM 2397 N N . GLU A 1 314 ? 2.858 18.604 8.844 1.00 15.55 314 GLU A N 1
ATOM 2398 C CA . GLU A 1 314 ? 4.220 18.088 9.099 1.00 16.28 314 GLU A CA 1
ATOM 2399 C C . GLU A 1 314 ? 4.099 16.836 9.963 1.00 17.65 314 GLU A C 1
ATOM 2400 O O . GLU A 1 314 ? 3.464 16.906 10.997 1.00 14.94 314 GLU A O 1
ATOM 2406 N N . SER A 1 315 ? 4.636 15.699 9.550 1.00 14.50 315 SER A N 1
ATOM 2407 C CA . SER A 1 315 ? 4.468 14.474 10.303 1.00 14.77 315 SER A CA 1
ATOM 2408 C C . SER A 1 315 ? 5.050 14.546 11.706 1.00 15.80 315 SER A C 1
ATOM 2409 O O . SER A 1 315 ? 6.062 15.191 11.967 1.00 17.95 315 SER A O 1
ATOM 2412 N N . ASP A 1 316 ? 4.397 13.801 12.585 1.00 12.32 316 ASP A N 1
ATOM 2413 C CA . ASP A 1 316 ? 4.886 13.609 13.931 1.00 16.00 316 ASP A CA 1
ATOM 2414 C C . ASP A 1 316 ? 5.972 12.506 13.986 1.00 14.01 316 ASP A C 1
ATOM 2415 O O . ASP A 1 316 ? 6.657 12.408 14.998 1.00 15.96 316 ASP A O 1
ATOM 2420 N N . GLY A 1 317 ? 5.965 11.649 12.958 1.00 15.50 317 GLY A N 1
ATOM 2421 C CA . GLY A 1 317 ? 6.890 10.494 12.924 1.00 12.47 317 GLY A CA 1
ATOM 2422 C C . GLY A 1 317 ? 6.293 9.453 11.979 1.00 14.64 317 GLY A C 1
ATOM 2423 O O . GLY A 1 317 ? 5.155 9.623 11.523 1.00 16.59 317 GLY A O 1
ATOM 2424 N N . GLN A 1 318 ? 6.977 8.340 11.737 1.00 14.21 318 GLN A N 1
ATOM 2425 C CA . GLN A 1 318 ? 6.502 7.304 10.831 1.00 14.75 318 GLN A CA 1
ATOM 2426 C C . GLN A 1 318 ? 5.593 6.349 11.600 1.00 22.28 318 GLN A C 1
ATOM 2427 O O . GLN A 1 318 ? 5.967 5.234 11.947 1.00 22.93 318 GLN A O 1
ATOM 2433 N N . CYS A 1 319 ? 4.391 6.858 11.897 1.00 19.08 319 CYS A N 1
ATOM 2434 C CA . CYS A 1 319 ? 3.477 6.164 12.770 1.00 16.55 319 CYS A CA 1
ATOM 2435 C C . CYS A 1 319 ? 2.093 6.788 12.606 1.00 22.67 319 CYS A C 1
ATOM 2436 O O . CYS A 1 319 ? 1.943 7.782 11.891 1.00 16.92 319 CYS A O 1
ATOM 2439 N N . GLY A 1 320 ? 1.130 6.124 13.233 1.00 22.31 320 GLY A N 1
ATOM 2440 C CA . GLY A 1 320 ? -0.208 6.629 13.343 1.00 22.24 320 GLY A CA 1
ATOM 2441 C C . GLY A 1 320 ? -1.176 6.558 12.208 1.00 27.16 320 GLY A C 1
ATOM 2442 O O . GLY A 1 320 ? -2.371 6.257 12.400 1.00 29.10 320 GLY A O 1
ATOM 2443 N N . MET A 1 321 ? -0.736 6.903 11.019 1.00 29.52 321 MET A N 1
ATOM 2444 C CA . MET A 1 321 ? -1.576 6.966 9.836 1.00 31.67 321 MET A CA 1
ATOM 2445 C C . MET A 1 321 ? -0.722 6.420 8.705 1.00 27.43 321 MET A C 1
ATOM 2446 O O . MET A 1 321 ? 0.483 6.663 8.652 1.00 30.77 321 MET A O 1
ATOM 2451 N N . GLY A 1 322 ? -1.329 5.533 7.926 1.00 32.97 322 GLY A N 1
ATOM 2452 C CA . GLY A 1 322 ? -0.603 4.883 6.831 1.00 31.12 322 GLY A CA 1
ATOM 2453 C C . GLY A 1 322 ? 0.025 5.915 5.908 1.00 25.96 322 GLY A C 1
ATOM 2454 O O . GLY A 1 322 ? -0.624 6.902 5.547 1.00 34.14 322 GLY A O 1
ATOM 2455 N N . GLY A 1 323 ? 1.288 5.724 5.539 1.00 34.72 323 GLY A N 1
ATOM 2456 C CA . GLY A 1 323 ? 1.967 6.646 4.640 1.00 33.66 323 GLY A CA 1
ATOM 2457 C C . GLY A 1 323 ? 2.742 7.742 5.334 1.00 30.88 323 GLY A C 1
ATOM 2458 O O . GLY A 1 323 ? 3.421 8.547 4.684 1.00 29.21 323 GLY A O 1
ATOM 2459 N N . ALA A 1 324 ? 2.726 7.769 6.667 1.00 24.89 324 ALA A N 1
ATOM 2460 C CA . ALA A 1 324 ? 3.457 8.775 7.412 1.00 21.70 324 ALA A CA 1
ATOM 2461 C C . ALA A 1 324 ? 4.966 8.740 7.280 1.00 25.53 324 ALA A C 1
ATOM 2462 O O . ALA A 1 324 ? 5.655 7.743 7.577 1.00 22.74 324 ALA A O 1
ATOM 2464 N N . PRO A 1 325 ? 5.539 9.881 6.893 1.00 25.63 325 PRO A N 1
ATOM 2465 C CA . PRO A 1 325 ? 6.970 10.103 6.811 1.00 26.66 325 PRO A CA 1
ATOM 2466 C C . PRO A 1 325 ? 7.646 10.398 8.125 1.00 29.25 325 PRO A C 1
ATOM 2467 O O . PRO A 1 325 ? 6.894 10.457 9.109 1.00 21.69 325 PRO A O 1
ATOM 2471 N N . ALA A 1 326 ? 8.954 10.544 8.317 1.00 19.09 326 ALA A N 1
ATOM 2472 C CA . ALA A 1 326 ? 9.615 10.890 9.561 1.00 23.89 326 ALA A CA 1
ATOM 2473 C C . ALA A 1 326 ? 9.216 12.216 10.173 1.00 23.29 326 ALA A C 1
ATOM 2474 O O . ALA A 1 326 ? 8.714 13.059 9.401 1.00 25.62 326 ALA A O 1
ATOM 2476 N N . ALA A 1 327 ? 9.426 12.504 11.455 1.00 19.22 327 ALA A N 1
ATOM 2477 C CA . ALA A 1 327 ? 9.023 13.727 12.100 1.00 26.18 327 ALA A CA 1
ATOM 2478 C C . ALA A 1 327 ? 9.522 14.940 11.333 1.00 26.83 327 ALA A C 1
ATOM 2479 O O . ALA A 1 327 ? 10.684 15.067 10.954 1.00 27.01 327 ALA A O 1
ATOM 2481 N N . GLY A 1 328 ? 8.623 15.877 11.114 1.00 23.90 328 GLY A N 1
ATOM 2482 C CA . GLY A 1 328 ? 8.851 17.114 10.424 1.00 21.79 328 GLY A CA 1
ATOM 2483 C C . GLY A 1 328 ? 8.712 17.019 8.906 1.00 18.01 328 GLY A C 1
ATOM 2484 O O . GLY A 1 328 ? 8.705 18.086 8.313 1.00 20.46 328 GLY A O 1
ATOM 2485 N N . MET A 1 329 ? 8.605 15.830 8.317 1.00 20.58 329 MET A N 1
ATOM 2486 C CA . MET A 1 329 ? 8.483 15.690 6.867 1.00 19.38 329 MET A CA 1
ATOM 2487 C C . MET A 1 329 ? 7.020 15.942 6.473 1.00 15.08 329 MET A C 1
ATOM 2488 O O . MET A 1 329 ? 6.132 15.611 7.248 1.00 15.65 329 MET A O 1
ATOM 2493 N N . TRP A 1 330 ? 6.793 16.575 5.336 1.00 15.69 330 TRP A N 1
ATOM 2494 C CA . TRP A 1 330 ? 5.437 16.883 4.904 1.00 16.18 330 TRP A CA 1
ATOM 2495 C C . TRP A 1 330 ? 4.669 15.610 4.585 1.00 14.06 330 TRP A C 1
ATOM 2496 O O . TRP A 1 330 ? 5.159 14.658 3.978 1.00 18.94 330 TRP A O 1
ATOM 2507 N N . PHE A 1 331 ? 3.433 15.559 5.065 1.00 16.09 331 PHE A N 1
ATOM 2508 C CA . PHE A 1 331 ? 2.550 14.406 4.961 1.00 14.41 331 PHE A CA 1
ATOM 2509 C C . PHE A 1 331 ? 1.262 14.921 4.313 1.00 16.69 331 PHE A C 1
ATOM 2510 O O . PHE A 1 331 ? 0.322 15.273 5.035 1.00 15.30 331 PHE A O 1
ATOM 2518 N N . ASP A 1 332 ? 1.326 15.006 2.969 1.00 17.34 332 ASP A N 1
ATOM 2519 C CA . ASP A 1 332 ? 0.227 15.702 2.292 1.00 19.24 332 ASP A CA 1
ATOM 2520 C C . ASP A 1 332 ? -1.131 15.069 2.432 1.00 16.36 332 ASP A C 1
ATOM 2521 O O . ASP A 1 332 ? -2.111 15.825 2.522 1.00 16.52 332 ASP A O 1
ATOM 2526 N N . ALA A 1 333 ? -1.266 13.736 2.534 1.00 16.52 333 ALA A N 1
ATOM 2527 C CA . ALA A 1 333 ? -2.595 13.180 2.750 1.00 16.87 333 ALA A CA 1
ATOM 2528 C C . ALA A 1 333 ? -3.173 13.621 4.115 1.00 13.54 333 ALA A C 1
ATOM 2529 O O . ALA A 1 333 ? -4.387 13.716 4.262 1.00 16.52 333 ALA A O 1
ATOM 2531 N N . TYR A 1 334 ? -2.261 13.791 5.066 1.00 15.39 334 TYR A N 1
ATOM 2532 C CA . TYR A 1 334 ? -2.709 14.255 6.379 1.00 14.46 334 TYR A CA 1
ATOM 2533 C C . TYR A 1 334 ? -3.178 15.708 6.293 1.00 15.06 334 TYR A C 1
ATOM 2534 O O . TYR A 1 334 ? -4.201 16.014 6.922 1.00 16.95 334 TYR A O 1
ATOM 2543 N N . ALA A 1 335 ? -2.419 16.527 5.566 1.00 17.05 335 ALA A N 1
ATOM 2544 C CA . ALA A 1 335 ? -2.806 17.906 5.335 1.00 18.69 335 ALA A CA 1
ATOM 2545 C C . ALA A 1 335 ? -4.152 17.990 4.599 1.00 18.05 335 ALA A C 1
ATOM 2546 O O . ALA A 1 335 ? -5.010 18.776 5.025 1.00 16.39 335 ALA A O 1
ATOM 2548 N N . GLN A 1 336 ? -4.406 17.124 3.644 1.00 17.93 336 GLN A N 1
ATOM 2549 C CA . GLN A 1 336 ? -5.726 17.086 2.988 1.00 16.33 336 GLN A CA 1
ATOM 2550 C C . GLN A 1 336 ? -6.789 16.721 4.000 1.00 14.31 336 GLN A C 1
ATOM 2551 O O . GLN A 1 336 ? -7.854 17.362 4.089 1.00 18.81 336 GLN A O 1
ATOM 2557 N N . MET A 1 337 ? -6.575 15.748 4.886 1.00 16.42 337 MET A N 1
ATOM 2558 C CA . MET A 1 337 ? -7.510 15.368 5.919 1.00 15.57 337 MET A CA 1
ATOM 2559 C C . MET A 1 337 ? -7.844 16.517 6.861 1.00 19.15 337 MET A C 1
ATOM 2560 O O . MET A 1 337 ? -8.997 16.828 7.214 1.00 17.09 337 MET A O 1
ATOM 2565 N N . LEU A 1 338 ? -6.791 17.252 7.292 1.00 17.12 338 LEU A N 1
ATOM 2566 C CA . LEU A 1 338 ? -7.037 18.360 8.215 1.00 13.22 338 LEU A CA 1
ATOM 2567 C C . LEU A 1 338 ? -7.920 19.420 7.512 1.00 12.62 338 LEU A C 1
ATOM 2568 O O . LEU A 1 338 ? -8.692 20.078 8.208 1.00 16.09 338 LEU A O 1
ATOM 2573 N N . THR A 1 339 ? -7.762 19.530 6.207 1.00 15.20 339 THR A N 1
ATOM 2574 C CA . THR A 1 339 ? -8.517 20.549 5.466 1.00 14.07 339 THR A CA 1
ATOM 2575 C C . THR A 1 339 ? -9.973 20.127 5.340 1.00 17.40 339 THR A C 1
ATOM 2576 O O . THR A 1 339 ? -10.853 20.895 5.693 1.00 16.52 339 THR A O 1
ATOM 2580 N N . GLN A 1 340 ? -10.209 18.932 4.816 1.00 17.13 340 GLN A N 1
ATOM 2581 C CA . GLN A 1 340 ? -11.600 18.444 4.763 1.00 18.38 340 GLN A CA 1
ATOM 2582 C C . GLN A 1 340 ? -12.301 18.472 6.108 1.00 21.25 340 GLN A C 1
ATOM 2583 O O . GLN A 1 340 ? -13.537 18.629 6.155 1.00 21.95 340 GLN A O 1
ATOM 2589 N N . ASN A 1 341 ? -11.648 18.269 7.254 1.00 16.74 341 ASN A N 1
ATOM 2590 C CA . ASN A 1 341 ? -12.266 18.284 8.571 1.00 17.02 341 ASN A CA 1
ATOM 2591 C C . ASN A 1 341 ? -12.058 19.597 9.323 1.00 14.87 341 ASN A C 1
ATOM 2592 O O . ASN A 1 341 ? -12.344 19.646 10.530 1.00 16.75 341 ASN A O 1
ATOM 2597 N N . ALA A 1 342 ? -11.655 20.620 8.570 1.00 15.69 342 ALA A N 1
ATOM 2598 C CA . ALA A 1 342 ? -11.376 21.899 9.250 1.00 16.57 342 ALA A CA 1
ATOM 2599 C C . ALA A 1 342 ? -12.564 22.549 9.947 1.00 15.33 342 ALA A C 1
ATOM 2600 O O . ALA A 1 342 ? -13.726 22.421 9.579 1.00 17.77 342 ALA A O 1
ATOM 2602 N N . HIS A 1 343 ? -12.166 23.352 10.924 1.00 15.51 343 HIS A N 1
ATOM 2603 C CA . HIS A 1 343 ? -13.073 24.222 11.681 1.00 17.62 343 HIS A CA 1
ATOM 2604 C C . HIS A 1 343 ? -13.823 25.077 10.667 1.00 15.64 343 HIS A C 1
ATOM 2605 O O . HIS A 1 343 ? -13.259 25.492 9.663 1.00 17.37 343 HIS A O 1
ATOM 2612 N N . ASP A 1 344 ? -15.103 25.337 11.008 1.00 18.61 344 ASP A N 1
ATOM 2613 C CA . ASP A 1 344 ? -15.950 26.127 10.114 1.00 20.83 344 ASP A CA 1
ATOM 2614 C C . ASP A 1 344 ? -15.454 27.497 9.712 1.00 18.50 344 ASP A C 1
ATOM 2615 O O . ASP A 1 344 ? -15.776 28.009 8.617 1.00 19.65 344 ASP A O 1
ATOM 2620 N N . GLU A 1 345 ? -14.615 28.169 10.499 1.00 19.67 345 GLU A N 1
ATOM 2621 C CA . GLU A 1 345 ? -14.047 29.439 10.063 1.00 22.09 345 GLU A CA 1
ATOM 2622 C C . GLU A 1 345 ? -13.243 29.344 8.768 1.00 16.48 345 GLU A C 1
ATOM 2623 O O . GLU A 1 345 ? -13.207 30.294 7.988 1.00 20.11 345 GLU A O 1
ATOM 2629 N N . ILE A 1 346 ? -12.591 28.208 8.483 1.00 15.60 346 ILE A N 1
ATOM 2630 C CA . ILE A 1 346 ? -11.750 28.048 7.307 1.00 15.20 346 ILE A CA 1
ATOM 2631 C C . ILE A 1 346 ? -12.598 27.728 6.083 1.00 16.62 346 ILE A C 1
ATOM 2632 O O . ILE A 1 346 ? -13.272 26.691 6.039 1.00 17.87 346 ILE A O 1
ATOM 2637 N N . ALA A 1 347 ? -12.535 28.650 5.137 1.00 18.51 347 ALA A N 1
ATOM 2638 C CA . ALA A 1 347 ? -13.315 28.522 3.902 1.00 19.06 347 ALA A CA 1
ATOM 2639 C C . ALA A 1 347 ? -12.714 29.367 2.772 1.00 22.31 347 ALA A C 1
ATOM 2640 O O . ALA A 1 347 ? -12.227 30.448 3.199 1.00 20.04 347 ALA A O 1
ATOM 2642 N N . GLY B 1 3 ? 48.163 2.335 -4.016 1.00 33.72 3 GLY B N 1
ATOM 2643 C CA . GLY B 1 3 ? 47.970 1.213 -3.112 1.00 37.30 3 GLY B CA 1
ATOM 2644 C C . GLY B 1 3 ? 46.742 1.423 -2.228 1.00 27.78 3 GLY B C 1
ATOM 2645 O O . GLY B 1 3 ? 46.146 2.486 -2.136 1.00 26.94 3 GLY B O 1
ATOM 2646 N N . ASN B 1 4 ? 46.402 0.372 -1.502 1.00 25.02 4 ASN B N 1
ATOM 2647 C CA . ASN B 1 4 ? 45.247 0.386 -0.574 1.00 24.16 4 ASN B CA 1
ATOM 2648 C C . ASN B 1 4 ? 45.580 1.164 0.674 1.00 24.20 4 ASN B C 1
ATOM 2649 O O . ASN B 1 4 ? 46.498 0.914 1.467 1.00 23.81 4 ASN B O 1
ATOM 2654 N N . PRO B 1 5 ? 44.793 2.218 0.970 1.00 23.45 5 PRO B N 1
ATOM 2655 C CA . PRO B 1 5 ? 44.973 3.075 2.105 1.00 24.15 5 PRO B CA 1
ATOM 2656 C C . PRO B 1 5 ? 44.767 2.454 3.458 1.00 19.72 5 PRO B C 1
ATOM 2657 O O . PRO B 1 5 ? 45.103 3.036 4.481 1.00 22.93 5 PRO B O 1
ATOM 2661 N N . PHE B 1 6 ? 44.123 1.272 3.513 1.00 22.55 6 PHE B N 1
ATOM 2662 C CA . PHE B 1 6 ? 43.859 0.608 4.770 1.00 22.78 6 PHE B CA 1
ATOM 2663 C C . PHE B 1 6 ? 44.958 -0.404 5.128 1.00 21.92 6 PHE B C 1
ATOM 2664 O O . PHE B 1 6 ? 45.050 -0.844 6.258 1.00 22.74 6 PHE B O 1
ATOM 2672 N N . SER B 1 7 ? 45.757 -0.717 4.123 1.00 24.78 7 SER B N 1
ATOM 2673 C CA . SER B 1 7 ? 46.841 -1.700 4.316 1.00 27.38 7 SER B CA 1
ATOM 2674 C C . SER B 1 7 ? 47.743 -1.251 5.461 1.00 25.04 7 SER B C 1
ATOM 2675 O O . SER B 1 7 ? 48.291 -0.139 5.525 1.00 29.27 7 SER B O 1
ATOM 2678 N N . GLY B 1 8 ? 47.835 -2.108 6.476 1.00 28.72 8 GLY B N 1
ATOM 2679 C CA . GLY B 1 8 ? 48.601 -1.883 7.667 1.00 26.32 8 GLY B CA 1
ATOM 2680 C C . GLY B 1 8 ? 48.118 -0.895 8.692 1.00 28.15 8 GLY B C 1
ATOM 2681 O O . GLY B 1 8 ? 48.783 -0.559 9.668 1.00 26.94 8 GLY B O 1
ATOM 2682 N N . ARG B 1 9 ? 46.882 -0.424 8.529 1.00 26.95 9 ARG B N 1
ATOM 2683 C CA . ARG B 1 9 ? 46.222 0.491 9.426 1.00 28.04 9 ARG B CA 1
ATOM 2684 C C . ARG B 1 9 ? 45.013 -0.149 10.120 1.00 22.76 9 ARG B C 1
ATOM 2685 O O . ARG B 1 9 ? 44.579 -1.226 9.751 1.00 21.72 9 ARG B O 1
ATOM 2693 N N . THR B 1 10 ? 44.586 0.517 11.181 1.00 29.44 10 THR B N 1
ATOM 2694 C CA . THR B 1 10 ? 43.419 0.075 11.934 1.00 23.64 10 THR B CA 1
ATOM 2695 C C . THR B 1 10 ? 42.344 1.138 11.670 1.00 27.59 10 THR B C 1
ATOM 2696 O O . THR B 1 10 ? 42.689 2.312 11.497 1.00 23.93 10 THR B O 1
ATOM 2700 N N . LEU B 1 11 ? 41.123 0.678 11.449 1.00 23.03 11 LEU B N 1
ATOM 2701 C CA . LEU B 1 11 ? 39.986 1.605 11.295 1.00 18.79 11 LEU B CA 1
ATOM 2702 C C . LEU B 1 11 ? 39.700 2.125 12.693 1.00 14.75 11 LEU B C 1
ATOM 2703 O O . LEU B 1 11 ? 39.475 1.406 13.683 1.00 19.53 11 LEU B O 1
ATOM 2708 N N . LEU B 1 12 ? 39.711 3.451 12.847 1.00 20.03 12 LEU B N 1
ATOM 2709 C CA . LEU B 1 12 ? 39.523 4.034 14.152 1.00 14.43 12 LEU B CA 1
ATOM 2710 C C . LEU B 1 12 ? 38.150 3.822 14.766 1.00 16.53 12 LEU B C 1
ATOM 2711 O O . LEU B 1 12 ? 37.116 3.886 14.072 1.00 17.06 12 LEU B O 1
ATOM 2716 N N . VAL B 1 13 ? 38.117 3.531 16.059 1.00 19.62 13 VAL B N 1
ATOM 2717 C CA . VAL B 1 13 ? 36.876 3.383 16.814 1.00 19.10 13 VAL B CA 1
ATOM 2718 C C . VAL B 1 13 ? 36.127 4.714 16.832 1.00 19.52 13 VAL B C 1
ATOM 2719 O O . VAL B 1 13 ? 36.750 5.786 16.910 1.00 18.73 13 VAL B O 1
ATOM 2723 N N . ASN B 1 14 ? 34.833 4.585 16.627 1.00 16.64 14 ASN B N 1
ATOM 2724 C CA . ASN B 1 14 ? 33.943 5.764 16.710 1.00 15.44 14 ASN B CA 1
ATOM 2725 C C . ASN B 1 14 ? 33.531 5.929 18.161 1.00 18.11 14 ASN B C 1
ATOM 2726 O O . ASN B 1 14 ? 32.811 5.119 18.768 1.00 14.84 14 ASN B O 1
ATOM 2731 N N . SER B 1 15 ? 34.060 6.985 18.809 1.00 17.61 15 SER B N 1
ATOM 2732 C CA . SER B 1 15 ? 33.819 7.169 20.231 1.00 16.10 15 SER B CA 1
ATOM 2733 C C . SER B 1 15 ? 32.387 7.491 20.603 1.00 20.23 15 SER B C 1
ATOM 2734 O O . SER B 1 15 ? 31.926 7.181 21.723 1.00 18.77 15 SER B O 1
ATOM 2737 N N . ASP B 1 16 ? 31.633 8.089 19.715 1.00 19.24 16 ASP B N 1
ATOM 2738 C CA . ASP B 1 16 ? 30.231 8.382 19.967 1.00 16.45 16 ASP B CA 1
ATOM 2739 C C . ASP B 1 16 ? 29.491 7.037 20.044 1.00 17.33 16 ASP B C 1
ATOM 2740 O O . ASP B 1 16 ? 28.733 6.734 20.960 1.00 17.87 16 ASP B O 1
ATOM 2745 N N . TYR B 1 17 ? 29.693 6.240 18.984 1.00 16.40 17 TYR B N 1
ATOM 2746 C CA . TYR B 1 17 ? 29.080 4.915 18.926 1.00 15.09 17 TYR B CA 1
ATOM 2747 C C . TYR B 1 17 ? 29.467 4.097 20.160 1.00 16.41 17 TYR B C 1
ATOM 2748 O O . TYR B 1 17 ? 28.635 3.438 20.772 1.00 15.14 17 TYR B O 1
ATOM 2757 N N . SER B 1 18 ? 30.772 4.040 20.451 1.00 13.96 18 SER B N 1
ATOM 2758 C CA . SER B 1 18 ? 31.266 3.293 21.599 1.00 21.06 18 SER B CA 1
ATOM 2759 C C . SER B 1 18 ? 30.561 3.675 22.890 1.00 17.15 18 SER B C 1
ATOM 2760 O O . SER B 1 18 ? 30.066 2.819 23.632 1.00 17.69 18 SER B O 1
ATOM 2763 N N . SER B 1 19 ? 30.434 4.991 23.177 1.00 16.95 19 SER B N 1
ATOM 2764 C CA . SER B 1 19 ? 29.730 5.429 24.363 1.00 14.73 19 SER B CA 1
ATOM 2765 C C . SER B 1 19 ? 28.249 5.023 24.414 1.00 15.35 19 SER B C 1
ATOM 2766 O O . SER B 1 19 ? 27.739 4.626 25.455 1.00 17.71 19 SER B O 1
ATOM 2770 N N . LYS B 1 20 ? 27.580 5.096 23.247 1.00 17.29 20 LYS B N 1
ATOM 2771 C CA . LYS B 1 20 ? 26.186 4.663 23.205 1.00 15.79 20 LYS B CA 1
ATOM 2772 C C . LYS B 1 20 ? 26.018 3.168 23.418 1.00 20.37 20 LYS B C 1
ATOM 2773 O O . LYS B 1 20 ? 25.039 2.777 24.054 1.00 16.23 20 LYS B O 1
ATOM 2779 N N . LEU B 1 21 ? 26.986 2.378 23.002 1.00 17.84 21 LEU B N 1
ATOM 2780 C CA . LEU B 1 21 ? 26.999 0.942 23.218 1.00 14.20 21 LEU B CA 1
ATOM 2781 C C . LEU B 1 21 ? 27.184 0.615 24.700 1.00 16.72 21 LEU B C 1
ATOM 2782 O O . LEU B 1 21 ? 26.875 -0.513 25.076 1.00 16.34 21 LEU B O 1
ATOM 2787 N N . ASP B 1 22 ? 27.520 1.576 25.557 1.00 18.10 22 ASP B N 1
ATOM 2788 C CA . ASP B 1 22 ? 27.653 1.309 26.985 1.00 16.43 22 ASP B CA 1
ATOM 2789 C C . ASP B 1 22 ? 26.301 0.943 27.567 1.00 18.02 22 ASP B C 1
ATOM 2790 O O . ASP B 1 22 ? 26.224 0.076 28.451 1.00 17.76 22 ASP B O 1
ATOM 2795 N N . GLN B 1 23 ? 25.221 1.545 27.044 1.00 15.67 23 GLN B N 1
ATOM 2796 C CA . GLN B 1 23 ? 23.875 1.179 27.457 1.00 14.85 23 GLN B CA 1
ATOM 2797 C C . GLN B 1 23 ? 23.593 -0.288 27.178 1.00 17.57 23 GLN B C 1
ATOM 2798 O O . GLN B 1 23 ? 23.008 -0.999 28.002 1.00 20.19 23 GLN B O 1
ATOM 2804 N N . THR B 1 24 ? 24.065 -0.808 26.027 1.00 15.10 24 THR B N 1
ATOM 2805 C CA . THR B 1 24 ? 23.834 -2.197 25.660 1.00 17.67 24 THR B CA 1
ATOM 2806 C C . THR B 1 24 ? 24.600 -3.155 26.578 1.00 16.82 24 THR B C 1
ATOM 2807 O O . THR B 1 24 ? 24.074 -4.199 26.980 1.00 19.08 24 THR B O 1
ATOM 2811 N N . ARG B 1 25 ? 25.831 -2.748 26.865 1.00 17.68 25 ARG B N 1
ATOM 2812 C CA . ARG B 1 25 ? 26.695 -3.558 27.742 1.00 16.68 25 ARG B CA 1
ATOM 2813 C C . ARG B 1 25 ? 25.971 -3.686 29.094 1.00 17.50 25 ARG B C 1
ATOM 2814 O O . ARG B 1 25 ? 25.829 -4.796 29.620 1.00 17.95 25 ARG B O 1
ATOM 2822 N N . GLN B 1 26 ? 25.513 -2.547 29.611 1.00 15.24 26 GLN B N 1
ATOM 2823 C CA . GLN B 1 26 ? 24.794 -2.501 30.876 1.00 20.13 26 GLN B CA 1
ATOM 2824 C C . GLN B 1 26 ? 23.495 -3.300 30.835 1.00 21.90 26 GLN B C 1
ATOM 2825 O O . GLN B 1 26 ? 23.120 -3.951 31.812 1.00 19.59 26 GLN B O 1
ATOM 2831 N N . ALA B 1 27 ? 22.760 -3.257 29.710 1.00 19.85 27 ALA B N 1
ATOM 2832 C CA . ALA B 1 27 ? 21.516 -4.035 29.681 1.00 17.20 27 ALA B CA 1
ATOM 2833 C C . ALA B 1 27 ? 21.839 -5.520 29.723 1.00 17.74 27 ALA B C 1
ATOM 2834 O O . ALA B 1 27 ? 21.075 -6.265 30.383 1.00 21.26 27 ALA B O 1
ATOM 2836 N N . PHE B 1 28 ? 22.855 -5.993 29.021 1.00 18.68 28 PHE B N 1
ATOM 2837 C CA . PHE B 1 28 ? 23.212 -7.422 29.130 1.00 17.61 28 PHE B CA 1
ATOM 2838 C C . PHE B 1 28 ? 23.612 -7.744 30.578 1.00 19.64 28 PHE B C 1
ATOM 2839 O O . PHE B 1 28 ? 23.187 -8.813 31.059 1.00 20.51 28 PHE B O 1
ATOM 2847 N N . LEU B 1 29 ? 24.356 -6.849 31.206 1.00 19.38 29 LEU B N 1
ATOM 2848 C CA . LEU B 1 29 ? 24.765 -7.071 32.599 1.00 22.95 29 LEU B CA 1
ATOM 2849 C C . LEU B 1 29 ? 23.563 -7.143 33.528 1.00 25.65 29 LEU B C 1
ATOM 2850 O O . LEU B 1 29 ? 23.570 -7.937 34.473 1.00 24.09 29 LEU B O 1
ATOM 2855 N N . SER B 1 30 ? 22.488 -6.379 33.284 1.00 21.76 30 SER B N 1
ATOM 2856 C CA . SER B 1 30 ? 21.331 -6.450 34.185 1.00 23.84 30 SER B CA 1
ATOM 2857 C C . SER B 1 30 ? 20.602 -7.774 34.158 1.00 30.86 30 SER B C 1
ATOM 2858 O O . SER B 1 30 ? 19.840 -8.063 35.094 1.00 27.94 30 SER B O 1
ATOM 2861 N N . ARG B 1 31 ? 20.781 -8.583 33.125 1.00 25.20 31 ARG B N 1
ATOM 2862 C CA . ARG B 1 31 ? 20.152 -9.896 33.026 1.00 25.58 31 ARG B CA 1
ATOM 2863 C C . ARG B 1 31 ? 21.118 -11.029 33.330 1.00 24.05 31 ARG B C 1
ATOM 2864 O O . ARG B 1 31 ? 20.849 -12.179 33.042 1.00 24.27 31 ARG B O 1
ATOM 2872 N N . GLY B 1 32 ? 22.308 -10.674 33.829 1.00 27.50 32 GLY B N 1
ATOM 2873 C CA . GLY B 1 32 ? 23.338 -11.680 34.111 1.00 27.73 32 GLY B CA 1
ATOM 2874 C C . GLY B 1 32 ? 23.905 -12.297 32.838 1.00 26.07 32 GLY B C 1
ATOM 2875 O O . GLY B 1 32 ? 24.465 -13.399 32.836 1.00 24.79 32 GLY B O 1
ATOM 2876 N N . ASP B 1 33 ? 23.780 -11.554 31.716 1.00 21.51 33 ASP B N 1
ATOM 2877 C CA . ASP B 1 33 ? 24.313 -12.096 30.462 1.00 17.26 33 ASP B CA 1
ATOM 2878 C C . ASP B 1 33 ? 25.712 -11.556 30.257 1.00 23.38 33 ASP B C 1
ATOM 2879 O O . ASP B 1 33 ? 26.003 -10.557 29.591 1.00 20.23 33 ASP B O 1
ATOM 2884 N N . GLN B 1 34 ? 26.683 -12.227 30.898 1.00 18.68 34 GLN B N 1
ATOM 2885 C CA . GLN B 1 34 ? 28.073 -11.859 30.808 1.00 17.11 34 GLN B CA 1
ATOM 2886 C C . GLN B 1 34 ? 28.658 -12.066 29.410 1.00 16.67 34 GLN B C 1
ATOM 2887 O O . GLN B 1 34 ? 29.506 -11.257 29.018 1.00 18.63 34 GLN B O 1
ATOM 2893 N N . THR B 1 35 ? 28.303 -13.157 28.748 1.00 16.15 35 THR B N 1
ATOM 2894 C CA . THR B 1 35 ? 28.827 -13.412 27.398 1.00 18.33 35 THR B CA 1
ATOM 2895 C C . THR B 1 35 ? 28.507 -12.241 26.455 1.00 17.28 35 THR B C 1
ATOM 2896 O O . THR B 1 35 ? 29.432 -11.701 25.846 1.00 18.52 35 THR B O 1
ATOM 2900 N N . ASN B 1 36 ? 27.261 -11.796 26.427 1.00 18.47 36 ASN B N 1
ATOM 2901 C CA . ASN B 1 36 ? 26.930 -10.688 25.514 1.00 16.82 36 ASN B CA 1
ATOM 2902 C C . ASN B 1 36 ? 27.465 -9.367 26.018 1.00 18.94 36 ASN B C 1
ATOM 2903 O O . ASN B 1 36 ? 27.906 -8.542 25.203 1.00 18.04 36 ASN B O 1
ATOM 2908 N N . ALA B 1 37 ? 27.491 -9.131 27.333 1.00 16.55 37 ALA B N 1
ATOM 2909 C CA . ALA B 1 37 ? 28.076 -7.903 27.859 1.00 12.94 37 ALA B CA 1
ATOM 2910 C C . ALA B 1 37 ? 29.520 -7.777 27.384 1.00 19.48 37 ALA B C 1
ATOM 2911 O O . ALA B 1 37 ? 29.928 -6.705 26.934 1.00 16.36 37 ALA B O 1
ATOM 2913 N N . ALA B 1 38 ? 30.295 -8.856 27.501 1.00 19.45 38 ALA B N 1
ATOM 2914 C CA . ALA B 1 38 ? 31.688 -8.823 27.052 1.00 17.62 38 ALA B CA 1
ATOM 2915 C C . ALA B 1 38 ? 31.804 -8.595 25.554 1.00 16.35 38 ALA B C 1
ATOM 2916 O O . ALA B 1 38 ? 32.683 -7.842 25.100 1.00 19.97 38 ALA B O 1
ATOM 2918 N N . LYS B 1 39 ? 30.936 -9.159 24.704 1.00 14.88 39 LYS B N 1
ATOM 2919 C CA . LYS B 1 39 ? 30.942 -8.909 23.268 1.00 15.65 39 LYS B CA 1
ATOM 2920 C C . LYS B 1 39 ? 30.705 -7.421 22.978 1.00 15.04 39 LYS B C 1
ATOM 2921 O O . LYS B 1 39 ? 31.368 -6.803 22.118 1.00 17.25 39 LYS B O 1
ATOM 2927 N N . VAL B 1 40 ? 29.808 -6.787 23.757 1.00 16.86 40 VAL B N 1
ATOM 2928 C CA . VAL B 1 40 ? 29.590 -5.344 23.532 1.00 15.40 40 VAL B CA 1
ATOM 2929 C C . VAL B 1 40 ? 30.875 -4.562 23.853 1.00 19.13 40 VAL B C 1
ATOM 2930 O O . VAL B 1 40 ? 31.273 -3.657 23.129 1.00 17.59 40 VAL B O 1
ATOM 2934 N N . LYS B 1 41 ? 31.506 -4.908 24.982 1.00 17.77 41 LYS B N 1
ATOM 2935 C CA . LYS B 1 41 ? 32.754 -4.209 25.373 1.00 17.35 41 LYS B CA 1
ATOM 2936 C C . LYS B 1 41 ? 33.823 -4.385 24.327 1.00 17.10 41 LYS B C 1
ATOM 2937 O O . LYS B 1 41 ? 34.599 -3.453 24.027 1.00 16.37 41 LYS B O 1
ATOM 2943 N N . TYR B 1 42 ? 33.936 -5.564 23.704 1.00 15.00 42 TYR B N 1
ATOM 2944 C CA . TYR B 1 42 ? 34.867 -5.754 22.617 1.00 19.39 42 TYR B CA 1
ATOM 2945 C C . TYR B 1 42 ? 34.552 -4.770 21.495 1.00 18.06 42 TYR B C 1
ATOM 2946 O O . TYR B 1 42 ? 35.443 -4.117 20.982 1.00 15.47 42 TYR B O 1
ATOM 2955 N N . VAL B 1 43 ? 33.263 -4.646 21.128 1.00 16.57 43 VAL B N 1
ATOM 2956 C CA . VAL B 1 43 ? 32.965 -3.701 20.037 1.00 17.22 43 VAL B CA 1
ATOM 2957 C C . VAL B 1 43 ? 33.309 -2.266 20.419 1.00 18.41 43 VAL B C 1
ATOM 2958 O O . VAL B 1 43 ? 33.828 -1.468 19.615 1.00 19.16 43 VAL B O 1
ATOM 2962 N N . GLN B 1 44 ? 33.086 -1.922 21.661 1.00 16.42 44 GLN B N 1
ATOM 2963 C CA . GLN B 1 44 ? 33.365 -0.626 22.216 1.00 14.39 44 GLN B CA 1
ATOM 2964 C C . GLN B 1 44 ? 34.840 -0.256 22.109 1.00 16.33 44 GLN B C 1
ATOM 2965 O O . GLN B 1 44 ? 35.194 0.889 21.842 1.00 18.86 44 GLN B O 1
ATOM 2971 N N . GLU B 1 45 ? 35.707 -1.225 22.382 1.00 18.18 45 GLU B N 1
ATOM 2972 C CA . GLU B 1 45 ? 37.131 -0.960 22.399 1.00 18.82 45 GLU B CA 1
ATOM 2973 C C . GLU B 1 45 ? 37.907 -1.289 21.152 1.00 20.67 45 GLU B C 1
ATOM 2974 O O . GLU B 1 45 ? 38.965 -0.649 20.961 1.00 19.61 45 GLU B O 1
ATOM 2980 N N . LYS B 1 46 ? 37.495 -2.299 20.374 1.00 15.25 46 LYS B N 1
ATOM 2981 C CA . LYS B 1 46 ? 38.301 -2.794 19.273 1.00 18.10 46 LYS B CA 1
ATOM 2982 C C . LYS B 1 46 ? 37.777 -2.770 17.862 1.00 20.90 46 LYS B C 1
ATOM 2983 O O . LYS B 1 46 ? 38.532 -3.128 16.947 1.00 23.35 46 LYS B O 1
ATOM 2989 N N . VAL B 1 47 ? 36.530 -2.404 17.622 1.00 17.52 47 VAL B N 1
ATOM 2990 C CA . VAL B 1 47 ? 35.925 -2.429 16.298 1.00 16.01 47 VAL B CA 1
ATOM 2991 C C . VAL B 1 47 ? 35.813 -1.013 15.722 1.00 14.36 47 VAL B C 1
ATOM 2992 O O . VAL B 1 47 ? 35.085 -0.233 16.296 1.00 18.15 47 VAL B O 1
ATOM 2996 N N . GLY B 1 48 ? 36.544 -0.717 14.657 1.00 16.55 48 GLY B N 1
ATOM 2997 C CA . GLY B 1 48 ? 36.428 0.641 14.093 1.00 19.29 48 GLY B CA 1
ATOM 2998 C C . GLY B 1 48 ? 35.084 0.827 13.387 1.00 18.66 48 GLY B C 1
ATOM 2999 O O . GLY B 1 48 ? 34.571 -0.115 12.802 1.00 14.72 48 GLY B O 1
ATOM 3000 N N . THR B 1 49 ? 34.535 2.028 13.449 1.00 16.12 49 THR B N 1
ATOM 3001 C CA . THR B 1 49 ? 33.278 2.371 12.747 1.00 14.90 49 THR B CA 1
ATOM 3002 C C . THR B 1 49 ? 33.434 3.811 12.255 1.00 17.66 49 THR B C 1
ATOM 3003 O O . THR B 1 49 ? 34.046 4.646 12.942 1.00 15.77 49 THR B O 1
ATOM 3007 N N . PHE B 1 50 ? 32.801 4.079 11.114 1.00 12.91 50 PHE B N 1
ATOM 3008 C CA . PHE B 1 50 ? 32.824 5.417 10.556 1.00 12.56 50 PHE B CA 1
ATOM 3009 C C . PHE B 1 50 ? 31.969 6.353 11.400 1.00 14.04 50 PHE B C 1
ATOM 3010 O O . PHE B 1 50 ? 31.013 6.014 12.087 1.00 14.93 50 PHE B O 1
ATOM 3018 N N . TYR B 1 51 ? 32.414 7.620 11.343 1.00 14.41 51 TYR B N 1
ATOM 3019 C CA . TYR B 1 51 ? 31.715 8.716 11.960 1.00 13.73 51 TYR B CA 1
ATOM 3020 C C . TYR B 1 51 ? 30.831 9.397 10.911 1.00 14.03 51 TYR B C 1
ATOM 3021 O O . TYR B 1 51 ? 31.329 9.760 9.858 1.00 15.34 51 TYR B O 1
ATOM 3030 N N . TRP B 1 52 ? 29.525 9.498 11.194 1.00 11.83 52 TRP B N 1
ATOM 3031 C CA . TRP B 1 52 ? 28.626 10.104 10.209 1.00 12.69 52 TRP B CA 1
ATOM 3032 C C . TRP B 1 52 ? 28.450 11.606 10.409 1.00 14.01 52 TRP B C 1
ATOM 3033 O O . TRP B 1 52 ? 28.059 12.038 11.509 1.00 14.38 52 TRP B O 1
ATOM 3044 N N . ILE B 1 53 ? 28.835 12.350 9.365 1.00 11.74 53 ILE B N 1
ATOM 3045 C CA . ILE B 1 53 ? 28.733 13.829 9.486 1.00 14.76 53 ILE B CA 1
ATOM 3046 C C . ILE B 1 53 ? 27.469 14.226 8.770 1.00 11.18 53 ILE B C 1
ATOM 3047 O O . ILE B 1 53 ? 27.398 14.709 7.638 1.00 13.16 53 ILE B O 1
ATOM 3052 N N . SER B 1 54 ? 26.335 13.874 9.444 1.00 15.26 54 SER B N 1
ATOM 3053 C CA . SER B 1 54 ? 25.036 13.929 8.781 1.00 17.10 54 SER B CA 1
ATOM 3054 C C . SER B 1 54 ? 24.294 15.251 8.770 1.00 12.48 54 SER B C 1
ATOM 3055 O O . SER B 1 54 ? 23.178 15.289 8.253 1.00 14.16 54 SER B O 1
ATOM 3059 N N . ASN B 1 55 ? 24.896 16.282 9.353 1.00 12.63 55 ASN B N 1
ATOM 3060 C CA . ASN B 1 55 ? 24.317 17.619 9.337 1.00 13.77 55 ASN B CA 1
ATOM 3061 C C . ASN B 1 55 ? 25.458 18.586 9.611 1.00 18.96 55 ASN B C 1
ATOM 3062 O O . ASN B 1 55 ? 26.592 18.162 9.891 1.00 15.24 55 ASN B O 1
ATOM 3067 N N . ILE B 1 56 ? 25.181 19.886 9.532 1.00 14.37 56 ILE B N 1
ATOM 3068 C CA . ILE B 1 56 ? 26.209 20.896 9.778 1.00 12.05 56 ILE B CA 1
ATOM 3069 C C . ILE B 1 56 ? 26.623 20.935 11.235 1.00 15.02 56 ILE B C 1
ATOM 3070 O O . ILE B 1 56 ? 27.828 20.985 11.529 1.00 16.51 56 ILE B O 1
ATOM 3075 N N . PHE B 1 57 ? 25.711 20.730 12.181 1.00 12.96 57 PHE B N 1
ATOM 3076 C CA . PHE B 1 57 ? 26.128 20.699 13.601 1.00 11.15 57 PHE B CA 1
ATOM 3077 C C . PHE B 1 57 ? 27.185 19.629 13.816 1.00 18.24 57 PHE B C 1
ATOM 3078 O O . PHE B 1 57 ? 28.114 19.875 14.603 1.00 14.89 57 PHE B O 1
ATOM 3086 N N . LEU B 1 58 ? 27.092 18.477 13.125 1.00 12.88 58 LEU B N 1
ATOM 3087 C CA . LEU B 1 58 ? 27.982 17.344 13.335 1.00 15.64 58 LEU B CA 1
ATOM 3088 C C . LEU B 1 58 ? 29.333 17.513 12.671 1.00 16.65 58 LEU B C 1
ATOM 3089 O O . LEU B 1 58 ? 30.210 16.681 12.886 1.00 13.78 58 LEU B O 1
ATOM 3094 N N . LEU B 1 59 ? 29.534 18.676 12.020 1.00 14.14 59 LEU B N 1
ATOM 3095 C CA . LEU B 1 59 ? 30.923 18.962 11.598 1.00 14.17 59 LEU B CA 1
ATOM 3096 C C . LEU B 1 59 ? 31.852 18.935 12.797 1.00 15.97 59 LEU B C 1
ATOM 3097 O O . LEU B 1 59 ? 33.017 18.541 12.576 1.00 17.98 59 LEU B O 1
ATOM 3102 N N . ARG B 1 60 ? 31.410 19.156 14.026 1.00 16.56 60 ARG B N 1
ATOM 3103 C CA . ARG B 1 60 ? 32.293 19.144 15.205 1.00 18.08 60 ARG B CA 1
ATOM 3104 C C . ARG B 1 60 ? 32.793 17.755 15.524 1.00 20.54 60 ARG B C 1
ATOM 3105 O O . ARG B 1 60 ? 33.844 17.569 16.144 1.00 20.75 60 ARG B O 1
ATOM 3113 N N . ASP B 1 61 ? 32.072 16.729 15.058 1.00 13.93 61 ASP B N 1
ATOM 3114 C CA . ASP B 1 61 ? 32.512 15.357 15.243 1.00 17.59 61 ASP B CA 1
ATOM 3115 C C . ASP B 1 61 ? 33.745 15.047 14.407 1.00 22.52 61 ASP B C 1
ATOM 3116 O O . ASP B 1 61 ? 34.462 14.081 14.694 1.00 17.88 61 ASP B O 1
ATOM 3121 N N . ILE B 1 62 ? 34.006 15.842 13.378 1.00 15.89 62 ILE B N 1
ATOM 3122 C CA . ILE B 1 62 ? 35.252 15.686 12.614 1.00 22.74 62 ILE B CA 1
ATOM 3123 C C . ILE B 1 62 ? 36.388 16.018 13.580 1.00 24.25 62 ILE B C 1
ATOM 3124 O O . ILE B 1 62 ? 37.357 15.225 13.637 1.00 20.29 62 ILE B O 1
ATOM 3129 N N . ASP B 1 63 ? 36.304 17.073 14.413 1.00 20.12 63 ASP B N 1
ATOM 3130 C CA . ASP B 1 63 ? 37.366 17.384 15.366 1.00 22.02 63 ASP B CA 1
ATOM 3131 C C . ASP B 1 63 ? 37.517 16.337 16.450 1.00 28.10 63 ASP B C 1
ATOM 3132 O O . ASP B 1 63 ? 38.611 16.045 16.945 1.00 26.70 63 ASP B O 1
ATOM 3137 N N . VAL B 1 64 ? 36.428 15.666 16.845 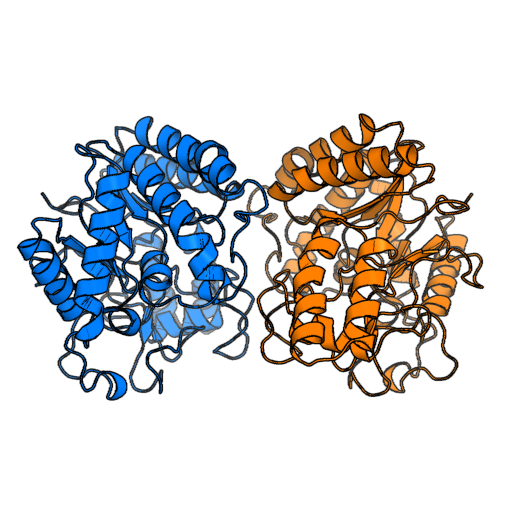1.00 19.62 64 VAL B N 1
ATOM 3138 C CA . VAL B 1 64 ? 36.504 14.605 17.828 1.00 18.25 64 VAL B CA 1
ATOM 3139 C C . VAL B 1 64 ? 37.255 13.429 17.200 1.00 21.72 64 VAL B C 1
ATOM 3140 O O . VAL B 1 64 ? 38.053 12.817 17.901 1.00 25.35 64 VAL B O 1
ATOM 3144 N N . ALA B 1 65 ? 36.965 13.087 15.940 1.00 18.19 65 ALA B N 1
ATOM 3145 C CA . ALA B 1 65 ? 37.587 11.922 15.303 1.00 17.64 65 ALA B CA 1
ATOM 3146 C C . ALA B 1 65 ? 39.093 12.135 15.132 1.00 22.70 65 ALA B C 1
ATOM 3147 O O . ALA B 1 65 ? 39.912 11.256 15.311 1.00 23.51 65 ALA B O 1
ATOM 3149 N N . ILE B 1 66 ? 39.416 13.387 14.813 1.00 21.84 66 ILE B N 1
ATOM 3150 C CA . ILE B 1 66 ? 40.822 13.786 14.618 1.00 28.23 66 ILE B CA 1
ATOM 3151 C C . ILE B 1 66 ? 41.605 13.640 15.908 1.00 27.27 66 ILE B C 1
ATOM 3152 O O . ILE B 1 66 ? 42.722 13.084 15.936 1.00 25.81 66 ILE B O 1
ATOM 3157 N N . GLN B 1 67 ? 41.055 14.131 17.002 1.00 23.96 67 GLN B N 1
ATOM 3158 C CA . GLN B 1 67 ? 41.579 14.078 18.342 1.00 26.59 67 GLN B CA 1
ATOM 3159 C C . GLN B 1 67 ? 41.782 12.613 18.727 1.00 31.49 67 GLN B C 1
ATOM 3160 O O . GLN B 1 67 ? 42.854 12.262 19.215 1.00 30.87 67 GLN B O 1
ATOM 3166 N N . ASN B 1 68 ? 40.770 11.791 18.404 1.00 26.37 68 ASN B N 1
ATOM 3167 C CA . ASN B 1 68 ? 40.897 10.369 18.718 1.00 26.18 68 ASN B CA 1
ATOM 3168 C C . ASN B 1 68 ? 41.943 9.708 17.840 1.00 24.99 68 ASN B C 1
ATOM 3169 O O . ASN B 1 68 ? 42.682 8.853 18.369 1.00 27.97 68 ASN B O 1
ATOM 3174 N N . ALA B 1 69 ? 42.122 10.096 16.586 1.00 24.84 69 ALA B N 1
ATOM 3175 C CA . ALA B 1 69 ? 43.149 9.524 15.726 1.00 17.02 69 ALA B CA 1
ATOM 3176 C C . ALA B 1 69 ? 44.546 9.976 16.209 1.00 28.34 69 ALA B C 1
ATOM 3177 O O . ALA B 1 69 ? 45.509 9.238 15.969 1.00 29.63 69 ALA B O 1
ATOM 3179 N N . ARG B 1 70 ? 44.649 11.118 16.880 1.00 28.89 70 ARG B N 1
ATOM 3180 C CA . ARG B 1 70 ? 45.953 11.551 17.419 1.00 27.69 70 ARG B CA 1
ATOM 3181 C C . ARG B 1 70 ? 46.213 10.833 18.733 1.00 34.67 70 ARG B C 1
ATOM 3182 O O . ARG B 1 70 ? 47.355 10.411 19.000 1.00 38.31 70 ARG B O 1
ATOM 3190 N N . ALA B 1 71 ? 45.202 10.630 19.569 1.00 30.93 71 ALA B N 1
ATOM 3191 C CA . ALA B 1 71 ? 45.335 9.908 20.820 1.00 30.96 71 ALA B CA 1
ATOM 3192 C C . ALA B 1 71 ? 45.718 8.444 20.584 1.00 37.18 71 ALA B C 1
ATOM 3193 O O . ALA B 1 71 ? 46.522 7.874 21.329 1.00 39.92 71 ALA B O 1
ATOM 3195 N N . ALA B 1 72 ? 45.135 7.831 19.555 1.00 32.39 72 ALA B N 1
ATOM 3196 C CA . ALA B 1 72 ? 45.404 6.428 19.272 1.00 33.17 72 ALA B CA 1
ATOM 3197 C C . ALA B 1 72 ? 46.819 6.230 18.751 1.00 37.85 72 ALA B C 1
ATOM 3198 O O . ALA B 1 72 ? 47.578 5.398 19.251 1.00 31.27 72 ALA B O 1
ATOM 3200 N N . LYS B 1 73 ? 47.191 7.045 17.761 1.00 36.44 73 LYS B N 1
ATOM 3201 C CA . LYS B 1 73 ? 48.527 6.917 17.173 1.00 41.38 73 LYS B CA 1
ATOM 3202 C C . LYS B 1 73 ? 49.618 7.332 18.146 1.00 38.65 73 LYS B C 1
ATOM 3203 O O . LYS B 1 73 ? 50.775 6.911 17.998 1.00 41.24 73 LYS B O 1
ATOM 3209 N N . ALA B 1 74 ? 49.299 8.040 19.219 1.00 40.93 74 ALA B N 1
ATOM 3210 C CA . ALA B 1 74 ? 50.207 8.364 20.302 1.00 44.54 74 ALA B CA 1
ATOM 3211 C C . ALA B 1 74 ? 50.311 7.210 21.302 1.00 46.62 74 ALA B C 1
ATOM 3212 O O . ALA B 1 74 ? 51.291 7.142 22.054 1.00 46.58 74 ALA B O 1
ATOM 3214 N N . ARG B 1 75 ? 49.362 6.270 21.287 1.00 44.45 75 ARG B N 1
ATOM 3215 C CA . ARG B 1 75 ? 49.455 5.115 22.179 1.00 43.68 75 ARG B CA 1
ATOM 3216 C C . ARG B 1 75 ? 50.116 3.956 21.430 1.00 40.42 75 ARG B C 1
ATOM 3217 O O . ARG B 1 75 ? 50.177 2.828 21.919 1.00 44.75 75 ARG B O 1
ATOM 3225 N N . GLY B 1 76 ? 50.649 4.266 20.258 1.00 37.48 76 GLY B N 1
ATOM 3226 C CA . GLY B 1 76 ? 51.376 3.348 19.431 1.00 38.17 76 GLY B CA 1
ATOM 3227 C C . GLY B 1 76 ? 50.660 2.793 18.222 1.00 40.99 76 GLY B C 1
ATOM 3228 O O . GLY B 1 76 ? 51.301 2.063 17.458 1.00 40.23 76 GLY B O 1
ATOM 3229 N N . GLU B 1 77 ? 49.379 3.110 18.019 1.00 39.57 77 GLU B N 1
ATOM 3230 C CA . GLU B 1 77 ? 48.660 2.532 16.878 1.00 35.86 77 GLU B CA 1
ATOM 3231 C C . GLU B 1 77 ? 48.825 3.319 15.587 1.00 31.34 77 GLU B C 1
ATOM 3232 O O . GLU B 1 77 ? 49.389 4.414 15.541 1.00 34.21 77 GLU B O 1
ATOM 3238 N N . ASN B 1 78 ? 48.311 2.792 14.488 1.00 29.74 78 ASN B N 1
ATOM 3239 C CA . ASN B 1 78 ? 48.359 3.377 13.162 1.00 33.87 78 ASN B CA 1
ATOM 3240 C C . ASN B 1 78 ? 46.968 3.411 12.529 1.00 29.45 78 ASN B C 1
ATOM 3241 O O . ASN B 1 78 ? 46.605 2.584 11.700 1.00 29.17 78 ASN B O 1
ATOM 3246 N N . PRO B 1 79 ? 46.207 4.430 12.854 1.00 30.67 79 PRO B N 1
ATOM 3247 C CA . PRO B 1 79 ? 44.797 4.509 12.492 1.00 24.65 79 PRO B CA 1
ATOM 3248 C C . PRO B 1 79 ? 44.456 5.162 11.187 1.00 24.32 79 PRO B C 1
ATOM 3249 O O . PRO B 1 79 ? 45.217 5.917 10.587 1.00 25.61 79 PRO B O 1
ATOM 3253 N N . ILE B 1 80 ? 43.237 4.802 10.729 1.00 20.77 80 ILE B N 1
ATOM 3254 C CA . ILE B 1 80 ? 42.678 5.483 9.562 1.00 19.20 80 ILE B CA 1
ATOM 3255 C C . ILE B 1 80 ? 41.252 5.859 10.026 1.00 23.06 80 ILE B C 1
ATOM 3256 O O . ILE B 1 80 ? 40.597 5.009 10.596 1.00 20.46 80 ILE B O 1
ATOM 3261 N N . VAL B 1 81 ? 40.879 7.104 9.812 1.00 18.21 81 VAL B N 1
ATOM 3262 C CA . VAL B 1 81 ? 39.575 7.611 10.275 1.00 18.86 81 VAL B CA 1
ATOM 3263 C C . VAL B 1 81 ? 38.553 7.490 9.168 1.00 21.20 81 VAL B C 1
ATOM 3264 O O . VAL B 1 81 ? 38.702 7.974 8.040 1.00 18.06 81 VAL B O 1
ATOM 3268 N N . GLY B 1 82 ? 37.419 6.786 9.464 1.00 18.45 82 GLY B N 1
ATOM 3269 C CA . GLY B 1 82 ? 36.349 6.739 8.458 1.00 15.70 82 GLY B CA 1
ATOM 3270 C C . GLY B 1 82 ? 35.335 7.856 8.762 1.00 13.73 82 GLY B C 1
ATOM 3271 O O . GLY B 1 82 ? 34.845 7.991 9.859 1.00 17.77 82 GLY B O 1
ATOM 3272 N N . LEU B 1 83 ? 35.004 8.595 7.703 1.00 14.05 83 LEU B N 1
ATOM 3273 C CA . LEU B 1 83 ? 34.005 9.668 7.820 1.00 17.56 83 LEU B CA 1
ATOM 3274 C C . LEU B 1 83 ? 32.965 9.489 6.731 1.00 15.62 83 LEU B C 1
ATOM 3275 O O . LEU B 1 83 ? 33.312 9.079 5.611 1.00 16.11 83 LEU B O 1
ATOM 3280 N N . VAL B 1 84 ? 31.668 9.774 7.052 1.00 12.40 84 VAL B N 1
ATOM 3281 C CA . VAL B 1 84 ? 30.622 9.760 6.071 1.00 9.97 84 VAL B CA 1
ATOM 3282 C C . VAL B 1 84 ? 30.160 11.196 5.721 1.00 12.63 84 VAL B C 1
ATOM 3283 O O . VAL B 1 84 ? 29.778 11.902 6.639 1.00 14.90 84 VAL B O 1
ATOM 3287 N N . LEU B 1 85 ? 30.376 11.591 4.476 1.00 12.20 85 LEU B N 1
ATOM 3288 C CA . LEU B 1 85 ? 29.943 12.955 4.052 1.00 16.61 85 LEU B CA 1
ATOM 3289 C C . LEU B 1 85 ? 28.524 12.742 3.552 1.00 16.55 85 LEU B C 1
ATOM 3290 O O . LEU B 1 85 ? 28.322 12.031 2.558 1.00 14.38 85 LEU B O 1
ATOM 3295 N N . TYR B 1 86 ? 27.539 13.272 4.323 1.00 13.72 86 TYR B N 1
ATOM 3296 C CA . TYR B 1 86 ? 26.145 12.932 3.993 1.00 12.98 86 TYR B CA 1
ATOM 3297 C C . TYR B 1 86 ? 25.220 14.098 4.361 1.00 12.07 86 TYR B C 1
ATOM 3298 O O . TYR B 1 86 ? 24.629 14.106 5.452 1.00 14.09 86 TYR B O 1
ATOM 3307 N N . ASN B 1 87 ? 25.137 15.028 3.447 1.00 15.20 87 ASN B N 1
ATOM 3308 C CA . ASN B 1 87 ? 24.191 16.164 3.726 1.00 11.63 87 ASN B CA 1
ATOM 3309 C C . ASN B 1 87 ? 23.670 16.716 2.409 1.00 12.79 87 ASN B C 1
ATOM 3310 O O . ASN B 1 87 ? 23.441 17.954 2.360 1.00 13.83 87 ASN B O 1
ATOM 3315 N N . LEU B 1 88 ? 23.503 15.910 1.364 1.00 14.04 88 LEU B N 1
ATOM 3316 C CA . LEU B 1 88 ? 23.090 16.466 0.074 1.00 15.61 88 LEU B CA 1
ATOM 3317 C C . LEU B 1 88 ? 21.771 17.199 0.158 1.00 17.12 88 LEU B C 1
ATOM 3318 O O . LEU B 1 88 ? 20.835 16.836 0.881 1.00 14.00 88 LEU B O 1
ATOM 3323 N N . PRO B 1 89 ? 21.636 18.298 -0.557 1.00 14.93 89 PRO B N 1
ATOM 3324 C CA . PRO B 1 89 ? 20.341 18.954 -0.693 1.00 15.30 89 PRO B CA 1
ATOM 3325 C C . PRO B 1 89 ? 19.360 17.957 -1.296 1.00 18.82 89 PRO B C 1
ATOM 3326 O O . PRO B 1 89 ? 19.712 17.153 -2.183 1.00 17.39 89 PRO B O 1
ATOM 3330 N N . ASP B 1 90 ? 18.116 17.889 -0.832 1.00 14.45 90 ASP B N 1
ATOM 3331 C CA . ASP B 1 90 ? 17.119 16.919 -1.261 1.00 13.10 90 ASP B CA 1
ATOM 3332 C C . ASP B 1 90 ? 17.639 15.470 -1.110 1.00 17.12 90 ASP B C 1
ATOM 3333 O O . ASP B 1 90 ? 17.378 14.623 -1.939 1.00 14.68 90 ASP B O 1
ATOM 3338 N N . ARG B 1 91 ? 18.303 15.250 0.022 1.00 15.09 91 ARG B N 1
ATOM 3339 C CA . ARG B 1 91 ? 18.887 13.946 0.391 1.00 14.08 91 ARG B CA 1
ATOM 3340 C C . ARG B 1 91 ? 17.891 12.833 0.386 1.00 13.92 91 ARG B C 1
ATOM 3341 O O . ARG B 1 91 ? 16.746 13.039 0.823 1.00 14.74 91 ARG B O 1
ATOM 3349 N N . ASP B 1 92 ? 18.234 11.669 -0.139 1.00 15.59 92 ASP B N 1
ATOM 3350 C CA . ASP B 1 92 ? 17.326 10.506 -0.213 1.00 13.61 92 ASP B CA 1
ATOM 3351 C C . ASP B 1 92 ? 16.040 10.920 -0.898 1.00 17.53 92 ASP B C 1
ATOM 3352 O O . ASP B 1 92 ? 14.927 10.752 -0.414 1.00 14.63 92 ASP B O 1
ATOM 3357 N N . CYS B 1 93 ? 16.196 11.358 -2.169 1.00 17.61 93 CYS B N 1
ATOM 3358 C CA . CYS B 1 93 ? 15.050 11.954 -2.844 1.00 20.60 93 CYS B CA 1
ATOM 3359 C C . CYS B 1 93 ? 13.883 11.004 -3.016 1.00 16.80 93 CYS B C 1
ATOM 3360 O O . CYS B 1 93 ? 12.759 11.475 -3.234 1.00 20.22 93 CYS B O 1
ATOM 3363 N N . SER B 1 94 ? 14.093 9.699 -2.946 1.00 19.34 94 SER B N 1
ATOM 3364 C CA . SER B 1 94 ? 13.075 8.688 -3.117 1.00 24.34 94 SER B CA 1
ATOM 3365 C C . SER B 1 94 ? 11.886 8.966 -2.188 1.00 25.94 94 SER B C 1
ATOM 3366 O O . SER B 1 94 ? 10.753 8.749 -2.603 1.00 31.09 94 SER B O 1
ATOM 3369 N N . ALA B 1 95 ? 12.175 9.478 -0.969 1.00 23.27 95 ALA B N 1
ATOM 3370 C CA . ALA B 1 95 ? 11.084 9.771 -0.051 1.00 23.45 95 ALA B CA 1
ATOM 3371 C C . ALA B 1 95 ? 10.217 10.958 -0.429 1.00 25.46 95 ALA B C 1
ATOM 3372 O O . ALA B 1 95 ? 9.159 11.124 0.203 1.00 29.31 95 ALA B O 1
ATOM 3374 N N . GLY B 1 96 ? 10.599 11.822 -1.365 1.00 18.90 96 GLY B N 1
ATOM 3375 C CA . GLY B 1 96 ? 9.779 12.934 -1.787 1.00 16.51 96 GLY B CA 1
ATOM 3376 C C . GLY B 1 96 ? 10.171 14.275 -1.162 1.00 21.15 96 GLY B C 1
ATOM 3377 O O . GLY B 1 96 ? 9.685 15.327 -1.572 1.00 20.60 96 GLY B O 1
ATOM 3378 N N . GLU B 1 97 ? 11.127 14.268 -0.215 1.00 16.87 97 GLU B N 1
ATOM 3379 C CA . GLU B 1 97 ? 11.521 15.511 0.441 1.00 16.60 97 GLU B CA 1
ATOM 3380 C C . GLU B 1 97 ? 12.884 15.261 1.086 1.00 15.32 97 GLU B C 1
ATOM 3381 O O . GLU B 1 97 ? 13.111 14.069 1.334 1.00 13.74 97 GLU B O 1
ATOM 3387 N N . SER B 1 98 ? 13.751 16.247 1.214 1.00 16.47 98 SER B N 1
ATOM 3388 C CA . SER B 1 98 ? 15.051 15.890 1.778 1.00 16.57 98 SER B CA 1
ATOM 3389 C C . SER B 1 98 ? 14.930 15.173 3.118 1.00 15.71 98 SER B C 1
ATOM 3390 O O . SER B 1 98 ? 14.182 15.614 3.991 1.00 19.00 98 SER B O 1
ATOM 3393 N N . SER B 1 99 ? 15.748 14.163 3.295 1.00 16.31 99 SER B N 1
ATOM 3394 C CA . SER B 1 99 ? 15.863 13.453 4.574 1.00 15.12 99 SER B CA 1
ATOM 3395 C C . SER B 1 99 ? 16.748 14.228 5.554 1.00 15.31 99 SER B C 1
ATOM 3396 O O . SER B 1 99 ? 16.810 13.847 6.712 1.00 16.33 99 SER B O 1
ATOM 3399 N N . GLY B 1 100 ? 17.422 15.260 5.109 1.00 15.73 100 GLY B N 1
ATOM 3400 C CA . GLY B 1 100 ? 18.303 16.097 5.882 1.00 13.03 100 GLY B CA 1
ATOM 3401 C C . GLY B 1 100 ? 17.840 17.555 5.896 1.00 13.87 100 GLY B C 1
ATOM 3402 O O . GLY B 1 100 ? 16.739 17.899 5.402 1.00 15.71 100 GLY B O 1
ATOM 3403 N N . GLU B 1 101 ? 18.693 18.415 6.429 1.00 11.69 101 GLU B N 1
ATOM 3404 C CA . GLU B 1 101 ? 18.319 19.811 6.601 1.00 15.02 101 GLU B CA 1
ATOM 3405 C C . GLU B 1 101 ? 18.401 20.691 5.367 1.00 18.59 101 GLU B C 1
ATOM 3406 O O . GLU B 1 101 ? 17.828 21.805 5.405 1.00 16.26 101 GLU B O 1
ATOM 3412 N N . LEU B 1 102 ? 19.096 20.298 4.318 1.00 16.38 102 LEU B N 1
ATOM 3413 C CA . LEU B 1 102 ? 19.212 21.112 3.107 1.00 15.29 102 LEU B CA 1
ATOM 3414 C C . LEU B 1 102 ? 18.257 20.721 2.003 1.00 14.96 102 LEU B C 1
ATOM 3415 O O . LEU B 1 102 ? 17.956 19.556 1.752 1.00 14.26 102 LEU B O 1
ATOM 3420 N N . LYS B 1 103 ? 17.668 21.744 1.361 1.00 16.41 103 LYS B N 1
ATOM 3421 C CA . LYS B 1 103 ? 16.697 21.510 0.299 1.00 16.99 103 LYS B CA 1
ATOM 3422 C C . LYS B 1 103 ? 17.099 22.344 -0.923 1.00 15.52 103 LYS B C 1
ATOM 3423 O O . LYS B 1 103 ? 17.463 23.522 -0.760 1.00 17.11 103 LYS B O 1
ATOM 3429 N N . LEU B 1 104 ? 16.936 21.790 -2.124 1.00 15.54 104 LEU B N 1
ATOM 3430 C CA . LEU B 1 104 ? 17.364 22.586 -3.297 1.00 18.37 104 LEU B CA 1
ATOM 3431 C C . LEU B 1 104 ? 16.575 23.893 -3.438 1.00 17.70 104 LEU B C 1
ATOM 3432 O O . LEU B 1 104 ? 17.194 24.934 -3.751 1.00 21.48 104 LEU B O 1
ATOM 3437 N N . SER B 1 105 ? 15.303 23.806 -3.065 1.00 15.63 105 SER B N 1
ATOM 3438 C CA . SER B 1 105 ? 14.465 25.029 -3.099 1.00 22.72 105 SER B CA 1
ATOM 3439 C C . SER B 1 105 ? 14.757 26.042 -2.013 1.00 25.35 105 SER B C 1
ATOM 3440 O O . SER B 1 105 ? 14.148 27.136 -2.028 1.00 25.55 105 SER B O 1
ATOM 3443 N N . GLN B 1 106 ? 15.620 25.789 -1.050 1.00 24.54 106 GLN B N 1
ATOM 3444 C CA . GLN B 1 106 ? 16.061 26.669 0.001 1.00 19.81 106 GLN B CA 1
ATOM 3445 C C . GLN B 1 106 ? 17.554 26.943 -0.110 1.00 17.26 106 GLN B C 1
ATOM 3446 O O . GLN B 1 106 ? 18.369 26.926 0.817 1.00 19.40 106 GLN B O 1
ATOM 3452 N N . ASN B 1 107 ? 17.976 27.250 -1.354 1.00 17.62 107 ASN B N 1
ATOM 3453 C CA . ASN B 1 107 ? 19.368 27.573 -1.643 1.00 16.37 107 ASN B CA 1
ATOM 3454 C C . ASN B 1 107 ? 20.328 26.454 -1.201 1.00 17.04 107 ASN B C 1
ATOM 3455 O O . ASN B 1 107 ? 21.442 26.697 -0.781 1.00 18.76 107 ASN B O 1
ATOM 3460 N N . GLY B 1 108 ? 19.830 25.218 -1.347 1.00 20.03 108 GLY B N 1
ATOM 3461 C CA . GLY B 1 108 ? 20.570 24.088 -0.785 1.00 15.91 108 GLY B CA 1
ATOM 3462 C C . GLY B 1 108 ? 21.894 23.773 -1.413 1.00 15.34 108 GLY B C 1
ATOM 3463 O O . GLY B 1 108 ? 22.841 23.385 -0.743 1.00 14.99 108 GLY B O 1
ATOM 3464 N N . LEU B 1 109 ? 21.959 23.876 -2.760 1.00 17.11 109 LEU B N 1
ATOM 3465 C CA . LEU B 1 109 ? 23.279 23.644 -3.382 1.00 16.63 109 LEU B CA 1
ATOM 3466 C C . LEU B 1 109 ? 24.349 24.560 -2.813 1.00 16.78 109 LEU B C 1
ATOM 3467 O O . LEU B 1 109 ? 25.435 24.124 -2.476 1.00 17.74 109 LEU B O 1
ATOM 3472 N N . ASN B 1 110 ? 24.123 25.886 -2.737 1.00 18.97 110 ASN B N 1
ATOM 3473 C CA . ASN B 1 110 ? 25.096 26.796 -2.152 1.00 19.83 110 ASN B CA 1
ATOM 3474 C C . ASN B 1 110 ? 25.431 26.576 -0.687 1.00 13.49 110 ASN B C 1
ATOM 3475 O O . ASN B 1 110 ? 26.573 26.643 -0.248 1.00 17.00 110 ASN B O 1
ATOM 3480 N N . ARG B 1 111 ? 24.413 26.297 0.149 1.00 15.53 111 ARG B N 1
ATOM 3481 C CA . ARG B 1 111 ? 24.643 25.985 1.548 1.00 18.42 111 ARG B CA 1
ATOM 3482 C C . ARG B 1 111 ? 25.467 24.690 1.685 1.00 12.97 111 ARG B C 1
ATOM 3483 O O . ARG B 1 111 ? 26.306 24.637 2.568 1.00 16.22 111 ARG B O 1
ATOM 3491 N N . TYR B 1 112 ? 25.194 23.723 0.813 1.00 15.72 112 TYR B N 1
ATOM 3492 C CA . TYR B 1 112 ? 25.990 22.488 0.890 1.00 16.36 112 TYR B CA 1
ATOM 3493 C C . TYR B 1 112 ? 27.450 22.774 0.592 1.00 16.66 112 TYR B C 1
ATOM 3494 O O . TYR B 1 112 ? 28.320 22.353 1.334 1.00 18.17 112 TYR B O 1
ATOM 3503 N N . LYS B 1 113 ? 27.701 23.544 -0.487 1.00 16.58 113 LYS B N 1
ATOM 3504 C CA . LYS B 1 113 ? 29.102 23.840 -0.791 1.00 18.32 113 LYS B CA 1
ATOM 3505 C C . LYS B 1 113 ? 29.802 24.630 0.278 1.00 15.29 113 LYS B C 1
ATOM 3506 O O . LYS B 1 113 ? 30.896 24.357 0.718 1.00 18.38 113 LYS B O 1
ATOM 3512 N N . ASN B 1 114 ? 29.134 25.757 0.665 1.00 21.04 114 ASN B N 1
ATOM 3513 C CA . ASN B 1 114 ? 29.754 26.710 1.563 1.00 18.95 114 ASN B CA 1
ATOM 3514 C C . ASN B 1 114 ? 29.607 26.514 3.047 1.00 17.06 114 ASN B C 1
ATOM 3515 O O . ASN B 1 114 ? 30.539 26.884 3.758 1.00 21.17 114 ASN B O 1
ATOM 3520 N N . GLU B 1 115 ? 28.518 25.911 3.513 1.00 17.20 115 GLU B N 1
ATOM 3521 C CA . GLU B 1 115 ? 28.355 25.752 4.960 1.00 15.43 115 GLU B CA 1
ATOM 3522 C C . GLU B 1 115 ? 28.584 24.279 5.366 1.00 17.69 115 GLU B C 1
ATOM 3523 O O . GLU B 1 115 ? 28.721 24.038 6.581 1.00 17.94 115 GLU B O 1
ATOM 3529 N N . TYR B 1 116 ? 28.722 23.407 4.374 1.00 19.55 116 TYR B N 1
ATOM 3530 C CA . TYR B 1 116 ? 28.968 21.996 4.706 1.00 15.79 116 TYR B CA 1
ATOM 3531 C C . TYR B 1 116 ? 30.291 21.460 4.149 1.00 13.17 116 TYR B C 1
ATOM 3532 O O . TYR B 1 116 ? 31.175 21.163 4.940 1.00 17.40 116 TYR B O 1
ATOM 3541 N N . VAL B 1 117 ? 30.447 21.369 2.850 1.00 16.29 117 VAL B N 1
ATOM 3542 C CA . VAL B 1 117 ? 31.657 20.832 2.223 1.00 14.14 117 VAL B CA 1
ATOM 3543 C C . VAL B 1 117 ? 32.881 21.680 2.556 1.00 15.15 117 VAL B C 1
ATOM 3544 O O . VAL B 1 117 ? 33.910 21.108 2.920 1.00 16.72 117 VAL B O 1
ATOM 3548 N N . ASN B 1 118 ? 32.807 23.014 2.442 1.00 18.58 118 ASN B N 1
ATOM 3549 C CA . ASN B 1 118 ? 34.027 23.791 2.716 1.00 18.85 118 ASN B CA 1
ATOM 3550 C C . ASN B 1 118 ? 34.658 23.571 4.047 1.00 18.78 118 ASN B C 1
ATOM 3551 O O . ASN B 1 118 ? 35.823 23.229 4.231 1.00 20.41 118 ASN B O 1
ATOM 3556 N N . PRO B 1 119 ? 33.906 23.690 5.158 1.00 16.00 119 PRO B N 1
ATOM 3557 C CA . PRO B 1 119 ? 34.417 23.454 6.491 1.00 18.36 119 PRO B CA 1
ATOM 3558 C C . PRO B 1 119 ? 34.853 22.009 6.686 1.00 18.46 119 PRO B C 1
ATOM 3559 O O . PRO B 1 119 ? 35.775 21.750 7.466 1.00 18.94 119 PRO B O 1
ATOM 3563 N N . PHE B 1 120 ? 34.131 21.084 6.025 1.00 17.52 120 PHE B N 1
ATOM 3564 C CA . PHE B 1 120 ? 34.541 19.666 6.192 1.00 19.31 120 PHE B CA 1
ATOM 3565 C C . PHE B 1 120 ? 35.963 19.507 5.616 1.00 14.13 120 PHE B C 1
ATOM 3566 O O . PHE B 1 120 ? 36.815 18.987 6.307 1.00 17.68 120 PHE B O 1
ATOM 3574 N N . ALA B 1 121 ? 36.085 20.006 4.386 1.00 20.28 121 ALA B N 1
ATOM 3575 C CA . ALA B 1 121 ? 37.396 19.923 3.708 1.00 19.92 121 ALA B CA 1
ATOM 3576 C C . ALA B 1 121 ? 38.468 20.669 4.465 1.00 22.39 121 ALA B C 1
ATOM 3577 O O . ALA B 1 121 ? 39.584 20.130 4.607 1.00 26.17 121 ALA B O 1
ATOM 3579 N N . GLN B 1 122 ? 38.214 21.823 5.092 1.00 24.30 122 GLN B N 1
ATOM 3580 C CA . GLN B 1 122 ? 39.188 22.575 5.863 1.00 24.97 122 GLN B CA 1
ATOM 3581 C C . GLN B 1 122 ? 39.751 21.834 7.063 1.00 29.12 122 GLN B C 1
ATOM 3582 O O . GLN B 1 122 ? 40.946 21.830 7.384 1.00 23.53 122 GLN B O 1
ATOM 3588 N N . LYS B 1 123 ? 38.876 21.169 7.823 1.00 20.97 123 LYS B N 1
ATOM 3589 C CA . LYS B 1 123 ? 39.297 20.406 8.990 1.00 21.89 123 LYS B CA 1
ATOM 3590 C C . LYS B 1 123 ? 40.164 19.231 8.532 1.00 21.71 123 LYS B C 1
ATOM 3591 O O . LYS B 1 123 ? 41.134 18.988 9.237 1.00 27.66 123 LYS B O 1
ATOM 3597 N N . LEU B 1 124 ? 39.842 18.579 7.431 1.00 24.17 124 LEU B N 1
ATOM 3598 C CA . LEU B 1 124 ? 40.636 17.425 6.972 1.00 21.76 124 LEU B CA 1
ATOM 3599 C C . LEU B 1 124 ? 42.007 17.904 6.492 1.00 23.77 124 LEU B C 1
ATOM 3600 O O . LEU B 1 124 ? 43.025 17.295 6.878 1.00 28.41 124 LEU B O 1
ATOM 3605 N N . LYS B 1 125 ? 42.052 19.075 5.878 1.00 25.42 125 LYS B N 1
ATOM 3606 C CA . LYS B 1 125 ? 43.335 19.636 5.412 1.00 26.58 125 LYS B CA 1
ATOM 3607 C C . LYS B 1 125 ? 44.240 20.068 6.529 1.00 30.33 125 LYS B C 1
ATOM 3608 O O . LYS B 1 125 ? 45.453 19.735 6.553 1.00 33.95 125 LYS B O 1
ATOM 3614 N N . ALA B 1 126 ? 43.750 20.675 7.606 1.00 27.52 126 ALA B N 1
ATOM 3615 C CA . ALA B 1 126 ? 44.575 21.043 8.762 1.00 23.70 126 ALA B CA 1
ATOM 3616 C C . ALA B 1 126 ? 45.161 19.822 9.459 1.00 28.30 126 ALA B C 1
ATOM 3617 O O . ALA B 1 126 ? 46.198 19.836 10.129 1.00 28.11 126 ALA B O 1
ATOM 3619 N N . ALA B 1 127 ? 44.491 18.686 9.302 1.00 29.13 127 ALA B N 1
ATOM 3620 C CA . ALA B 1 127 ? 44.843 17.391 9.833 1.00 31.16 127 ALA B CA 1
ATOM 3621 C C . ALA B 1 127 ? 45.619 16.572 8.811 1.00 34.21 127 ALA B C 1
ATOM 3622 O O . ALA B 1 127 ? 45.215 15.517 8.312 1.00 29.41 127 ALA B O 1
ATOM 3624 N N . SER B 1 128 ? 46.827 17.046 8.490 1.00 32.43 128 SER B N 1
ATOM 3625 C CA . SER B 1 128 ? 47.701 16.426 7.517 1.00 32.25 128 SER B CA 1
ATOM 3626 C C . SER B 1 128 ? 48.360 15.153 8.038 1.00 24.54 128 SER B C 1
ATOM 3627 O O . SER B 1 128 ? 48.724 14.299 7.236 1.00 33.73 128 SER B O 1
ATOM 3630 N N . ASP B 1 129 ? 48.501 15.029 9.333 1.00 31.97 129 ASP B N 1
ATOM 3631 C CA . ASP B 1 129 ? 49.050 13.918 10.067 1.00 29.79 129 ASP B CA 1
ATOM 3632 C C . ASP B 1 129 ? 48.067 12.745 10.144 1.00 32.25 129 ASP B C 1
ATOM 3633 O O . ASP B 1 129 ? 48.417 11.666 10.647 1.00 34.17 129 ASP B O 1
ATOM 3638 N N . VAL B 1 130 ? 46.817 12.995 9.737 1.00 29.46 130 VAL B N 1
ATOM 3639 C CA . VAL B 1 130 ? 45.779 11.963 9.808 1.00 27.44 130 VAL B CA 1
ATOM 3640 C C . VAL B 1 130 ? 45.334 11.454 8.460 1.00 24.03 130 VAL B C 1
ATOM 3641 O O . VAL B 1 130 ? 45.105 12.109 7.435 1.00 25.62 130 VAL B O 1
ATOM 3645 N N . GLN B 1 131 ? 45.162 10.097 8.438 1.00 22.96 131 GLN B N 1
ATOM 3646 C CA . GLN B 1 131 ? 44.677 9.443 7.237 1.00 19.81 131 GLN B CA 1
ATOM 3647 C C . GLN B 1 131 ? 43.135 9.311 7.323 1.00 20.68 131 GLN B C 1
ATOM 3648 O O . GLN B 1 131 ? 42.715 8.780 8.343 1.00 21.77 131 GLN B O 1
ATOM 3654 N N . PHE B 1 132 ? 42.511 9.738 6.251 1.00 22.94 132 PHE B N 1
ATOM 3655 C CA . PHE B 1 132 ? 41.041 9.709 6.242 1.00 26.91 132 PHE B CA 1
ATOM 3656 C C . PHE B 1 132 ? 40.493 8.869 5.117 1.00 21.14 132 PHE B C 1
ATOM 3657 O O . PHE B 1 132 ? 40.879 8.962 3.940 1.00 20.79 132 PHE B O 1
ATOM 3665 N N . ALA B 1 133 ? 39.442 8.067 5.418 1.00 16.96 133 ALA B N 1
ATOM 3666 C CA . ALA B 1 133 ? 38.680 7.417 4.393 1.00 16.49 133 ALA B CA 1
ATOM 3667 C C . ALA B 1 133 ? 37.276 8.090 4.399 1.00 18.38 133 ALA B C 1
ATOM 3668 O O . ALA B 1 133 ? 36.706 8.017 5.465 1.00 17.13 133 ALA B O 1
ATOM 3670 N N . VAL B 1 134 ? 36.936 8.735 3.313 1.00 18.42 134 VAL B N 1
ATOM 3671 C CA . VAL B 1 134 ? 35.647 9.466 3.271 1.00 15.66 134 VAL B CA 1
ATOM 3672 C C . VAL B 1 134 ? 34.700 8.803 2.321 1.00 14.54 134 VAL B C 1
ATOM 3673 O O . VAL B 1 134 ? 34.915 8.654 1.113 1.00 14.16 134 VAL B O 1
ATOM 3677 N N . ILE B 1 135 ? 33.543 8.354 2.837 1.00 13.30 135 ILE B N 1
ATOM 3678 C CA . ILE B 1 135 ? 32.463 7.826 2.014 1.00 14.75 135 ILE B CA 1
ATOM 3679 C C . ILE B 1 135 ? 31.526 8.991 1.628 1.00 14.96 135 ILE B C 1
ATOM 3680 O O . ILE B 1 135 ? 31.142 9.756 2.503 1.00 15.76 135 ILE B O 1
ATOM 3685 N N . LEU B 1 136 ? 31.398 9.137 0.339 1.00 13.52 136 LEU B N 1
ATOM 3686 C CA . LEU B 1 136 ? 30.630 10.237 -0.233 1.00 15.53 136 LEU B CA 1
ATOM 3687 C C . LEU B 1 136 ? 29.212 9.863 -0.561 1.00 13.72 136 LEU B C 1
ATOM 3688 O O . LEU B 1 136 ? 28.841 9.072 -1.424 1.00 15.39 136 LEU B O 1
ATOM 3693 N N . GLU B 1 137 ? 28.293 10.545 0.155 1.00 13.75 137 GLU B N 1
ATOM 3694 C CA . GLU B 1 137 ? 26.881 10.541 -0.024 1.00 13.00 137 GLU B CA 1
ATOM 3695 C C . GLU B 1 137 ? 26.202 9.220 -0.318 1.00 11.93 137 GLU B C 1
ATOM 3696 O O . GLU B 1 137 ? 25.721 8.935 -1.416 1.00 13.48 137 GLU B O 1
ATOM 3702 N N . PRO B 1 138 ? 25.990 8.461 0.767 1.00 9.65 138 PRO B N 1
ATOM 3703 C CA . PRO B 1 138 ? 25.324 7.162 0.623 1.00 11.66 138 PRO B CA 1
ATOM 3704 C C . PRO B 1 138 ? 23.991 7.304 -0.060 1.00 16.41 138 PRO B C 1
ATOM 3705 O O . PRO B 1 138 ? 23.180 8.238 0.114 1.00 14.38 138 PRO B O 1
ATOM 3709 N N . ASP B 1 139 ? 23.756 6.404 -0.988 1.00 12.09 139 ASP B N 1
ATOM 3710 C CA . ASP B 1 139 ? 22.690 6.141 -1.858 1.00 11.26 139 ASP B CA 1
ATOM 3711 C C . ASP B 1 139 ? 22.276 7.228 -2.847 1.00 13.19 139 ASP B C 1
ATOM 3712 O O . ASP B 1 139 ? 21.281 7.080 -3.542 1.00 13.01 139 ASP B O 1
ATOM 3717 N N . ALA B 1 140 ? 23.072 8.315 -2.936 1.00 12.47 140 ALA B N 1
ATOM 3718 C CA . ALA B 1 140 ? 22.700 9.371 -3.879 1.00 10.82 140 ALA B CA 1
ATOM 3719 C C . ALA B 1 140 ? 22.753 8.808 -5.300 1.00 14.07 140 ALA B C 1
ATOM 3720 O O . ALA B 1 140 ? 21.822 9.057 -6.050 1.00 16.04 140 ALA B O 1
ATOM 3722 N N . ILE B 1 141 ? 23.823 8.070 -5.613 1.00 14.29 141 ILE B N 1
ATOM 3723 C CA . ILE B 1 141 ? 23.914 7.500 -6.972 1.00 15.41 141 ILE B CA 1
ATOM 3724 C C . ILE B 1 141 ? 22.785 6.551 -7.285 1.00 17.38 141 ILE B C 1
ATOM 3725 O O . ILE B 1 141 ? 22.233 6.519 -8.376 1.00 17.24 141 ILE B O 1
ATOM 3730 N N . GLY B 1 142 ? 22.359 5.732 -6.327 1.00 15.85 142 GLY B N 1
ATOM 3731 C CA . GLY B 1 142 ? 21.243 4.800 -6.553 1.00 17.76 142 GLY B CA 1
ATOM 3732 C C . GLY B 1 142 ? 19.988 5.599 -6.927 1.00 18.26 142 GLY B C 1
ATOM 3733 O O . GLY B 1 142 ? 19.295 5.215 -7.852 1.00 17.59 142 GLY B O 1
ATOM 3734 N N . ASN B 1 143 ? 19.703 6.654 -6.170 1.00 15.58 143 ASN B N 1
ATOM 3735 C CA . ASN B 1 143 ? 18.488 7.425 -6.501 1.00 18.17 143 ASN B CA 1
ATOM 3736 C C . ASN B 1 143 ? 18.596 8.077 -7.888 1.00 20.16 143 ASN B C 1
ATOM 3737 O O . ASN B 1 143 ? 17.613 8.301 -8.591 1.00 17.81 143 ASN B O 1
ATOM 3742 N N . MET B 1 144 ? 19.815 8.452 -8.252 1.00 15.40 144 MET B N 1
ATOM 3743 C CA . MET B 1 144 ? 19.991 9.075 -9.569 1.00 21.47 144 MET B CA 1
ATOM 3744 C C . MET B 1 144 ? 19.748 8.102 -10.708 1.00 27.91 144 MET B C 1
ATOM 3745 O O . MET B 1 144 ? 19.128 8.470 -11.700 1.00 20.91 144 MET B O 1
ATOM 3750 N N . VAL B 1 145 ? 20.312 6.904 -10.572 1.00 25.22 145 VAL B N 1
ATOM 3751 C CA . VAL B 1 145 ? 20.183 5.915 -11.629 1.00 25.15 145 VAL B CA 1
ATOM 3752 C C . VAL B 1 145 ? 18.779 5.391 -11.830 1.00 30.65 145 VAL B C 1
ATOM 3753 O O . VAL B 1 145 ? 18.330 5.200 -12.974 1.00 27.78 145 VAL B O 1
ATOM 3757 N N . THR B 1 146 ? 18.069 5.076 -10.742 1.00 26.11 146 THR B N 1
ATOM 3758 C CA . THR B 1 146 ? 16.761 4.482 -10.845 1.00 24.62 146 THR B CA 1
ATOM 3759 C C . THR B 1 146 ? 15.602 5.373 -10.450 1.00 21.06 146 THR B C 1
ATOM 3760 O O . THR B 1 146 ? 14.489 4.966 -10.752 1.00 25.27 146 THR B O 1
ATOM 3764 N N . GLY B 1 147 ? 15.809 6.508 -9.795 1.00 20.50 147 GLY B N 1
ATOM 3765 C CA . GLY B 1 147 ? 14.692 7.310 -9.334 1.00 20.46 147 GLY B CA 1
ATOM 3766 C C . GLY B 1 147 ? 13.916 7.948 -10.485 1.00 18.32 147 GLY B C 1
ATOM 3767 O O . GLY B 1 147 ? 14.509 8.686 -11.249 1.00 20.95 147 GLY B O 1
ATOM 3768 N N . THR B 1 148 ? 12.609 7.747 -10.523 1.00 24.13 148 THR B N 1
ATOM 3769 C CA . THR B 1 148 ? 11.816 8.301 -11.620 1.00 24.05 148 THR B CA 1
ATOM 3770 C C . THR B 1 148 ? 10.804 9.350 -11.172 1.00 25.46 148 THR B C 1
ATOM 3771 O O . THR B 1 148 ? 10.072 9.915 -11.979 1.00 25.50 148 THR B O 1
ATOM 3775 N N . SER B 1 149 ? 10.730 9.667 -9.875 1.00 27.18 149 SER B N 1
ATOM 3776 C CA . SER B 1 149 ? 9.763 10.681 -9.452 1.00 24.73 149 SER B CA 1
ATOM 3777 C C . SER B 1 149 ? 10.257 12.049 -9.880 1.00 21.36 149 SER B C 1
ATOM 3778 O O . SER B 1 149 ? 11.438 12.262 -10.119 1.00 22.14 149 SER B O 1
ATOM 3781 N N . ALA B 1 150 ? 9.342 13.029 -9.983 1.00 24.58 150 ALA B N 1
ATOM 3782 C CA . ALA B 1 150 ? 9.729 14.377 -10.374 1.00 26.91 150 ALA B CA 1
ATOM 3783 C C . ALA B 1 150 ? 10.735 14.991 -9.415 1.00 22.48 150 ALA B C 1
ATOM 3784 O O . ALA B 1 150 ? 11.663 15.673 -9.807 1.00 22.71 150 ALA B O 1
ATOM 3786 N N . PHE B 1 151 ? 10.499 14.735 -8.110 1.00 23.13 151 PHE B N 1
ATOM 3787 C CA . PHE B 1 151 ? 11.409 15.238 -7.079 1.00 20.01 151 PHE B CA 1
ATOM 3788 C C . PHE B 1 151 ? 12.834 14.762 -7.303 1.00 14.60 151 PHE B C 1
ATOM 3789 O O . PHE B 1 151 ? 13.763 15.555 -7.256 1.00 16.97 151 PHE B O 1
ATOM 3797 N N . CYS B 1 152 ? 12.995 13.444 -7.541 1.00 16.81 152 CYS B N 1
ATOM 3798 C CA . CYS B 1 152 ? 14.329 12.922 -7.826 1.00 15.93 152 CYS B CA 1
ATOM 3799 C C . CYS B 1 152 ? 14.847 13.426 -9.179 1.00 18.99 152 CYS B C 1
ATOM 3800 O O . CYS B 1 152 ? 16.053 13.706 -9.231 1.00 18.93 152 CYS B O 1
ATOM 3803 N N . ARG B 1 153 ? 13.957 13.501 -10.167 1.00 23.55 153 ARG B N 1
ATOM 3804 C CA . ARG B 1 153 ? 14.374 13.944 -11.508 1.00 22.77 153 ARG B CA 1
ATOM 3805 C C . ARG B 1 153 ? 14.855 15.384 -11.467 1.00 23.76 153 ARG B C 1
ATOM 3806 O O . ARG B 1 153 ? 15.916 15.709 -12.017 1.00 23.55 153 ARG B O 1
ATOM 3814 N N . ASN B 1 154 ? 14.182 16.228 -10.678 1.00 23.30 154 ASN B N 1
ATOM 3815 C CA . ASN B 1 154 ? 14.657 17.599 -10.472 1.00 23.76 154 ASN B CA 1
ATOM 3816 C C . ASN B 1 154 ? 15.923 17.775 -9.679 1.00 29.27 154 ASN B C 1
ATOM 3817 O O . ASN B 1 154 ? 16.745 18.698 -9.888 1.00 28.91 154 ASN B O 1
ATOM 3822 N N . ALA B 1 155 ? 16.270 16.877 -8.748 1.00 19.55 155 ALA B N 1
ATOM 3823 C CA . ALA B 1 155 ? 17.448 16.950 -7.941 1.00 21.10 155 ALA B CA 1
ATOM 3824 C C . ALA B 1 155 ? 18.707 16.378 -8.602 1.00 19.96 155 ALA B C 1
ATOM 3825 O O . ALA B 1 155 ? 19.806 16.728 -8.179 1.00 19.05 155 ALA B O 1
ATOM 3827 N N . ARG B 1 156 ? 18.481 15.568 -9.639 1.00 19.26 156 ARG B N 1
ATOM 3828 C CA . ARG B 1 156 ? 19.642 14.890 -10.218 1.00 26.41 156 ARG B CA 1
ATOM 3829 C C . ARG B 1 156 ? 20.812 15.769 -10.630 1.00 18.67 156 ARG B C 1
ATOM 3830 O O . ARG B 1 156 ? 21.955 15.544 -10.212 1.00 19.84 156 ARG B O 1
ATOM 3838 N N . GLY B 1 157 ? 20.561 16.802 -11.429 1.00 20.28 157 GLY B N 1
ATOM 3839 C CA . GLY B 1 157 ? 21.629 17.680 -11.917 1.00 24.46 157 GLY B CA 1
ATOM 3840 C C . GLY B 1 157 ? 22.435 18.352 -10.839 1.00 18.18 157 GLY B C 1
ATOM 3841 O O . GLY B 1 157 ? 23.639 18.393 -10.682 1.00 17.26 157 GLY B O 1
ATOM 3842 N N . PRO B 1 158 ? 21.682 19.056 -9.946 1.00 21.55 158 PRO B N 1
ATOM 3843 C CA . PRO B 1 158 ? 22.240 19.771 -8.815 1.00 18.68 158 PRO B CA 1
ATOM 3844 C C . PRO B 1 158 ? 22.989 18.796 -7.918 1.00 15.85 158 PRO B C 1
ATOM 3845 O O . PRO B 1 158 ? 24.022 19.159 -7.364 1.00 17.84 158 PRO B O 1
ATOM 3849 N N . GLN B 1 159 ? 22.500 17.574 -7.703 1.00 20.97 159 GLN B N 1
ATOM 3850 C CA . GLN B 1 159 ? 23.195 16.583 -6.881 1.00 24.31 159 GLN B CA 1
ATOM 3851 C C . GLN B 1 159 ? 24.493 16.106 -7.528 1.00 16.22 159 GLN B C 1
ATOM 3852 O O . GLN B 1 159 ? 25.506 16.004 -6.834 1.00 17.79 159 GLN B O 1
ATOM 3858 N N . GLN B 1 160 ? 24.512 15.982 -8.834 1.00 22.08 160 GLN B N 1
ATOM 3859 C CA . GLN B 1 160 ? 25.781 15.651 -9.520 1.00 23.01 160 GLN B CA 1
ATOM 3860 C C . GLN B 1 160 ? 26.776 16.791 -9.351 1.00 20.22 160 GLN B C 1
ATOM 3861 O O . GLN B 1 160 ? 27.956 16.578 -9.062 1.00 18.55 160 GLN B O 1
ATOM 3867 N N . GLU B 1 161 ? 26.294 18.049 -9.505 1.00 20.88 161 GLU B N 1
ATOM 3868 C CA . GLU B 1 161 ? 27.193 19.167 -9.269 1.00 19.00 161 GLU B CA 1
ATOM 3869 C C . GLU B 1 161 ? 27.688 19.159 -7.822 1.00 15.67 161 GLU B C 1
ATOM 3870 O O . GLU B 1 161 ? 28.852 19.422 -7.599 1.00 16.94 161 GLU B O 1
ATOM 3876 N N . ALA B 1 162 ? 26.787 18.910 -6.864 1.00 16.26 162 ALA B N 1
ATOM 3877 C CA . ALA B 1 162 ? 27.217 18.944 -5.474 1.00 16.15 162 ALA B CA 1
ATOM 3878 C C . ALA B 1 162 ? 28.263 17.859 -5.166 1.00 14.47 162 ALA B C 1
ATOM 3879 O O . ALA B 1 162 ? 29.200 18.182 -4.435 1.00 17.52 162 ALA B O 1
ATOM 3881 N N . ILE B 1 163 ? 28.009 16.654 -5.698 1.00 15.58 163 ILE B N 1
ATOM 3882 C CA . ILE B 1 163 ? 28.998 15.598 -5.345 1.00 14.22 163 ILE B CA 1
ATOM 3883 C C . ILE B 1 163 ? 30.334 15.854 -6.056 1.00 17.29 163 ILE B C 1
ATOM 3884 O O . ILE B 1 163 ? 31.380 15.787 -5.414 1.00 18.10 163 ILE B O 1
ATOM 3889 N N . GLY B 1 164 ? 30.260 16.268 -7.322 1.00 20.76 164 GLY B N 1
ATOM 3890 C CA . GLY B 1 164 ? 31.490 16.672 -8.025 1.00 19.29 164 GLY B CA 1
ATOM 3891 C C . GLY B 1 164 ? 32.231 17.764 -7.273 1.00 16.00 164 GLY B C 1
ATOM 3892 O O . GLY B 1 164 ? 33.426 17.715 -6.933 1.00 21.59 164 GLY B O 1
ATOM 3893 N N . TYR B 1 165 ? 31.482 18.767 -6.751 1.00 21.55 165 TYR B N 1
ATOM 3894 C CA . TYR B 1 165 ? 32.117 19.796 -5.921 1.00 19.82 165 TYR B CA 1
ATOM 3895 C C . TYR B 1 165 ? 32.852 19.204 -4.737 1.00 22.07 165 TYR B C 1
ATOM 3896 O O . TYR B 1 165 ? 34.003 19.484 -4.424 1.00 19.77 165 TYR B O 1
ATOM 3905 N N . ALA B 1 166 ? 32.196 18.311 -3.961 1.00 17.04 166 ALA B N 1
ATOM 3906 C CA . ALA B 1 166 ? 32.766 17.661 -2.825 1.00 18.38 166 ALA B CA 1
ATOM 3907 C C . ALA B 1 166 ? 34.100 16.976 -3.168 1.00 14.16 166 ALA B C 1
ATOM 3908 O O . ALA B 1 166 ? 35.081 17.237 -2.486 1.00 19.46 166 ALA B O 1
ATOM 3910 N N . ILE B 1 167 ? 34.068 16.179 -4.245 1.00 18.27 167 ILE B N 1
ATOM 3911 C CA . ILE B 1 167 ? 35.307 15.522 -4.658 1.00 18.66 167 ILE B CA 1
ATOM 3912 C C . ILE B 1 167 ? 36.427 16.542 -4.984 1.00 17.26 167 ILE B C 1
ATOM 3913 O O . ILE B 1 167 ? 37.537 16.399 -4.538 1.00 18.08 167 ILE B O 1
ATOM 3918 N N . SER B 1 168 ? 36.007 17.570 -5.744 1.00 22.19 168 SER B N 1
ATOM 3919 C CA . SER B 1 168 ? 36.998 18.609 -6.098 1.00 19.64 168 SER B CA 1
ATOM 3920 C C . SER B 1 168 ? 37.629 19.249 -4.889 1.00 21.84 168 SER B C 1
ATOM 3921 O O . SER B 1 168 ? 38.799 19.679 -4.941 1.00 21.47 168 SER B O 1
ATOM 3924 N N . GLN B 1 169 ? 36.971 19.396 -3.740 1.00 17.10 169 GLN B N 1
ATOM 3925 C CA . GLN B 1 169 ? 37.502 20.001 -2.544 1.00 19.22 169 GLN B CA 1
ATOM 3926 C C . GLN B 1 169 ? 38.211 19.071 -1.587 1.00 16.88 169 GLN B C 1
ATOM 3927 O O . GLN B 1 169 ? 38.755 19.533 -0.566 1.00 17.87 169 GLN B O 1
ATOM 3933 N N . LEU B 1 170 ? 38.302 17.756 -1.904 1.00 17.99 170 LEU B N 1
ATOM 3934 C CA . LEU B 1 170 ? 38.918 16.772 -1.049 1.00 21.91 170 LEU B CA 1
ATOM 3935 C C . LEU B 1 170 ? 40.046 16.000 -1.713 1.00 22.99 170 LEU B C 1
ATOM 3936 O O . LEU B 1 170 ? 40.251 14.796 -1.577 1.00 22.45 170 LEU B O 1
ATOM 3941 N N . GLN B 1 171 ? 40.875 16.765 -2.424 1.00 22.80 171 GLN B N 1
ATOM 3942 C CA . GLN B 1 171 ? 42.003 16.200 -3.175 1.00 19.78 171 GLN B CA 1
ATOM 3943 C C . GLN B 1 171 ? 43.309 16.444 -2.459 1.00 24.71 171 GLN B C 1
ATOM 3944 O O . GLN B 1 171 ? 43.915 17.528 -2.522 1.00 25.88 171 GLN B O 1
ATOM 3950 N N . ALA B 1 172 ? 43.726 15.483 -1.640 1.00 21.73 172 ALA B N 1
ATOM 3951 C CA . ALA B 1 172 ? 44.962 15.527 -0.895 1.00 18.05 172 ALA B CA 1
ATOM 3952 C C . ALA B 1 172 ? 45.461 14.079 -0.767 1.00 27.99 172 ALA B C 1
ATOM 3953 O O . ALA B 1 172 ? 44.644 13.154 -0.885 1.00 25.60 172 ALA B O 1
ATOM 3955 N N . SER B 1 173 ? 46.731 13.902 -0.436 1.00 30.83 173 SER B N 1
ATOM 3956 C CA . SER B 1 173 ? 47.359 12.609 -0.227 1.00 31.75 173 SER B CA 1
ATOM 3957 C C . SER B 1 173 ? 46.914 11.779 0.963 1.00 30.88 173 SER B C 1
ATOM 3958 O O . SER B 1 173 ? 47.233 10.587 1.112 1.00 32.10 173 SER B O 1
ATOM 3961 N N . HIS B 1 174 ? 46.281 12.378 1.966 1.00 22.71 174 HIS B N 1
ATOM 3962 C CA . HIS B 1 174 ? 45.862 11.694 3.175 1.00 24.45 174 HIS B CA 1
ATOM 3963 C C . HIS B 1 174 ? 44.345 11.482 3.197 1.00 19.78 174 HIS B C 1
ATOM 3964 O O . HIS B 1 174 ? 43.844 10.972 4.189 1.00 26.27 174 HIS B O 1
ATOM 3971 N N . ILE B 1 175 ? 43.724 11.885 2.106 1.00 21.04 175 ILE B N 1
ATOM 3972 C CA . ILE B 1 175 ? 42.249 11.740 2.033 1.00 22.53 175 ILE B CA 1
ATOM 3973 C C . ILE B 1 175 ? 41.924 10.790 0.910 1.00 23.42 175 ILE B C 1
ATOM 3974 O O . ILE B 1 175 ? 42.305 10.997 -0.248 1.00 21.16 175 ILE B O 1
ATOM 3979 N N . HIS B 1 176 ? 41.258 9.659 1.218 1.00 17.50 176 HIS B N 1
ATOM 3980 C CA . HIS B 1 176 ? 40.930 8.590 0.319 1.00 20.14 176 HIS B CA 1
ATOM 3981 C C . HIS B 1 176 ? 39.401 8.516 0.187 1.00 21.15 176 HIS B C 1
ATOM 3982 O O . HIS B 1 176 ? 38.738 8.252 1.190 1.00 21.58 176 HIS B O 1
ATOM 3989 N N . LEU B 1 177 ? 38.971 8.852 -0.999 1.00 19.28 177 LEU B N 1
ATOM 3990 C CA . LEU B 1 177 ? 37.564 9.019 -1.295 1.00 20.75 177 LEU B CA 1
ATOM 3991 C C . LEU B 1 177 ? 36.976 7.760 -1.900 1.00 21.35 177 LEU B C 1
ATOM 3992 O O . LEU B 1 177 ? 37.424 7.169 -2.871 1.00 19.15 177 LEU B O 1
ATOM 3997 N N . TYR B 1 178 ? 35.828 7.386 -1.326 1.00 14.82 178 TYR B N 1
ATOM 3998 C CA . TYR B 1 178 ? 35.023 6.270 -1.755 1.00 15.89 178 TYR B CA 1
ATOM 3999 C C . TYR B 1 178 ? 33.606 6.734 -2.077 1.00 14.99 178 TYR B C 1
ATOM 4000 O O . TYR B 1 178 ? 32.836 7.123 -1.180 1.00 17.46 178 TYR B O 1
ATOM 4009 N N . LEU B 1 179 ? 33.293 6.793 -3.367 1.00 14.15 179 LEU B N 1
ATOM 4010 C CA . LEU B 1 179 ? 31.986 7.277 -3.786 1.00 15.09 179 LEU B CA 1
ATOM 4011 C C . LEU B 1 179 ? 30.949 6.195 -3.547 1.00 18.64 179 LEU B C 1
ATOM 4012 O O . LEU B 1 179 ? 31.166 5.056 -3.985 1.00 15.59 179 LEU B O 1
ATOM 4017 N N . ASP B 1 180 ? 29.868 6.490 -2.823 1.00 13.88 180 ASP B N 1
ATOM 4018 C CA . ASP B 1 180 ? 28.910 5.376 -2.576 1.00 11.40 180 ASP B CA 1
ATOM 4019 C C . ASP B 1 180 ? 28.189 4.893 -3.812 1.00 16.37 180 ASP B C 1
ATOM 4020 O O . ASP B 1 180 ? 27.652 5.656 -4.610 1.00 16.08 180 ASP B O 1
ATOM 4025 N N . VAL B 1 181 ? 27.997 3.548 -3.920 1.00 12.65 181 VAL B N 1
ATOM 4026 C CA . VAL B 1 181 ? 27.240 2.958 -4.979 1.00 14.80 181 VAL B CA 1
ATOM 4027 C C . VAL B 1 181 ? 26.178 1.974 -4.465 1.00 14.21 181 VAL B C 1
ATOM 4028 O O . VAL B 1 181 ? 25.868 0.967 -5.074 1.00 15.92 181 VAL B O 1
ATOM 4032 N N . ALA B 1 182 ? 25.529 2.344 -3.364 1.00 14.94 182 ALA B N 1
ATOM 4033 C CA . ALA B 1 182 ? 24.377 1.603 -2.825 1.00 13.26 182 ALA B CA 1
ATOM 4034 C C . ALA B 1 182 ? 24.709 0.154 -2.471 1.00 15.95 182 ALA B C 1
ATOM 4035 O O . ALA B 1 182 ? 25.615 0.002 -1.671 1.00 13.82 182 ALA B O 1
ATOM 4037 N N . ASN B 1 183 ? 23.988 -0.827 -3.040 1.00 16.04 183 ASN B N 1
ATOM 4038 C CA . ASN B 1 183 ? 24.306 -2.204 -2.675 1.00 14.57 183 ASN B CA 1
ATOM 4039 C C . ASN B 1 183 ? 23.960 -3.069 -3.870 1.00 16.62 183 ASN B C 1
ATOM 4040 O O . ASN B 1 183 ? 23.277 -2.620 -4.800 1.00 15.71 183 ASN B O 1
ATOM 4045 N N . GLY B 1 184 ? 24.408 -4.327 -3.790 1.00 14.55 184 GLY B N 1
ATOM 4046 C CA . GLY B 1 184 ? 24.179 -5.194 -4.924 1.00 16.22 184 GLY B CA 1
ATOM 4047 C C . GLY B 1 184 ? 22.715 -5.371 -5.283 1.00 16.07 184 GLY B C 1
ATOM 4048 O O . GLY B 1 184 ? 22.417 -5.587 -6.487 1.00 19.13 184 GLY B O 1
ATOM 4049 N N . GLY B 1 185 ? 21.763 -5.305 -4.370 1.00 15.30 185 GLY B N 1
ATOM 4050 C CA . GLY B 1 185 ? 20.357 -5.439 -4.624 1.00 18.26 185 GLY B CA 1
ATOM 4051 C C . GLY B 1 185 ? 19.688 -4.274 -5.345 1.00 20.22 185 GLY B C 1
ATOM 4052 O O . GLY B 1 185 ? 18.569 -4.399 -5.853 1.00 20.18 185 GLY B O 1
ATOM 4053 N N . TRP B 1 186 ? 20.369 -3.128 -5.350 1.00 16.86 186 TRP B N 1
ATOM 4054 C CA . TRP B 1 186 ? 19.848 -1.926 -5.975 1.00 18.31 186 TRP B CA 1
ATOM 4055 C C . TRP B 1 186 ? 20.485 -1.727 -7.360 1.00 19.08 186 TRP B C 1
ATOM 4056 O O . TRP B 1 186 ? 19.769 -1.656 -8.365 1.00 19.51 186 TRP B O 1
ATOM 4067 N N . LEU B 1 187 ? 21.810 -1.700 -7.399 1.00 18.02 187 LEU B N 1
ATOM 4068 C CA . LEU B 1 187 ? 22.535 -1.432 -8.632 1.00 17.51 187 LEU B CA 1
ATOM 4069 C C . LEU B 1 187 ? 23.337 -2.586 -9.205 1.00 22.64 187 LEU B C 1
ATOM 4070 O O . LEU B 1 187 ? 24.075 -2.442 -10.201 1.00 19.42 187 LEU B O 1
ATOM 4075 N N . GLY B 1 188 ? 23.195 -3.782 -8.629 1.00 17.49 188 GLY B N 1
ATOM 4076 C CA . GLY B 1 188 ? 24.083 -4.876 -9.091 1.00 18.99 188 GLY B CA 1
ATOM 4077 C C . GLY B 1 188 ? 23.426 -5.785 -10.116 1.00 21.19 188 GLY B C 1
ATOM 4078 O O . GLY B 1 188 ? 24.028 -6.786 -10.546 1.00 22.58 188 GLY B O 1
ATOM 4079 N N . TRP B 1 189 ? 22.212 -5.472 -10.547 1.00 19.19 189 TRP B N 1
ATOM 4080 C CA . TRP B 1 189 ? 21.522 -6.236 -11.563 1.00 18.56 189 TRP B CA 1
ATOM 4081 C C . TRP B 1 189 ? 22.230 -6.025 -12.898 1.00 17.15 189 TRP B C 1
ATOM 4082 O O . TRP B 1 189 ? 22.832 -4.976 -13.126 1.00 21.16 189 TRP B O 1
ATOM 4093 N N . ALA B 1 190 ? 22.079 -7.051 -13.739 1.00 22.55 190 ALA B N 1
ATOM 4094 C CA . ALA B 1 190 ? 22.709 -6.936 -15.050 1.00 20.98 190 ALA B CA 1
ATOM 4095 C C . ALA B 1 190 ? 22.327 -5.624 -15.733 1.00 20.20 190 ALA B C 1
ATOM 4096 O O . ALA B 1 190 ? 23.228 -5.094 -16.384 1.00 22.91 190 ALA B O 1
ATOM 4098 N N . ASP B 1 191 ? 21.094 -5.162 -15.697 1.00 21.69 191 ASP B N 1
ATOM 4099 C CA . ASP B 1 191 ? 20.767 -3.923 -16.408 1.00 21.21 191 ASP B CA 1
ATOM 4100 C C . ASP B 1 191 ? 21.174 -2.663 -15.664 1.00 25.03 191 ASP B C 1
ATOM 4101 O O . ASP B 1 191 ? 20.876 -1.554 -16.148 1.00 27.43 191 ASP B O 1
ATOM 4106 N N . LYS B 1 192 ? 21.749 -2.735 -14.456 1.00 22.39 192 LYS B N 1
ATOM 4107 C CA . LYS B 1 192 ? 22.076 -1.527 -13.709 1.00 21.64 192 LYS B CA 1
ATOM 4108 C C . LYS B 1 192 ? 23.546 -1.232 -13.527 1.00 18.45 192 LYS B C 1
ATOM 4109 O O . LYS B 1 192 ? 23.966 -0.115 -13.197 1.00 19.82 192 LYS B O 1
ATOM 4115 N N . LEU B 1 193 ? 24.403 -2.244 -13.847 1.00 18.85 193 LEU B N 1
ATOM 4116 C CA . LEU B 1 193 ? 25.826 -2.034 -13.675 1.00 16.44 193 LEU B CA 1
ATOM 4117 C C . LEU B 1 193 ? 26.378 -0.933 -14.586 1.00 17.74 193 LEU B C 1
ATOM 4118 O O . LEU B 1 193 ? 27.158 -0.091 -14.137 1.00 17.73 193 LEU B O 1
ATOM 4123 N N . GLU B 1 194 ? 25.998 -0.963 -15.878 1.00 21.89 194 GLU B N 1
ATOM 4124 C CA . GLU B 1 194 ? 26.500 0.014 -16.846 1.00 23.64 194 GLU B CA 1
ATOM 4125 C C . GLU B 1 194 ? 26.002 1.427 -16.533 1.00 16.92 194 GLU B C 1
ATOM 4126 O O . GLU B 1 194 ? 26.825 2.310 -16.451 1.00 20.19 194 GLU B O 1
ATOM 4132 N N . PRO B 1 195 ? 24.734 1.553 -16.249 1.00 17.89 195 PRO B N 1
ATOM 4133 C CA . PRO B 1 195 ? 24.156 2.844 -15.855 1.00 20.40 195 PRO B CA 1
ATOM 4134 C C . PRO B 1 195 ? 24.855 3.442 -14.650 1.00 22.63 195 PRO B C 1
ATOM 4135 O O . PRO B 1 195 ? 25.066 4.663 -14.510 1.00 22.72 195 PRO B O 1
ATOM 4139 N N . THR B 1 196 ? 25.213 2.588 -13.659 1.00 20.58 196 THR B N 1
ATOM 4140 C CA . THR B 1 196 ? 25.939 3.020 -12.478 1.00 19.89 196 THR B CA 1
ATOM 4141 C C . THR B 1 196 ? 27.313 3.561 -12.847 1.00 24.24 196 THR B C 1
ATOM 4142 O O . THR B 1 196 ? 27.779 4.603 -12.406 1.00 22.29 196 THR B O 1
ATOM 4146 N N . ALA B 1 197 ? 28.014 2.832 -13.718 1.00 20.28 197 ALA B N 1
ATOM 4147 C CA . ALA B 1 197 ? 29.308 3.295 -14.183 1.00 17.40 197 ALA B CA 1
ATOM 4148 C C . ALA B 1 197 ? 29.210 4.636 -14.938 1.00 17.96 197 ALA B C 1
ATOM 4149 O O . ALA B 1 197 ? 30.111 5.443 -14.751 1.00 19.17 197 ALA B O 1
ATOM 4151 N N . GLN B 1 198 ? 28.150 4.826 -15.695 1.00 24.07 198 GLN B N 1
ATOM 4152 C CA . GLN B 1 198 ? 27.932 6.051 -16.462 1.00 20.46 198 GLN B CA 1
ATOM 4153 C C . GLN B 1 198 ? 27.772 7.227 -15.494 1.00 24.02 198 GLN B C 1
ATOM 4154 O O . GLN B 1 198 ? 28.420 8.261 -15.638 1.00 20.77 198 GLN B O 1
ATOM 4160 N N . GLU B 1 199 ? 27.005 6.963 -14.418 1.00 21.26 199 GLU B N 1
ATOM 4161 C CA . GLU B 1 199 ? 26.751 8.016 -13.431 1.00 17.59 199 GLU B CA 1
ATOM 4162 C C . GLU B 1 199 ? 28.003 8.476 -12.758 1.00 18.76 199 GLU B C 1
ATOM 4163 O O . GLU B 1 199 ? 28.300 9.654 -12.531 1.00 20.01 199 GLU B O 1
ATOM 4169 N N . VAL B 1 200 ? 28.899 7.526 -12.400 1.00 18.66 200 VAL B N 1
ATOM 4170 C CA . VAL B 1 200 ? 30.195 7.779 -11.854 1.00 15.67 200 VAL B CA 1
ATOM 4171 C C . VAL B 1 200 ? 31.030 8.620 -12.823 1.00 20.44 200 VAL B C 1
ATOM 4172 O O . VAL B 1 200 ? 31.746 9.520 -12.392 1.00 19.49 200 VAL B O 1
ATOM 4176 N N . ALA B 1 201 ? 30.995 8.295 -14.116 1.00 21.57 201 ALA B N 1
ATOM 4177 C CA . ALA B 1 201 ? 31.812 9.050 -15.075 1.00 21.21 201 ALA B CA 1
ATOM 4178 C C . ALA B 1 201 ? 31.290 10.480 -15.126 1.00 23.43 201 ALA B C 1
ATOM 4179 O O . ALA B 1 201 ? 32.111 11.386 -15.076 1.00 23.67 201 ALA B O 1
ATOM 4181 N N . THR B 1 202 ? 29.976 10.635 -15.214 1.00 17.97 202 THR B N 1
ATOM 4182 C CA . THR B 1 202 ? 29.404 11.997 -15.238 1.00 21.03 202 THR B CA 1
ATOM 4183 C C . THR B 1 202 ? 29.817 12.812 -14.028 1.00 23.31 202 THR B C 1
ATOM 4184 O O . THR B 1 202 ? 30.332 13.938 -14.092 1.00 22.39 202 THR B O 1
ATOM 4188 N N . ILE B 1 203 ? 29.690 12.265 -12.816 1.00 20.55 203 ILE B N 1
ATOM 4189 C CA . ILE B 1 203 ? 30.101 12.978 -11.595 1.00 17.22 203 ILE B CA 1
ATOM 4190 C C . ILE B 1 203 ? 31.578 13.286 -11.556 1.00 21.69 203 ILE B C 1
ATOM 4191 O O . ILE B 1 203 ? 32.001 14.377 -11.137 1.00 24.70 203 ILE B O 1
ATOM 4196 N N . LEU B 1 204 ? 32.415 12.356 -12.027 1.00 21.97 204 LEU B N 1
ATOM 4197 C CA . LEU B 1 204 ? 33.849 12.597 -12.030 1.00 21.00 204 LEU B CA 1
ATOM 4198 C C . LEU B 1 204 ? 34.183 13.668 -13.083 1.00 19.40 204 LEU B C 1
ATOM 4199 O O . LEU B 1 204 ? 35.065 14.465 -12.793 1.00 22.15 204 LEU B O 1
ATOM 4204 N N . GLN B 1 205 ? 33.472 13.690 -14.196 1.00 25.29 205 GLN B N 1
ATOM 4205 C CA . GLN B 1 205 ? 33.730 14.785 -15.165 1.00 29.23 205 GLN B CA 1
ATOM 4206 C C . GLN B 1 205 ? 33.522 16.122 -14.452 1.00 29.46 205 GLN B C 1
ATOM 4207 O O . GLN B 1 205 ? 34.349 17.043 -14.487 1.00 31.76 205 GLN B O 1
ATOM 4213 N N . LYS B 1 206 ? 32.407 16.266 -13.727 1.00 27.02 206 LYS B N 1
ATOM 4214 C CA . LYS B 1 206 ? 32.096 17.488 -12.994 1.00 29.14 206 LYS B CA 1
ATOM 4215 C C . LYS B 1 206 ? 33.060 17.866 -11.899 1.00 30.36 206 LYS B C 1
ATOM 4216 O O . LYS B 1 206 ? 33.279 19.046 -11.584 1.00 34.85 206 LYS B O 1
ATOM 4222 N N . ALA B 1 207 ? 33.757 16.942 -11.262 1.00 18.42 207 ALA B N 1
ATOM 4223 C CA . ALA B 1 207 ? 34.737 17.130 -10.235 1.00 19.99 207 ALA B CA 1
ATOM 4224 C C . ALA B 1 207 ? 36.025 17.802 -10.711 1.00 22.55 207 ALA B C 1
ATOM 4225 O O . ALA B 1 207 ? 36.744 18.399 -9.918 1.00 29.59 207 ALA B O 1
ATOM 4227 N N . GLY B 1 208 ? 36.300 17.670 -12.008 1.00 24.32 208 GLY B N 1
ATOM 4228 C CA . GLY B 1 208 ? 37.487 18.278 -12.600 1.00 29.50 208 GLY B CA 1
ATOM 4229 C C . GLY B 1 208 ? 38.408 17.255 -13.259 1.00 33.60 208 GLY B C 1
ATOM 4230 O O . GLY B 1 208 ? 38.434 16.066 -12.939 1.00 29.02 208 GLY B O 1
ATOM 4231 N N . ASN B 1 209 ? 39.220 17.743 -14.197 1.00 32.42 209 ASN B N 1
ATOM 4232 C CA . ASN B 1 209 ? 40.168 16.938 -14.935 1.00 36.56 209 ASN B CA 1
ATOM 4233 C C . ASN B 1 209 ? 41.063 15.985 -14.181 1.00 35.01 209 ASN B C 1
ATOM 4234 O O . ASN B 1 209 ? 41.327 14.851 -14.580 1.00 39.29 209 ASN B O 1
ATOM 4239 N N . ASN B 1 210 ? 41.680 16.527 -13.134 1.00 32.93 210 ASN B N 1
ATOM 4240 C CA . ASN B 1 210 ? 42.626 15.785 -12.325 1.00 32.79 210 ASN B CA 1
ATOM 4241 C C . ASN B 1 210 ? 42.003 15.273 -11.036 1.00 31.82 210 ASN B C 1
ATOM 4242 O O . ASN B 1 210 ? 42.728 14.812 -10.163 1.00 34.76 210 ASN B O 1
ATOM 4247 N N . ALA B 1 211 ? 40.694 15.389 -10.911 1.00 29.07 211 ALA B N 1
ATOM 4248 C CA . ALA B 1 211 ? 40.012 14.937 -9.704 1.00 29.41 211 ALA B CA 1
ATOM 4249 C C . ALA B 1 211 ? 40.031 13.406 -9.645 1.00 32.04 211 ALA B C 1
ATOM 4250 O O . ALA B 1 211 ? 39.593 12.800 -10.637 1.00 32.62 211 ALA B O 1
ATOM 4252 N N . LYS B 1 212 ? 40.457 12.865 -8.514 1.00 24.74 212 LYS B N 1
ATOM 4253 C CA . LYS B 1 212 ? 40.426 11.397 -8.457 1.00 27.27 212 LYS B CA 1
ATOM 4254 C C . LYS B 1 212 ? 39.644 10.928 -7.233 1.00 28.66 212 LYS B C 1
ATOM 4255 O O . LYS B 1 212 ? 39.395 11.692 -6.304 1.00 22.48 212 LYS B O 1
ATOM 4261 N N . ILE B 1 213 ? 39.291 9.652 -7.264 1.00 22.99 213 ILE B N 1
ATOM 4262 C CA . ILE B 1 213 ? 38.702 8.963 -6.106 1.00 21.04 213 ILE B CA 1
ATOM 4263 C C . ILE B 1 213 ? 39.456 7.622 -6.037 1.00 21.00 213 ILE B C 1
ATOM 4264 O O . ILE B 1 213 ? 39.906 7.194 -7.105 1.00 21.34 213 ILE B O 1
ATOM 4269 N N . ARG B 1 214 ? 39.503 7.012 -4.878 1.00 24.30 214 ARG B N 1
ATOM 4270 C CA . ARG B 1 214 ? 40.119 5.693 -4.716 1.00 21.11 214 ARG B CA 1
ATOM 4271 C C . ARG B 1 214 ? 39.165 4.635 -5.255 1.00 24.53 214 ARG B C 1
ATOM 4272 O O . ARG B 1 214 ? 39.548 3.621 -5.873 1.00 20.28 214 ARG B O 1
ATOM 4280 N N . GLY B 1 215 ? 37.861 4.838 -5.038 1.00 18.54 215 GLY B N 1
ATOM 4281 C CA . GLY B 1 215 ? 36.898 3.830 -5.471 1.00 19.25 215 GLY B CA 1
ATOM 4282 C C . GLY B 1 215 ? 35.539 4.118 -4.837 1.00 19.04 215 GLY B C 1
ATOM 4283 O O . GLY B 1 215 ? 35.019 5.215 -4.958 1.00 19.44 215 GLY B O 1
ATOM 4284 N N . PHE B 1 216 ? 34.856 3.023 -4.489 1.00 19.68 216 PHE B N 1
ATOM 4285 C CA . PHE B 1 216 ? 33.450 3.043 -4.107 1.00 14.50 216 PHE B CA 1
ATOM 4286 C C . PHE B 1 216 ? 33.148 2.373 -2.764 1.00 19.42 216 PHE B C 1
ATOM 4287 O O . PHE B 1 216 ? 33.942 1.609 -2.236 1.00 15.19 216 PHE B O 1
ATOM 4295 N N . SER B 1 217 ? 31.963 2.729 -2.218 1.00 16.32 217 SER B N 1
ATOM 4296 C CA . SER B 1 217 ? 31.515 2.043 -1.000 1.00 16.98 217 SER B CA 1
ATOM 4297 C C . SER B 1 217 ? 30.221 1.301 -1.359 1.00 15.15 217 SER B C 1
ATOM 4298 O O . SER B 1 217 ? 29.481 1.764 -2.227 1.00 14.34 217 SER B O 1
ATOM 4301 N N . SER B 1 218 ? 29.992 0.165 -0.699 1.00 12.49 218 SER B N 1
ATOM 4302 C CA . SER B 1 218 ? 28.716 -0.521 -0.916 1.00 12.51 218 SER B CA 1
ATOM 4303 C C . SER B 1 218 ? 28.251 -1.178 0.390 1.00 12.40 218 SER B C 1
ATOM 4304 O O . SER B 1 218 ? 29.026 -1.397 1.326 1.00 13.94 218 SER B O 1
ATOM 4308 N N . ASN B 1 219 ? 26.970 -1.476 0.451 1.00 14.12 219 ASN B N 1
ATOM 4309 C CA . ASN B 1 219 ? 26.249 -2.073 1.557 1.00 12.90 219 ASN B CA 1
ATOM 4310 C C . ASN B 1 219 ? 26.154 -1.236 2.801 1.00 16.12 219 ASN B C 1
ATOM 4311 O O . ASN B 1 219 ? 25.823 -1.701 3.913 1.00 12.91 219 ASN B O 1
ATOM 4316 N N . VAL B 1 220 ? 26.441 0.079 2.661 1.00 13.21 220 VAL B N 1
ATOM 4317 C CA . VAL B 1 220 ? 26.356 0.966 3.792 1.00 13.06 220 VAL B CA 1
ATOM 4318 C C . VAL B 1 220 ? 24.901 1.027 4.241 1.00 13.26 220 VAL B C 1
ATOM 4319 O O . VAL B 1 220 ? 23.951 1.241 3.507 1.00 13.48 220 VAL B O 1
ATOM 4323 N N . SER B 1 221 ? 24.721 0.760 5.544 1.00 9.67 221 SER B N 1
ATOM 4324 C CA . SER B 1 221 ? 23.419 0.654 6.178 1.00 11.45 221 SER B CA 1
ATOM 4325 C C . SER B 1 221 ? 22.557 -0.473 5.656 1.00 13.47 221 SER B C 1
ATOM 4326 O O . SER B 1 221 ? 21.377 -0.536 6.003 1.00 14.77 221 SER B O 1
ATOM 4330 N N . ASN B 1 222 ? 23.126 -1.385 4.886 1.00 12.82 222 ASN B N 1
ATOM 4331 C CA . ASN B 1 222 ? 22.386 -2.527 4.376 1.00 11.81 222 ASN B CA 1
ATOM 4332 C C . ASN B 1 222 ? 22.876 -3.777 5.079 1.00 13.32 222 ASN B C 1
ATOM 4333 O O . ASN B 1 222 ? 23.436 -3.731 6.170 1.00 14.21 222 ASN B O 1
ATOM 4338 N N . TYR B 1 223 ? 22.428 -4.926 4.515 1.00 12.91 223 TYR B N 1
ATOM 4339 C CA . TYR B 1 223 ? 22.575 -6.155 5.311 1.00 14.69 223 TYR B CA 1
ATOM 4340 C C . TYR B 1 223 ? 23.049 -7.366 4.517 1.00 15.82 223 TYR B C 1
ATOM 4341 O O . TYR B 1 223 ? 22.947 -8.527 4.964 1.00 13.70 223 TYR B O 1
ATOM 4350 N N . ASN B 1 224 ? 23.495 -7.097 3.280 1.00 13.79 224 ASN B N 1
ATOM 4351 C CA . ASN B 1 224 ? 23.883 -8.227 2.425 1.00 12.59 224 ASN B CA 1
ATOM 4352 C C . ASN B 1 224 ? 25.161 -8.844 2.941 1.00 14.44 224 ASN B C 1
ATOM 4353 O O . ASN B 1 224 ? 26.009 -8.161 3.513 1.00 12.99 224 ASN B O 1
ATOM 4358 N N . PRO B 1 225 ? 25.300 -10.162 2.768 1.00 16.23 225 PRO B N 1
ATOM 4359 C CA . PRO B 1 225 ? 26.531 -10.839 3.076 1.00 17.76 225 PRO B CA 1
ATOM 4360 C C . PRO B 1 225 ? 27.680 -10.385 2.173 1.00 16.04 225 PRO B C 1
ATOM 4361 O O . PRO B 1 225 ? 27.437 -10.054 1.002 1.00 17.79 225 PRO B O 1
ATOM 4365 N N . TYR B 1 226 ? 28.890 -10.421 2.693 1.00 18.45 226 TYR B N 1
ATOM 4366 C CA . TYR B 1 226 ? 30.052 -10.139 1.852 1.00 14.80 226 TYR B CA 1
ATOM 4367 C C . TYR B 1 226 ? 30.304 -11.313 0.903 1.00 20.68 226 TYR B C 1
ATOM 4368 O O . TYR B 1 226 ? 30.405 -11.118 -0.309 1.00 20.55 226 TYR B O 1
ATOM 4377 N N . SER B 1 227 ? 30.381 -12.534 1.446 1.00 21.66 227 SER B N 1
ATOM 4378 C CA . SER B 1 227 ? 30.665 -13.668 0.553 1.00 21.29 227 SER B CA 1
ATOM 4379 C C . SER B 1 227 ? 29.876 -14.879 1.059 1.00 23.86 227 SER B C 1
ATOM 4380 O O . SER B 1 227 ? 30.087 -15.233 2.215 1.00 24.44 227 SER B O 1
ATOM 4383 N N . THR B 1 228 ? 29.042 -15.385 0.192 1.00 19.81 228 THR B N 1
ATOM 4384 C CA . THR B 1 228 ? 28.309 -16.599 0.630 1.00 21.93 228 THR B CA 1
ATOM 4385 C C . THR B 1 228 ? 28.061 -17.478 -0.584 1.00 19.87 228 THR B C 1
ATOM 4386 O O . THR B 1 228 ? 27.728 -17.025 -1.684 1.00 23.64 228 THR B O 1
ATOM 4390 N N . SER B 1 229 ? 28.057 -18.798 -0.280 1.00 26.47 229 SER B N 1
ATOM 4391 C CA . SER B 1 229 ? 27.701 -19.777 -1.290 1.00 23.55 229 SER B CA 1
ATOM 4392 C C . SER B 1 229 ? 26.207 -20.091 -1.203 1.00 27.25 229 SER B C 1
ATOM 4393 O O . SER B 1 229 ? 25.634 -20.879 -1.964 1.00 27.41 229 SER B O 1
ATOM 4396 N N . ASN B 1 230 ? 25.465 -19.394 -0.336 1.00 21.18 230 ASN B N 1
ATOM 4397 C CA . ASN B 1 230 ? 24.020 -19.588 -0.216 1.00 24.17 230 ASN B CA 1
ATOM 4398 C C . ASN B 1 230 ? 23.275 -18.282 -0.054 1.00 22.40 230 ASN B C 1
ATOM 4399 O O . ASN B 1 230 ? 22.553 -18.040 0.909 1.00 24.08 230 ASN B O 1
ATOM 4404 N N . PRO B 1 231 ? 23.293 -17.439 -1.085 1.00 20.53 231 PRO B N 1
ATOM 4405 C CA . PRO B 1 231 ? 22.574 -16.170 -1.107 1.00 22.58 231 PRO B CA 1
ATOM 4406 C C . PRO B 1 231 ? 21.086 -16.427 -1.119 1.00 24.40 231 PRO B C 1
ATOM 4407 O O . PRO B 1 231 ? 20.658 -17.509 -1.532 1.00 24.70 231 PRO B O 1
ATOM 4411 N N . PRO B 1 232 ? 20.246 -15.525 -0.627 1.00 23.71 232 PRO B N 1
ATOM 4412 C CA . PRO B 1 232 ? 18.815 -15.653 -0.600 1.00 23.71 232 PRO B CA 1
ATOM 4413 C C . PRO B 1 232 ? 18.220 -15.849 -1.977 1.00 24.02 232 PRO B C 1
ATOM 4414 O O . PRO B 1 232 ? 18.721 -15.341 -2.977 1.00 23.48 232 PRO B O 1
ATOM 4418 N N . PRO B 1 233 ? 17.097 -16.534 -2.098 1.00 24.16 233 PRO B N 1
ATOM 4419 C CA . PRO B 1 233 ? 16.362 -16.746 -3.320 1.00 24.88 233 PRO B CA 1
ATOM 4420 C C . PRO B 1 233 ? 16.002 -15.481 -4.090 1.00 27.28 233 PRO B C 1
ATOM 4421 O O . PRO B 1 233 ? 16.020 -15.485 -5.329 1.00 28.43 233 PRO B O 1
ATOM 4425 N N . TYR B 1 234 ? 15.738 -14.368 -3.391 1.00 23.72 234 TYR B N 1
ATOM 4426 C CA . TYR B 1 234 ? 15.436 -13.108 -4.063 1.00 27.99 234 TYR B CA 1
ATOM 4427 C C . TYR B 1 234 ? 16.609 -12.586 -4.890 1.00 25.78 234 TYR B C 1
ATOM 4428 O O . TYR B 1 234 ? 16.415 -11.644 -5.675 1.00 27.46 234 TYR B O 1
ATOM 4437 N N . THR B 1 235 ? 17.816 -13.126 -4.769 1.00 21.65 235 THR B N 1
ATOM 4438 C CA . THR B 1 235 ? 18.961 -12.726 -5.563 1.00 21.99 235 THR B CA 1
ATOM 4439 C C . THR B 1 235 ? 19.045 -13.490 -6.888 1.00 22.96 235 THR B C 1
ATOM 4440 O O . THR B 1 235 ? 20.027 -13.408 -7.628 1.00 22.87 235 THR B O 1
ATOM 4444 N N . SER B 1 236 ? 18.090 -14.380 -7.077 1.00 27.15 236 SER B N 1
ATOM 4445 C CA . SER B 1 236 ? 18.007 -15.213 -8.259 1.00 31.54 236 SER B CA 1
ATOM 4446 C C . SER B 1 236 ? 17.934 -14.293 -9.476 1.00 29.28 236 SER B C 1
ATOM 4447 O O . SER B 1 236 ? 17.179 -13.324 -9.504 1.00 33.89 236 SER B O 1
ATOM 4450 N N . GLY B 1 237 ? 18.804 -14.594 -10.432 1.00 30.14 237 GLY B N 1
ATOM 4451 C CA . GLY B 1 237 ? 18.850 -13.779 -11.645 1.00 32.92 237 GLY B CA 1
ATOM 4452 C C . GLY B 1 237 ? 19.859 -12.646 -11.529 1.00 34.16 237 GLY B C 1
ATOM 4453 O O . GLY B 1 237 ? 20.068 -11.964 -12.539 1.00 34.16 237 GLY B O 1
ATOM 4454 N N . SER B 1 238 ? 20.467 -12.425 -10.355 1.00 24.81 238 SER B N 1
ATOM 4455 C CA . SER B 1 238 ? 21.410 -11.297 -10.311 1.00 20.48 238 SER B CA 1
ATOM 4456 C C . SER B 1 238 ? 22.818 -11.821 -10.385 1.00 20.06 238 SER B C 1
ATOM 4457 O O . SER B 1 238 ? 23.214 -12.764 -9.688 1.00 24.23 238 SER B O 1
ATOM 4460 N N . PRO B 1 239 ? 23.707 -11.137 -11.098 1.00 20.04 239 PRO B N 1
ATOM 4461 C CA . PRO B 1 239 ? 25.119 -11.458 -11.133 1.00 23.84 239 PRO B CA 1
ATOM 4462 C C . PRO B 1 239 ? 25.871 -10.988 -9.903 1.00 23.75 239 PRO B C 1
ATOM 4463 O O . PRO B 1 239 ? 27.023 -11.334 -9.621 1.00 23.78 239 PRO B O 1
ATOM 4467 N N . SER B 1 240 ? 25.209 -10.229 -9.028 1.00 20.96 240 SER B N 1
ATOM 4468 C CA . SER B 1 240 ? 25.751 -9.680 -7.798 1.00 23.28 240 SER B CA 1
ATOM 4469 C C . SER B 1 240 ? 25.033 -10.106 -6.537 1.00 22.01 240 SER B C 1
ATOM 4470 O O . SER B 1 240 ? 24.601 -9.273 -5.710 1.00 17.70 240 SER B O 1
ATOM 4473 N N . PRO B 1 241 ? 24.936 -11.395 -6.278 1.00 19.53 241 PRO B N 1
ATOM 4474 C CA . PRO B 1 241 ? 24.203 -11.920 -5.133 1.00 20.71 241 PRO B CA 1
ATOM 4475 C C . PRO B 1 241 ? 24.847 -11.781 -3.770 1.00 20.64 241 PRO B C 1
ATOM 4476 O O . PRO B 1 241 ? 24.188 -12.075 -2.763 1.00 22.07 241 PRO B O 1
ATOM 4480 N N . ASP B 1 242 ? 26.089 -11.358 -3.702 1.00 18.48 242 ASP B N 1
ATOM 4481 C CA . ASP B 1 242 ? 26.763 -11.003 -2.475 1.00 17.92 242 ASP B CA 1
ATOM 4482 C C . ASP B 1 242 ? 27.605 -9.764 -2.806 1.00 18.21 242 ASP B C 1
ATOM 4483 O O . ASP B 1 242 ? 27.722 -9.460 -4.004 1.00 17.57 242 ASP B O 1
ATOM 4488 N N . GLU B 1 243 ? 28.061 -9.086 -1.776 1.00 18.13 243 GLU B N 1
ATOM 4489 C CA . GLU B 1 243 ? 28.834 -7.863 -2.028 1.00 13.20 243 GLU B CA 1
ATOM 4490 C C . GLU B 1 243 ? 30.182 -8.080 -2.643 1.00 21.87 243 GLU B C 1
ATOM 4491 O O . GLU B 1 243 ? 30.641 -7.213 -3.404 1.00 18.81 243 GLU B O 1
ATOM 4497 N N . SER B 1 244 ? 30.882 -9.207 -2.459 1.00 16.18 244 SER B N 1
ATOM 4498 C CA . SER B 1 244 ? 32.181 -9.401 -3.092 1.00 20.14 244 SER B CA 1
ATOM 4499 C C . SER B 1 244 ? 31.960 -9.450 -4.604 1.00 21.14 244 SER B C 1
ATOM 4500 O O . SER B 1 244 ? 32.752 -8.866 -5.347 1.00 18.74 244 SER B O 1
ATOM 4503 N N . ARG B 1 245 ? 30.898 -10.108 -5.027 1.00 21.95 245 ARG B N 1
ATOM 4504 C CA . ARG B 1 245 ? 30.617 -10.254 -6.441 1.00 24.46 245 ARG B CA 1
ATOM 4505 C C . ARG B 1 245 ? 30.134 -8.934 -7.038 1.00 25.03 245 ARG B C 1
ATOM 4506 O O . ARG B 1 245 ? 30.498 -8.637 -8.182 1.00 22.74 245 ARG B O 1
ATOM 4514 N N . TYR B 1 246 ? 29.367 -8.175 -6.246 1.00 21.70 246 TYR B N 1
ATOM 4515 C CA . TYR B 1 246 ? 28.887 -6.875 -6.717 1.00 21.93 246 TYR B CA 1
ATOM 4516 C C . TYR B 1 246 ? 30.086 -5.988 -7.046 1.00 22.04 246 TYR B C 1
ATOM 4517 O O . TYR B 1 246 ? 30.175 -5.401 -8.125 1.00 17.94 246 TYR B O 1
ATOM 4526 N N . ALA B 1 247 ? 31.036 -5.920 -6.141 1.00 18.03 247 ALA B N 1
ATOM 4527 C CA . ALA B 1 247 ? 32.285 -5.197 -6.215 1.00 20.86 247 ALA B CA 1
ATOM 4528 C C . ALA B 1 247 ? 33.032 -5.616 -7.488 1.00 20.26 247 ALA B C 1
ATOM 4529 O O . ALA B 1 247 ? 33.432 -4.785 -8.283 1.00 21.88 247 ALA B O 1
ATOM 4531 N N . THR B 1 248 ? 33.154 -6.928 -7.711 1.00 21.15 248 THR B N 1
ATOM 4532 C CA . THR B 1 248 ? 33.853 -7.340 -8.947 1.00 21.86 248 THR B CA 1
ATOM 4533 C C . THR B 1 248 ? 33.112 -6.912 -10.190 1.00 18.72 248 THR B C 1
ATOM 4534 O O . THR B 1 248 ? 33.748 -6.523 -11.185 1.00 22.28 248 THR B O 1
ATOM 4538 N N . ASN B 1 249 ? 31.798 -6.979 -10.220 1.00 16.99 249 ASN B N 1
ATOM 4539 C CA . ASN B 1 249 ? 30.992 -6.606 -11.372 1.00 18.48 249 ASN B CA 1
ATOM 4540 C C . ASN B 1 249 ? 31.117 -5.101 -11.602 1.00 22.24 249 ASN B C 1
ATOM 4541 O O . ASN B 1 249 ? 31.351 -4.705 -12.741 1.00 18.80 249 ASN B O 1
ATOM 4546 N N . ILE B 1 250 ? 31.038 -4.283 -10.553 1.00 20.93 250 ILE B N 1
ATOM 4547 C CA . ILE B 1 250 ? 31.205 -2.838 -10.845 1.00 17.50 250 ILE B CA 1
ATOM 4548 C C . ILE B 1 250 ? 32.607 -2.525 -11.335 1.00 18.42 250 ILE B C 1
ATOM 4549 O O . ILE B 1 250 ? 32.808 -1.715 -12.273 1.00 23.75 250 ILE B O 1
ATOM 4554 N N . ALA B 1 251 ? 33.639 -3.119 -10.747 1.00 17.26 251 ALA B N 1
ATOM 4555 C CA . ALA B 1 251 ? 35.029 -2.866 -11.132 1.00 18.33 251 ALA B CA 1
ATOM 4556 C C . ALA B 1 251 ? 35.198 -3.234 -12.606 1.00 19.88 251 ALA B C 1
ATOM 4557 O O . ALA B 1 251 ? 35.828 -2.504 -13.369 1.00 18.65 251 ALA B O 1
ATOM 4559 N N . ASN B 1 252 ? 34.613 -4.365 -12.997 1.00 18.07 252 ASN B N 1
ATOM 4560 C CA . ASN B 1 252 ? 34.664 -4.749 -14.415 1.00 17.37 252 ASN B CA 1
ATOM 4561 C C . ASN B 1 252 ? 34.076 -3.650 -15.306 1.00 23.95 252 ASN B C 1
ATOM 4562 O O . ASN B 1 252 ? 34.708 -3.336 -16.317 1.00 21.93 252 ASN B O 1
ATOM 4567 N N . ALA B 1 253 ? 32.914 -3.091 -14.992 1.00 18.25 253 ALA B N 1
ATOM 4568 C CA . ALA B 1 253 ? 32.359 -2.006 -15.834 1.00 20.03 253 ALA B CA 1
ATOM 4569 C C . ALA B 1 253 ? 33.233 -0.772 -15.763 1.00 22.96 253 ALA B C 1
ATOM 4570 O O . ALA B 1 253 ? 33.542 -0.139 -16.782 1.00 22.86 253 ALA B O 1
ATOM 4572 N N . MET B 1 254 ? 33.739 -0.413 -14.570 1.00 15.53 254 MET B N 1
ATOM 4573 C CA . MET B 1 254 ? 34.604 0.729 -14.395 1.00 18.63 254 MET B CA 1
ATOM 4574 C C . MET B 1 254 ? 35.925 0.625 -15.146 1.00 25.70 254 MET B C 1
ATOM 4575 O O . MET B 1 254 ? 36.418 1.568 -15.780 1.00 18.30 254 MET B O 1
ATOM 4580 N N . ARG B 1 255 ? 36.501 -0.580 -15.165 1.00 17.46 255 ARG B N 1
ATOM 4581 C CA . ARG B 1 255 ? 37.799 -0.767 -15.836 1.00 17.68 255 ARG B CA 1
ATOM 4582 C C . ARG B 1 255 ? 37.757 -0.508 -17.327 1.00 16.19 255 ARG B C 1
ATOM 4583 O O . ARG B 1 255 ? 38.683 0.127 -17.864 1.00 20.59 255 ARG B O 1
ATOM 4591 N N . GLN B 1 256 ? 36.650 -0.859 -17.959 1.00 19.29 256 GLN B N 1
ATOM 4592 C CA . GLN B 1 256 ? 36.427 -0.696 -19.383 1.00 20.77 256 GLN B CA 1
ATOM 4593 C C . GLN B 1 256 ? 36.290 0.774 -19.773 1.00 27.72 256 GLN B C 1
ATOM 4594 O O . GLN B 1 256 ? 36.491 1.136 -20.933 1.00 28.03 256 GLN B O 1
ATOM 4600 N N . ARG B 1 257 ? 35.922 1.606 -18.794 1.00 22.52 257 ARG B N 1
ATOM 4601 C CA . ARG B 1 257 ? 35.800 3.034 -18.999 1.00 18.53 257 ARG B CA 1
ATOM 4602 C C . ARG B 1 257 ? 36.979 3.812 -18.434 1.00 25.19 257 ARG B C 1
ATOM 4603 O O . ARG B 1 257 ? 37.019 5.057 -18.472 1.00 25.60 257 ARG B O 1
ATOM 4611 N N . GLY B 1 258 ? 38.011 3.174 -17.883 1.00 18.10 258 GLY B N 1
ATOM 4612 C CA . GLY B 1 258 ? 39.173 3.784 -17.336 1.00 18.57 258 GLY B CA 1
ATOM 4613 C C . GLY B 1 258 ? 39.023 4.448 -15.979 1.00 25.57 258 GLY B C 1
ATOM 4614 O O . GLY B 1 258 ? 39.766 5.350 -15.595 1.00 23.23 258 GLY B O 1
ATOM 4615 N N . LEU B 1 259 ? 38.024 3.979 -15.234 1.00 21.02 259 LEU B N 1
ATOM 4616 C CA . LEU B 1 259 ? 37.704 4.567 -13.926 1.00 20.21 259 LEU B CA 1
ATOM 4617 C C . LEU B 1 259 ? 38.206 3.679 -12.813 1.00 23.47 259 LEU B C 1
ATOM 4618 O O . LEU B 1 259 ? 38.561 2.516 -13.047 1.00 22.18 259 LEU B O 1
ATOM 4623 N N . PRO B 1 260 ? 38.171 4.161 -11.594 1.00 20.15 260 PRO B N 1
ATOM 4624 C CA . PRO B 1 260 ? 38.570 3.440 -10.399 1.00 20.61 260 PRO B CA 1
ATOM 4625 C C . PRO B 1 260 ? 37.785 2.144 -10.218 1.00 18.29 260 PRO B C 1
ATOM 4626 O O . PRO B 1 260 ? 36.677 1.975 -10.719 1.00 20.65 260 PRO B O 1
ATOM 4630 N N . THR B 1 261 ? 38.405 1.186 -9.534 1.00 20.56 261 THR B N 1
ATOM 4631 C CA . THR B 1 261 ? 37.818 -0.144 -9.376 1.00 22.31 261 THR B CA 1
ATOM 4632 C C . THR B 1 261 ? 37.678 -0.631 -7.936 1.00 29.16 261 THR B C 1
ATOM 4633 O O . THR B 1 261 ? 37.157 -1.738 -7.703 1.00 26.56 261 THR B O 1
ATOM 4637 N N . GLN B 1 262 ? 38.191 0.095 -6.963 1.00 17.49 262 GLN B N 1
ATOM 4638 C CA . GLN B 1 262 ? 38.271 -0.405 -5.593 1.00 22.49 262 GLN B CA 1
ATOM 4639 C C . GLN B 1 262 ? 37.097 -0.111 -4.679 1.00 26.06 262 GLN B C 1
ATOM 4640 O O . GLN B 1 262 ? 36.511 0.973 -4.692 1.00 23.98 262 GLN B O 1
ATOM 4646 N N . PHE B 1 263 ? 36.746 -1.098 -3.828 1.00 19.57 263 PHE B N 1
ATOM 4647 C CA . PHE B 1 263 ? 35.650 -0.936 -2.900 1.00 20.56 263 PHE B CA 1
ATOM 4648 C C . PHE B 1 263 ? 36.057 -1.045 -1.434 1.00 19.01 263 PHE B C 1
ATOM 4649 O O . PHE B 1 263 ? 37.012 -1.699 -1.008 1.00 17.87 263 PHE B O 1
ATOM 4657 N N . ILE B 1 264 ? 35.195 -0.463 -0.601 1.00 16.44 264 ILE B N 1
ATOM 4658 C CA . ILE B 1 264 ? 35.119 -0.746 0.825 1.00 14.67 264 ILE B CA 1
ATOM 4659 C C . ILE B 1 264 ? 33.673 -1.218 1.029 1.00 18.83 264 ILE B C 1
ATOM 4660 O O . ILE B 1 264 ? 32.735 -0.737 0.396 1.00 15.16 264 ILE B O 1
ATOM 4665 N N . ILE B 1 265 ? 33.472 -2.304 1.764 1.00 13.66 265 ILE B N 1
ATOM 4666 C CA . ILE B 1 265 ? 32.144 -2.906 1.914 1.00 14.44 265 ILE B CA 1
ATOM 4667 C C . ILE B 1 265 ? 31.743 -2.906 3.373 1.00 16.12 265 ILE B C 1
ATOM 4668 O O . ILE B 1 265 ? 32.471 -3.353 4.257 1.00 14.22 265 ILE B O 1
ATOM 4673 N N . ASP B 1 266 ? 30.537 -2.354 3.663 1.00 14.62 266 ASP B N 1
ATOM 4674 C CA . ASP B 1 266 ? 30.108 -2.302 5.050 1.00 12.31 266 ASP B CA 1
ATOM 4675 C C . ASP B 1 266 ? 29.608 -3.700 5.459 1.00 15.66 266 ASP B C 1
ATOM 4676 O O . ASP B 1 266 ? 28.911 -4.324 4.670 1.00 14.39 266 ASP B O 1
ATOM 4681 N N . GLN B 1 267 ? 30.004 -4.128 6.658 1.00 13.29 267 GLN B N 1
ATOM 4682 C CA . GLN B 1 267 ? 29.438 -5.354 7.226 1.00 12.36 267 GLN B CA 1
ATOM 4683 C C . GLN B 1 267 ? 29.000 -5.094 8.652 1.00 16.31 267 GLN B C 1
ATOM 4684 O O . GLN B 1 267 ? 28.915 -6.013 9.489 1.00 13.76 267 GLN B O 1
ATOM 4690 N N . SER B 1 268 ? 28.647 -3.838 8.994 1.00 12.12 268 SER B N 1
ATOM 4691 C CA . SER B 1 268 ? 28.176 -3.488 10.316 1.00 13.53 268 SER B CA 1
ATOM 4692 C C . SER B 1 268 ? 26.974 -4.338 10.737 1.00 13.38 268 SER B C 1
ATOM 4693 O O . SER B 1 268 ? 26.814 -4.690 11.891 1.00 12.66 268 SER B O 1
ATOM 4696 N N . ARG B 1 269 ? 26.076 -4.617 9.812 1.00 14.34 269 ARG B N 1
ATOM 4697 C CA . ARG B 1 269 ? 24.906 -5.452 10.056 1.00 12.27 269 ARG B CA 1
ATOM 4698 C C . ARG B 1 269 ? 24.742 -6.454 8.925 1.00 13.37 269 ARG B C 1
ATOM 4699 O O . ARG B 1 269 ? 24.879 -6.090 7.747 1.00 15.59 269 ARG B O 1
ATOM 4707 N N . VAL B 1 270 ? 24.491 -7.739 9.216 1.00 11.08 270 VAL B N 1
ATOM 4708 C CA . VAL B 1 270 ? 24.261 -8.734 8.166 1.00 15.78 270 VAL B CA 1
ATOM 4709 C C . VAL B 1 270 ? 22.963 -9.457 8.499 1.00 14.22 270 VAL B C 1
ATOM 4710 O O . VAL B 1 270 ? 22.724 -9.843 9.665 1.00 14.63 270 VAL B O 1
ATOM 4714 N N . ALA B 1 271 ? 22.036 -9.589 7.563 1.00 13.05 271 ALA B N 1
ATOM 4715 C CA . ALA B 1 271 ? 20.772 -10.252 7.862 1.00 12.38 271 ALA B CA 1
ATOM 4716 C C . ALA B 1 271 ? 20.915 -11.761 7.938 1.00 17.18 271 ALA B C 1
ATOM 4717 O O . ALA B 1 271 ? 21.721 -12.360 7.201 1.00 20.63 271 ALA B O 1
ATOM 4719 N N . LEU B 1 272 ? 20.106 -12.372 8.830 1.00 16.98 272 LEU B N 1
ATOM 4720 C CA . LEU B 1 272 ? 20.065 -13.846 8.819 1.00 24.18 272 LEU B CA 1
ATOM 4721 C C . LEU B 1 272 ? 19.250 -14.353 7.637 1.00 23.47 272 LEU B C 1
ATOM 4722 O O . LEU B 1 272 ? 18.418 -13.655 7.029 1.00 24.74 272 LEU B O 1
ATOM 4727 N N . SER B 1 273 ? 19.505 -15.604 7.202 1.00 29.62 273 SER B N 1
ATOM 4728 C CA . SER B 1 273 ? 18.722 -16.156 6.092 1.00 32.76 273 SER B CA 1
ATOM 4729 C C . SER B 1 273 ? 17.236 -16.107 6.447 1.00 27.46 273 SER B C 1
ATOM 4730 O O . SER B 1 273 ? 16.846 -16.554 7.528 1.00 27.26 273 SER B O 1
ATOM 4733 N N . GLY B 1 274 ? 16.450 -15.632 5.500 1.00 26.91 274 GLY B N 1
ATOM 4734 C CA . GLY B 1 274 ? 15.031 -15.445 5.642 1.00 25.28 274 GLY B CA 1
ATOM 4735 C C . GLY B 1 274 ? 14.571 -14.150 6.243 1.00 25.72 274 GLY B C 1
ATOM 4736 O O . GLY B 1 274 ? 13.353 -13.973 6.308 1.00 31.28 274 GLY B O 1
ATOM 4737 N N . ALA B 1 275 ? 15.415 -13.217 6.703 1.00 19.25 275 ALA B N 1
ATOM 4738 C CA . ALA B 1 275 ? 14.932 -12.008 7.370 1.00 20.46 275 ALA B CA 1
ATOM 4739 C C . ALA B 1 275 ? 14.116 -11.078 6.491 1.00 22.81 275 ALA B C 1
ATOM 4740 O O . ALA B 1 275 ? 13.183 -10.382 6.899 1.00 23.98 275 ALA B O 1
ATOM 4742 N N . ARG B 1 276 ? 14.544 -11.003 5.216 1.00 24.55 276 ARG B N 1
ATOM 4743 C CA . ARG B 1 276 ? 13.828 -10.175 4.255 1.00 21.37 276 ARG B CA 1
ATOM 4744 C C . ARG B 1 276 ? 13.122 -11.032 3.207 1.00 16.59 276 ARG B C 1
ATOM 4745 O O . ARG B 1 276 ? 13.714 -11.929 2.598 1.00 21.69 276 ARG B O 1
ATOM 4753 N N . SER B 1 277 ? 11.882 -10.609 2.905 1.00 18.66 277 SER B N 1
ATOM 4754 C CA . SER B 1 277 ? 11.195 -11.328 1.826 1.00 22.06 277 SER B CA 1
ATOM 4755 C C . SER B 1 277 ? 11.543 -10.644 0.499 1.00 28.16 277 SER B C 1
ATOM 4756 O O . SER B 1 277 ? 11.438 -11.278 -0.547 1.00 31.85 277 SER B O 1
ATOM 4759 N N . GLU B 1 278 ? 11.868 -9.349 0.571 1.00 21.65 278 GLU B N 1
ATOM 4760 C CA . GLU B 1 278 ? 12.248 -8.602 -0.627 1.00 25.67 278 GLU B CA 1
ATOM 4761 C C . GLU B 1 278 ? 13.634 -7.969 -0.407 1.00 20.70 278 GLU B C 1
ATOM 4762 O O . GLU B 1 278 ? 13.941 -7.464 0.679 1.00 20.38 278 GLU B O 1
ATOM 4768 N N . TRP B 1 279 ? 14.417 -7.908 -1.478 1.00 18.34 279 TRP B N 1
ATOM 4769 C CA . TRP B 1 279 ? 15.780 -7.402 -1.382 1.00 17.14 279 TRP B CA 1
ATOM 4770 C C . TRP B 1 279 ? 15.827 -5.920 -0.991 1.00 18.27 279 TRP B C 1
ATOM 4771 O O . TRP B 1 279 ? 16.765 -5.491 -0.328 1.00 21.89 279 TRP B O 1
ATOM 4782 N N . GLY B 1 280 ? 14.818 -5.161 -1.423 1.00 21.03 280 GLY B N 1
ATOM 4783 C CA . GLY B 1 280 ? 14.797 -3.738 -1.118 1.00 20.84 280 GLY B CA 1
ATOM 4784 C C . GLY B 1 280 ? 14.503 -3.350 0.319 1.00 25.19 280 GLY B C 1
ATOM 4785 O O . GLY B 1 280 ? 14.614 -2.148 0.613 1.00 21.44 280 GLY B O 1
ATOM 4786 N N . GLN B 1 281 ? 14.100 -4.284 1.171 1.00 22.17 281 GLN B N 1
ATOM 4787 C CA . GLN B 1 281 ? 13.772 -3.928 2.559 1.00 18.91 281 GLN B CA 1
ATOM 4788 C C . GLN B 1 281 ? 15.042 -3.383 3.218 1.00 19.28 281 GLN B C 1
ATOM 4789 O O . GLN B 1 281 ? 16.119 -3.921 3.044 1.00 17.79 281 GLN B O 1
ATOM 4795 N N . TRP B 1 282 ? 14.887 -2.259 3.916 1.00 17.84 282 TRP B N 1
ATOM 4796 C CA . TRP B 1 282 ? 16.065 -1.604 4.500 1.00 15.47 282 TRP B CA 1
ATOM 4797 C C . TRP B 1 282 ? 15.936 -1.130 5.923 1.00 13.97 282 TRP B C 1
ATOM 4798 O O . TRP B 1 282 ? 17.002 -0.930 6.554 1.00 14.89 282 TRP B O 1
ATOM 4809 N N . CYS B 1 283 ? 14.733 -0.850 6.441 1.00 12.68 283 CYS B N 1
ATOM 4810 C CA . CYS B 1 283 ? 14.623 -0.245 7.762 1.00 14.66 283 CYS B CA 1
ATOM 4811 C C . CYS B 1 283 ? 14.594 -1.226 8.924 1.00 12.13 283 CYS B C 1
ATOM 4812 O O . CYS B 1 283 ? 13.714 -2.029 9.063 1.00 13.82 283 CYS B O 1
ATOM 4815 N N . ASN B 1 284 ? 15.661 -1.154 9.718 1.00 13.37 284 ASN B N 1
ATOM 4816 C CA . ASN B 1 284 ? 15.808 -1.964 10.933 1.00 14.56 284 ASN B CA 1
ATOM 4817 C C . ASN B 1 284 ? 15.407 -3.414 10.715 1.00 14.31 284 ASN B C 1
ATOM 4818 O O . ASN B 1 284 ? 14.523 -3.966 11.385 1.00 15.21 284 ASN B O 1
ATOM 4823 N N . VAL B 1 285 ? 16.119 -4.000 9.761 1.00 13.81 285 VAL B N 1
ATOM 4824 C CA . VAL B 1 285 ? 15.874 -5.379 9.370 1.00 14.84 285 VAL B CA 1
ATOM 4825 C C . VAL B 1 285 ? 16.217 -6.321 10.507 1.00 17.91 285 VAL B C 1
ATOM 4826 O O . VAL B 1 285 ? 17.246 -6.213 11.178 1.00 16.75 285 VAL B O 1
ATOM 4830 N N . ASN B 1 286 ? 15.291 -7.278 10.717 1.00 16.29 286 ASN B N 1
ATOM 4831 C CA . ASN B 1 286 ? 15.517 -8.244 11.809 1.00 16.54 286 ASN B CA 1
ATOM 4832 C C . ASN B 1 286 ? 14.901 -9.573 11.440 1.00 15.52 286 ASN B C 1
ATOM 4833 O O . ASN B 1 286 ? 13.933 -9.581 10.682 1.00 15.21 286 ASN B O 1
ATOM 4838 N N . PRO B 1 287 ? 15.561 -10.660 11.797 1.00 16.84 287 PRO B N 1
ATOM 4839 C CA . PRO B 1 287 ? 16.772 -10.697 12.584 1.00 15.33 287 PRO B CA 1
ATOM 4840 C C . PRO B 1 287 ? 18.064 -10.382 11.819 1.00 20.76 287 PRO B C 1
ATOM 4841 O O . PRO B 1 287 ? 18.232 -10.753 10.669 1.00 18.29 287 PRO B O 1
ATOM 4845 N N . ALA B 1 288 ? 19.021 -9.778 12.497 1.00 16.07 288 ALA B N 1
ATOM 4846 C CA . ALA B 1 288 ? 20.334 -9.473 11.898 1.00 12.92 288 ALA B CA 1
ATOM 4847 C C . ALA B 1 288 ? 21.386 -9.608 13.012 1.00 12.89 288 ALA B C 1
ATOM 4848 O O . ALA B 1 288 ? 21.022 -9.539 14.203 1.00 13.94 288 ALA B O 1
ATOM 4850 N N . GLY B 1 289 ? 22.649 -9.579 12.582 1.00 14.38 289 GLY B N 1
ATOM 4851 C CA . GLY B 1 289 ? 23.758 -9.646 13.524 1.00 14.79 289 GLY B CA 1
ATOM 4852 C C . GLY B 1 289 ? 24.912 -8.717 13.103 1.00 16.05 289 GLY B C 1
ATOM 4853 O O . GLY B 1 289 ? 24.985 -8.328 11.926 1.00 16.87 289 GLY B O 1
ATOM 4854 N N . PHE B 1 290 ? 25.742 -8.342 14.073 1.00 12.12 290 PHE B N 1
ATOM 4855 C CA . PHE B 1 290 ? 26.967 -7.636 13.701 1.00 14.57 290 PHE B CA 1
ATOM 4856 C C . PHE B 1 290 ? 27.731 -8.510 12.718 1.00 14.55 290 PHE B C 1
ATOM 4857 O O . PHE B 1 290 ? 27.836 -9.750 12.903 1.00 15.82 290 PHE B O 1
ATOM 4865 N N . GLY B 1 291 ? 28.295 -7.927 11.654 1.00 14.32 291 GLY B N 1
ATOM 4866 C CA . GLY B 1 291 ? 29.121 -8.652 10.691 1.00 13.56 291 GLY B CA 1
ATOM 4867 C C . GLY B 1 291 ? 30.616 -8.569 11.032 1.00 14.72 291 GLY B C 1
ATOM 4868 O O . GLY B 1 291 ? 31.062 -8.083 12.063 1.00 16.84 291 GLY B O 1
ATOM 4869 N N . GLN B 1 292 ? 31.385 -9.141 10.115 1.00 16.20 292 GLN B N 1
ATOM 4870 C CA . GLN B 1 292 ? 32.826 -9.191 10.334 1.00 19.01 292 GLN B CA 1
ATOM 4871 C C . GLN B 1 292 ? 33.374 -7.802 10.571 1.00 18.50 292 GLN B C 1
ATOM 4872 O O . GLN B 1 292 ? 33.154 -6.931 9.751 1.00 20.58 292 GLN B O 1
ATOM 4878 N N . PRO B 1 293 ? 34.127 -7.617 11.621 1.00 17.71 293 PRO B N 1
ATOM 4879 C CA . PRO B 1 293 ? 34.844 -6.396 11.917 1.00 19.36 293 PRO B CA 1
ATOM 4880 C C . PRO B 1 293 ? 35.895 -6.109 10.846 1.00 18.36 293 PRO B C 1
ATOM 4881 O O . PRO B 1 293 ? 36.367 -6.941 10.076 1.00 18.12 293 PRO B O 1
ATOM 4885 N N . PHE B 1 294 ? 36.302 -4.833 10.782 1.00 16.57 294 PHE B N 1
ATOM 4886 C CA . PHE B 1 294 ? 37.256 -4.327 9.864 1.00 16.15 294 PHE B CA 1
ATOM 4887 C C . PHE B 1 294 ? 38.417 -5.300 9.572 1.00 16.82 294 PHE B C 1
ATOM 4888 O O . PHE B 1 294 ? 39.037 -5.753 10.538 1.00 20.81 294 PHE B O 1
ATOM 4896 N N . THR B 1 295 ? 38.669 -5.476 8.304 1.00 15.75 295 THR B N 1
ATOM 4897 C CA . THR B 1 295 ? 39.838 -6.265 7.886 1.00 19.31 295 THR B CA 1
ATOM 4898 C C . THR B 1 295 ? 40.215 -5.936 6.447 1.00 23.18 295 THR B C 1
ATOM 4899 O O . THR B 1 295 ? 39.374 -5.704 5.573 1.00 22.10 295 THR B O 1
ATOM 4903 N N . THR B 1 296 ? 41.503 -6.019 6.139 1.00 19.25 296 THR B N 1
ATOM 4904 C CA . THR B 1 296 ? 42.063 -5.922 4.805 1.00 19.89 296 THR B CA 1
ATOM 4905 C C . THR B 1 296 ? 42.158 -7.328 4.199 1.00 23.47 296 THR B C 1
ATOM 4906 O O . THR B 1 296 ? 42.331 -7.509 2.991 1.00 26.59 296 THR B O 1
ATOM 4910 N N . ASN B 1 297 ? 41.859 -8.366 4.991 1.00 24.34 297 ASN B N 1
ATOM 4911 C CA . ASN B 1 297 ? 41.885 -9.737 4.429 1.00 27.55 297 ASN B CA 1
ATOM 4912 C C . ASN B 1 297 ? 40.530 -10.063 3.811 1.00 26.04 297 ASN B C 1
ATOM 4913 O O . ASN B 1 297 ? 39.673 -10.660 4.458 1.00 25.16 297 ASN B O 1
ATOM 4918 N N . THR B 1 298 ? 40.308 -9.624 2.568 1.00 24.28 298 THR B N 1
ATOM 4919 C CA . THR B 1 298 ? 39.046 -9.699 1.870 1.00 24.81 298 THR B CA 1
ATOM 4920 C C . THR B 1 298 ? 38.864 -10.755 0.810 1.00 19.80 298 THR B C 1
ATOM 4921 O O . THR B 1 298 ? 37.784 -11.009 0.281 1.00 22.95 298 THR B O 1
ATOM 4925 N N . ASN B 1 299 ? 39.996 -11.351 0.345 1.00 24.08 299 ASN B N 1
ATOM 4926 C CA . ASN B 1 299 ? 39.918 -12.387 -0.684 1.00 27.10 299 ASN B CA 1
ATOM 4927 C C . ASN B 1 299 ? 39.260 -11.900 -1.966 1.00 25.38 299 ASN B C 1
ATOM 4928 O O . ASN B 1 299 ? 38.515 -12.541 -2.707 1.00 28.22 299 ASN B O 1
ATOM 4933 N N . ASN B 1 300 ? 39.537 -10.627 -2.292 1.00 29.32 300 ASN B N 1
ATOM 4934 C CA . ASN B 1 300 ? 39.019 -9.954 -3.486 1.00 29.91 300 ASN B CA 1
ATOM 4935 C C . ASN B 1 300 ? 39.940 -8.750 -3.665 1.00 26.89 300 ASN B C 1
ATOM 4936 O O . ASN B 1 300 ? 40.036 -7.864 -2.824 1.00 24.38 300 ASN B O 1
ATOM 4941 N N . PRO B 1 301 ? 40.671 -8.743 -4.776 1.00 28.29 301 PRO B N 1
ATOM 4942 C CA . PRO B 1 301 ? 41.644 -7.718 -5.089 1.00 28.45 301 PRO B CA 1
ATOM 4943 C C . PRO B 1 301 ? 40.991 -6.353 -5.302 1.00 26.03 301 PRO B C 1
ATOM 4944 O O . PRO B 1 301 ? 41.685 -5.358 -5.103 1.00 27.20 301 PRO B O 1
ATOM 4948 N N . ASN B 1 302 ? 39.711 -6.356 -5.668 1.00 24.31 302 ASN B N 1
ATOM 4949 C CA . ASN B 1 302 ? 39.051 -5.044 -5.835 1.00 17.94 302 ASN B CA 1
ATOM 4950 C C . ASN B 1 302 ? 38.291 -4.607 -4.595 1.00 23.46 302 ASN B C 1
ATOM 4951 O O . ASN B 1 302 ? 37.557 -3.603 -4.704 1.00 21.92 302 ASN B O 1
ATOM 4956 N N . VAL B 1 303 ? 38.469 -5.302 -3.494 1.00 18.31 303 VAL B N 1
ATOM 4957 C CA . VAL B 1 303 ? 37.886 -4.914 -2.200 1.00 19.53 303 VAL B CA 1
ATOM 4958 C C . VAL B 1 303 ? 39.031 -4.567 -1.268 1.00 22.04 303 VAL B C 1
ATOM 4959 O O . VAL B 1 303 ? 39.851 -5.350 -0.727 1.00 20.79 303 VAL B O 1
ATOM 4963 N N . ASP B 1 304 ? 39.242 -3.253 -1.072 1.00 20.31 304 ASP B N 1
ATOM 4964 C CA . ASP B 1 304 ? 40.309 -2.745 -0.241 1.00 17.92 304 ASP B CA 1
ATOM 4965 C C . ASP B 1 304 ? 40.152 -3.180 1.220 1.00 20.89 304 ASP B C 1
ATOM 4966 O O . ASP B 1 304 ? 41.106 -3.557 1.902 1.00 22.23 304 ASP B O 1
ATOM 4971 N N . ALA B 1 305 ? 38.901 -3.125 1.690 1.00 19.29 305 ALA B N 1
ATOM 4972 C CA . ALA B 1 305 ? 38.642 -3.533 3.041 1.00 18.86 305 ALA B CA 1
ATOM 4973 C C . ALA B 1 305 ? 37.153 -3.771 3.326 1.00 20.52 305 ALA B C 1
ATOM 4974 O O . ALA B 1 305 ? 36.294 -3.232 2.654 1.00 16.38 305 ALA B O 1
ATOM 4976 N N . ILE B 1 306 ? 36.942 -4.623 4.318 1.00 21.75 306 ILE B N 1
ATOM 4977 C CA . ILE B 1 306 ? 35.595 -4.785 4.904 1.00 16.22 306 ILE B CA 1
ATOM 4978 C C . ILE B 1 306 ? 35.644 -3.835 6.088 1.00 16.41 306 ILE B C 1
ATOM 4979 O O . ILE B 1 306 ? 36.631 -3.747 6.836 1.00 17.02 306 ILE B O 1
ATOM 4984 N N . VAL B 1 307 ? 34.613 -2.966 6.229 1.00 14.89 307 VAL B N 1
ATOM 4985 C CA . VAL B 1 307 ? 34.572 -1.959 7.250 1.00 17.89 307 VAL B CA 1
ATOM 4986 C C . VAL B 1 307 ? 33.213 -1.970 7.963 1.00 13.24 307 VAL B C 1
ATOM 4987 O O . VAL B 1 307 ? 32.352 -2.694 7.506 1.00 13.69 307 VAL B O 1
ATOM 4991 N N . TRP B 1 308 ? 33.062 -1.153 8.993 1.00 14.95 308 TRP B N 1
ATOM 4992 C CA . TRP B 1 308 ? 31.727 -0.939 9.581 1.00 11.27 308 TRP B CA 1
ATOM 4993 C C . TRP B 1 308 ? 31.441 0.534 9.267 1.00 14.29 308 TRP B C 1
ATOM 4994 O O . TRP B 1 308 ? 32.258 1.358 9.692 1.00 14.70 308 TRP B O 1
ATOM 5005 N N . VAL B 1 309 ? 30.340 0.783 8.558 1.00 13.29 309 VAL B N 1
ATOM 5006 C CA . VAL B 1 309 ? 30.013 2.189 8.281 1.00 14.73 309 VAL B CA 1
ATOM 5007 C C . VAL B 1 309 ? 28.791 2.618 9.082 1.00 13.65 309 VAL B C 1
ATOM 5008 O O . VAL B 1 309 ? 28.920 3.504 9.921 1.00 13.80 309 VAL B O 1
ATOM 5012 N N . LYS B 1 310 ? 27.660 1.992 8.876 1.00 12.78 310 LYS B N 1
ATOM 5013 C CA . LYS B 1 310 ? 26.490 2.319 9.710 1.00 11.36 310 LYS B CA 1
ATOM 5014 C C . LYS B 1 310 ? 26.781 1.866 11.121 1.00 13.36 310 LYS B C 1
ATOM 5015 O O . LYS B 1 310 ? 27.265 0.738 11.268 1.00 14.33 310 LYS B O 1
ATOM 5021 N N . PRO B 1 311 ? 26.450 2.625 12.146 1.00 12.47 311 PRO B N 1
ATOM 5022 C CA . PRO B 1 311 ? 26.710 2.248 13.539 1.00 14.66 311 PRO B CA 1
ATOM 5023 C C . PRO B 1 311 ? 25.539 1.397 14.013 1.00 14.22 311 PRO B C 1
ATOM 5024 O O . PRO B 1 311 ? 24.485 1.969 14.361 1.00 15.04 311 PRO B O 1
ATOM 5028 N N . GLY B 1 312 ? 25.649 0.087 13.881 1.00 13.21 312 GLY B N 1
ATOM 5029 C CA . GLY B 1 312 ? 24.510 -0.786 14.199 1.00 11.15 312 GLY B CA 1
ATOM 5030 C C . GLY B 1 312 ? 24.003 -0.558 15.618 1.00 12.40 312 GLY B C 1
ATOM 5031 O O . GLY B 1 312 ? 24.746 -0.667 16.566 1.00 14.28 312 GLY B O 1
ATOM 5032 N N . GLY B 1 313 ? 22.697 -0.322 15.742 1.00 12.20 313 GLY B N 1
ATOM 5033 C CA . GLY B 1 313 ? 22.135 0.103 17.025 1.00 11.67 313 GLY B CA 1
ATOM 5034 C C . GLY B 1 313 ? 21.520 1.489 16.824 1.00 10.84 313 GLY B C 1
ATOM 5035 O O . GLY B 1 313 ? 20.547 1.745 17.515 1.00 15.55 313 GLY B O 1
ATOM 5036 N N . GLU B 1 314 ? 22.039 2.324 15.904 1.00 14.09 314 GLU B N 1
ATOM 5037 C CA . GLU B 1 314 ? 21.335 3.586 15.547 1.00 11.26 314 GLU B CA 1
ATOM 5038 C C . GLU B 1 314 ? 20.197 3.247 14.578 1.00 15.02 314 GLU B C 1
ATOM 5039 O O . GLU B 1 314 ? 20.363 2.604 13.553 1.00 14.85 314 GLU B O 1
ATOM 5045 N N . SER B 1 315 ? 18.985 3.643 14.972 1.00 14.99 315 SER B N 1
ATOM 5046 C CA . SER B 1 315 ? 17.812 3.347 14.154 1.00 14.73 315 SER B CA 1
ATOM 5047 C C . SER B 1 315 ? 17.911 3.926 12.751 1.00 13.26 315 SER B C 1
ATOM 5048 O O . SER B 1 315 ? 18.377 5.031 12.526 1.00 15.35 315 SER B O 1
ATOM 5051 N N . ASP B 1 316 ? 17.234 3.211 11.839 1.00 13.79 316 ASP B N 1
ATOM 5052 C CA . ASP B 1 316 ? 17.084 3.711 10.468 1.00 11.24 316 ASP B CA 1
ATOM 5053 C C . ASP B 1 316 ? 15.804 4.540 10.331 1.00 15.64 316 ASP B C 1
ATOM 5054 O O . ASP B 1 316 ? 15.606 5.132 9.254 1.00 16.84 316 ASP B O 1
ATOM 5059 N N . GLY B 1 317 ? 15.015 4.600 11.405 1.00 14.29 317 GLY B N 1
ATOM 5060 C CA . GLY B 1 317 ? 13.708 5.264 11.304 1.00 17.43 317 GLY B CA 1
ATOM 5061 C C . GLY B 1 317 ? 12.673 4.439 12.055 1.00 15.37 317 GLY B C 1
ATOM 5062 O O . GLY B 1 317 ? 12.917 3.367 12.573 1.00 16.97 317 GLY B O 1
ATOM 5063 N N . GLN B 1 318 ? 11.478 5.031 12.248 1.00 17.59 318 GLN B N 1
ATOM 5064 C CA . GLN B 1 318 ? 10.447 4.300 13.030 1.00 15.47 318 GLN B CA 1
ATOM 5065 C C . GLN B 1 318 ? 9.792 3.336 12.048 1.00 22.68 318 GLN B C 1
ATOM 5066 O O . GLN B 1 318 ? 8.732 3.618 11.468 1.00 23.51 318 GLN B O 1
ATOM 5072 N N . CYS B 1 319 ? 10.419 2.197 11.825 1.00 21.27 319 CYS B N 1
ATOM 5073 C CA . CYS B 1 319 ? 9.979 1.226 10.833 1.00 19.17 319 CYS B CA 1
ATOM 5074 C C . CYS B 1 319 ? 10.803 -0.037 11.121 1.00 21.68 319 CYS B C 1
ATOM 5075 O O . CYS B 1 319 ? 11.651 0.039 12.035 1.00 17.30 319 CYS B O 1
ATOM 5078 N N . GLY B 1 320 ? 10.490 -1.106 10.415 1.00 20.58 320 GLY B N 1
ATOM 5079 C CA . GLY B 1 320 ? 11.164 -2.370 10.702 1.00 14.87 320 GLY B CA 1
ATOM 5080 C C . GLY B 1 320 ? 10.853 -2.799 12.137 1.00 22.75 320 GLY B C 1
ATOM 5081 O O . GLY B 1 320 ? 9.737 -2.688 12.615 1.00 20.22 320 GLY B O 1
ATOM 5082 N N . MET B 1 321 ? 11.861 -3.249 12.864 1.00 24.95 321 MET B N 1
ATOM 5083 C CA . MET B 1 321 ? 11.700 -3.757 14.207 1.00 24.67 321 MET B CA 1
ATOM 5084 C C . MET B 1 321 ? 10.888 -2.853 15.115 1.00 26.28 321 MET B C 1
ATOM 5085 O O . MET B 1 321 ? 11.129 -1.657 15.228 1.00 22.52 321 MET B O 1
ATOM 5090 N N . GLY B 1 322 ? 9.891 -3.438 15.774 1.00 22.65 322 GLY B N 1
ATOM 5091 C CA . GLY B 1 322 ? 9.016 -2.723 16.672 1.00 27.77 322 GLY B CA 1
ATOM 5092 C C . GLY B 1 322 ? 9.773 -2.047 17.814 1.00 20.77 322 GLY B C 1
ATOM 5093 O O . GLY B 1 322 ? 10.752 -2.534 18.333 1.00 24.66 322 GLY B O 1
ATOM 5094 N N . GLY B 1 323 ? 9.265 -0.854 18.143 1.00 24.85 323 GLY B N 1
ATOM 5095 C CA . GLY B 1 323 ? 9.818 0.018 19.148 1.00 24.99 323 GLY B CA 1
ATOM 5096 C C . GLY B 1 323 ? 10.860 0.953 18.550 1.00 24.75 323 GLY B C 1
ATOM 5097 O O . GLY B 1 323 ? 11.581 1.603 19.305 1.00 23.18 323 GLY B O 1
ATOM 5098 N N . ALA B 1 324 ? 11.024 0.927 17.225 1.00 21.11 324 ALA B N 1
ATOM 5099 C CA . ALA B 1 324 ? 12.087 1.707 16.615 1.00 21.32 324 ALA B CA 1
ATOM 5100 C C . ALA B 1 324 ? 11.815 3.203 16.709 1.00 21.16 324 ALA B C 1
ATOM 5101 O O . ALA B 1 324 ? 10.758 3.705 16.328 1.00 20.17 324 ALA B O 1
ATOM 5103 N N . PRO B 1 325 ? 12.836 3.923 17.112 1.00 17.93 325 PRO B N 1
ATOM 5104 C CA . PRO B 1 325 ? 12.808 5.359 17.256 1.00 17.77 325 PRO B CA 1
ATOM 5105 C C . PRO B 1 325 ? 13.207 5.994 15.923 1.00 18.95 325 PRO B C 1
ATOM 5106 O O . PRO B 1 325 ? 13.465 5.289 14.944 1.00 18.68 325 PRO B O 1
ATOM 5110 N N . ALA B 1 3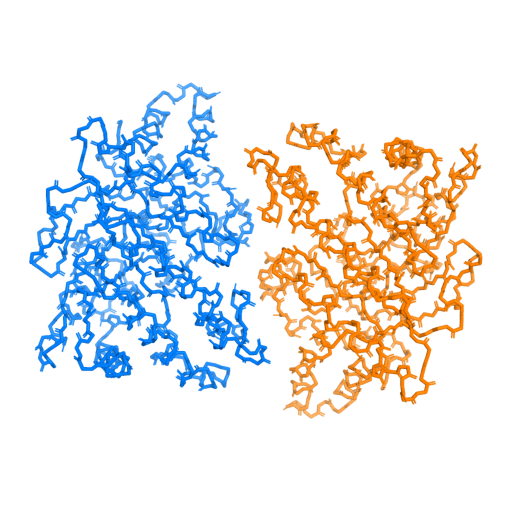26 ? 13.154 7.303 15.882 1.00 15.89 326 ALA B N 1
ATOM 5111 C CA . ALA B 1 326 ? 13.426 8.052 14.659 1.00 20.27 326 ALA B CA 1
ATOM 5112 C C . ALA B 1 326 ? 14.843 7.815 14.193 1.00 21.35 326 ALA B C 1
ATOM 5113 O O . ALA B 1 326 ? 15.750 7.360 14.916 1.00 19.75 326 ALA B O 1
ATOM 5115 N N . ALA B 1 327 ? 15.121 8.076 12.925 1.00 15.97 327 ALA B N 1
ATOM 5116 C CA . ALA B 1 327 ? 16.433 7.855 12.340 1.00 15.02 327 ALA B CA 1
ATOM 5117 C C . ALA B 1 327 ? 17.574 8.478 13.148 1.00 20.42 327 ALA B C 1
ATOM 5118 O O . ALA B 1 327 ? 17.545 9.635 13.556 1.00 21.94 327 ALA B O 1
ATOM 5120 N N . GLY B 1 328 ? 18.597 7.656 13.356 1.00 17.85 328 GLY B N 1
ATOM 5121 C CA . GLY B 1 328 ? 19.775 8.026 14.117 1.00 15.80 328 GLY B CA 1
ATOM 5122 C C . GLY B 1 328 ? 19.563 7.918 15.642 1.00 13.02 328 GLY B C 1
ATOM 5123 O O . GLY B 1 328 ? 20.604 8.076 16.300 1.00 17.91 328 GLY B O 1
ATOM 5124 N N . MET B 1 329 ? 18.380 7.690 16.140 1.00 14.05 329 MET B N 1
ATOM 5125 C CA . MET B 1 329 ? 18.228 7.600 17.610 1.00 16.72 329 MET B CA 1
ATOM 5126 C C . MET B 1 329 ? 18.696 6.210 18.005 1.00 16.72 329 MET B C 1
ATOM 5127 O O . MET B 1 329 ? 18.548 5.258 17.230 1.00 18.00 329 MET B O 1
ATOM 5132 N N . TRP B 1 330 ? 19.199 6.094 19.222 1.00 14.64 330 TRP B N 1
ATOM 5133 C CA . TRP B 1 330 ? 19.652 4.814 19.726 1.00 16.09 330 TRP B CA 1
ATOM 5134 C C . TRP B 1 330 ? 18.485 3.873 19.982 1.00 14.70 330 TRP B C 1
ATOM 5135 O O . TRP B 1 330 ? 17.437 4.201 20.535 1.00 17.39 330 TRP B O 1
ATOM 5146 N N . PHE B 1 331 ? 18.644 2.647 19.526 1.00 14.26 331 PHE B N 1
ATOM 5147 C CA . PHE B 1 331 ? 17.672 1.581 19.590 1.00 12.56 331 PHE B CA 1
ATOM 5148 C C . PHE B 1 331 ? 18.318 0.408 20.306 1.00 16.00 331 PHE B C 1
ATOM 5149 O O . PHE B 1 331 ? 18.789 -0.524 19.688 1.00 16.17 331 PHE B O 1
ATOM 5157 N N . ASP B 1 332 ? 18.348 0.542 21.652 1.00 15.82 332 ASP B N 1
ATOM 5158 C CA . ASP B 1 332 ? 19.109 -0.466 22.416 1.00 14.89 332 ASP B CA 1
ATOM 5159 C C . ASP B 1 332 ? 18.697 -1.894 22.172 1.00 16.28 332 ASP B C 1
ATOM 5160 O O . ASP B 1 332 ? 19.557 -2.787 22.010 1.00 15.63 332 ASP B O 1
ATOM 5165 N N . ALA B 1 333 ? 17.416 -2.251 22.103 1.00 17.37 333 ALA B N 1
ATOM 5166 C CA . ALA B 1 333 ? 17.046 -3.641 21.830 1.00 14.48 333 ALA B CA 1
ATOM 5167 C C . ALA B 1 333 ? 17.570 -4.141 20.495 1.00 13.03 333 ALA B C 1
ATOM 5168 O O . ALA B 1 333 ? 17.806 -5.354 20.329 1.00 16.00 333 ALA B O 1
ATOM 5170 N N . TYR B 1 334 ? 17.694 -3.263 19.501 1.00 14.79 334 TYR B N 1
ATOM 5171 C CA . TYR B 1 334 ? 18.279 -3.690 18.221 1.00 15.54 334 TYR B CA 1
ATOM 5172 C C . TYR B 1 334 ? 19.785 -3.964 18.341 1.00 14.76 334 TYR B C 1
ATOM 5173 O O . TYR B 1 334 ? 20.311 -4.926 17.791 1.00 14.60 334 TYR B O 1
ATOM 5182 N N . ALA B 1 335 ? 20.481 -3.150 19.140 1.00 14.75 335 ALA B N 1
ATOM 5183 C CA . ALA B 1 335 ? 21.899 -3.291 19.434 1.00 14.21 335 ALA B CA 1
ATOM 5184 C C . ALA B 1 335 ? 22.078 -4.620 20.206 1.00 15.83 335 ALA B C 1
ATOM 5185 O O . ALA B 1 335 ? 22.974 -5.381 19.867 1.00 16.22 335 ALA B O 1
ATOM 5187 N N . GLN B 1 336 ? 21.091 -4.943 21.055 1.00 13.70 336 GLN B N 1
ATOM 5188 C CA . GLN B 1 336 ? 21.191 -6.241 21.754 1.00 17.57 336 GLN B CA 1
ATOM 5189 C C . GLN B 1 336 ? 21.077 -7.417 20.801 1.00 15.83 336 GLN B C 1
ATOM 5190 O O . GLN B 1 336 ? 21.844 -8.418 20.807 1.00 14.80 336 GLN B O 1
ATOM 5196 N N . MET B 1 337 ? 20.117 -7.354 19.863 1.00 15.24 337 MET B N 1
ATOM 5197 C CA . MET B 1 337 ? 19.944 -8.401 18.855 1.00 15.88 337 MET B CA 1
ATOM 5198 C C . MET B 1 337 ? 21.183 -8.593 18.003 1.00 15.62 337 MET B C 1
ATOM 5199 O O . MET B 1 337 ? 21.720 -9.679 17.743 1.00 15.22 337 MET B O 1
ATOM 5204 N N . LEU B 1 338 ? 21.811 -7.468 17.586 1.00 13.63 338 LEU B N 1
ATOM 5205 C CA . LEU B 1 338 ? 23.010 -7.548 16.760 1.00 12.19 338 LEU B CA 1
ATOM 5206 C C . LEU B 1 338 ? 24.154 -8.223 17.528 1.00 15.16 338 LEU B C 1
ATOM 5207 O O . LEU B 1 338 ? 24.932 -8.936 16.914 1.00 17.16 338 LEU B O 1
ATOM 5212 N N . THR B 1 339 ? 24.213 -8.027 18.828 1.00 13.77 339 THR B N 1
ATOM 5213 C CA . THR B 1 339 ? 25.235 -8.596 19.685 1.00 13.86 339 THR B CA 1
ATOM 5214 C C . THR B 1 339 ? 24.988 -10.107 19.831 1.00 16.24 339 THR B C 1
ATOM 5215 O O . THR B 1 339 ? 25.879 -10.932 19.641 1.00 17.72 339 THR B O 1
ATOM 5219 N N . GLN B 1 340 ? 23.735 -10.480 20.113 1.00 15.53 340 GLN B N 1
ATOM 5220 C CA . GLN B 1 340 ? 23.368 -11.898 20.232 1.00 17.42 340 GLN B CA 1
ATOM 5221 C C . GLN B 1 340 ? 23.727 -12.652 18.971 1.00 20.77 340 GLN B C 1
ATOM 5222 O O . GLN B 1 340 ? 24.263 -13.768 18.995 1.00 21.75 340 GLN B O 1
ATOM 5228 N N . ASN B 1 341 ? 23.482 -12.083 17.783 1.00 18.07 341 ASN B N 1
ATOM 5229 C CA . ASN B 1 341 ? 23.781 -12.763 16.532 1.00 19.06 341 ASN B CA 1
ATOM 5230 C C . ASN B 1 341 ? 25.116 -12.371 15.907 1.00 15.53 341 ASN B C 1
ATOM 5231 O O . ASN B 1 341 ? 25.274 -12.484 14.673 1.00 19.04 341 ASN B O 1
ATOM 5236 N N . ALA B 1 342 ? 26.039 -11.837 16.679 1.00 16.08 342 ALA B N 1
ATOM 5237 C CA . ALA B 1 342 ? 27.291 -11.297 16.227 1.00 14.20 342 ALA B CA 1
ATOM 5238 C C . ALA B 1 342 ? 28.240 -12.303 15.613 1.00 16.06 342 ALA B C 1
ATOM 5239 O O . ALA B 1 342 ? 28.258 -13.460 16.035 1.00 18.87 342 ALA B O 1
ATOM 5241 N N . HIS B 1 343 ? 28.972 -11.841 14.613 1.00 17.34 343 HIS B N 1
ATOM 5242 C CA . HIS B 1 343 ? 30.049 -12.610 13.979 1.00 18.17 343 HIS B CA 1
ATOM 5243 C C . HIS B 1 343 ? 30.956 -13.205 15.058 1.00 18.50 343 HIS B C 1
ATOM 5244 O O . HIS B 1 343 ? 31.241 -12.563 16.078 1.00 17.20 343 HIS B O 1
ATOM 5251 N N . ASP B 1 344 ? 31.444 -14.415 14.814 1.00 25.16 344 ASP B N 1
ATOM 5252 C CA . ASP B 1 344 ? 32.348 -15.112 15.720 1.00 21.59 344 ASP B CA 1
ATOM 5253 C C . ASP B 1 344 ? 33.599 -14.365 16.115 1.00 26.29 344 ASP B C 1
ATOM 5254 O O . ASP B 1 344 ? 34.182 -14.677 17.160 1.00 22.86 344 ASP B O 1
ATOM 5259 N N . GLU B 1 345 ? 34.100 -13.341 15.424 1.00 18.73 345 GLU B N 1
ATOM 5260 C CA . GLU B 1 345 ? 35.282 -12.606 15.803 1.00 18.17 345 GLU B CA 1
ATOM 5261 C C . GLU B 1 345 ? 35.049 -11.812 17.097 1.00 21.30 345 GLU B C 1
ATOM 5262 O O . GLU B 1 345 ? 35.971 -11.434 17.824 1.00 21.94 345 GLU B O 1
ATOM 5268 N N . ILE B 1 346 ? 33.786 -11.409 17.292 1.00 17.40 346 ILE B N 1
ATOM 5269 C CA . ILE B 1 346 ? 33.412 -10.621 18.459 1.00 16.88 346 ILE B CA 1
ATOM 5270 C C . ILE B 1 346 ? 33.260 -11.464 19.714 1.00 17.04 346 ILE B C 1
ATOM 5271 O O . ILE B 1 346 ? 32.400 -12.357 19.717 1.00 20.05 346 ILE B O 1
ATOM 5276 N N . ALA B 1 347 ? 34.001 -11.172 20.767 1.00 18.37 347 ALA B N 1
ATOM 5277 C CA . ALA B 1 347 ? 33.902 -11.942 22.028 1.00 17.33 347 ALA B CA 1
ATOM 5278 C C . ALA B 1 347 ? 34.359 -11.186 23.291 1.00 20.08 347 ALA B C 1
ATOM 5279 O O . ALA B 1 347 ? 35.291 -10.382 23.018 1.00 20.39 347 ALA B O 1
#

Secondary structure (DSSP, 8-state):
--TTTT-EEPP-HHHHHHHHHHHHHHHTTT-HHHHHHHHHHHHH---PEEE-SSGGGHHHHHHHHHHHHHHHTT--EEEEEEE---TT-SGGGSS-SSS--GGGTHHHHIIIIIIHHHHHHHHH-TTS-EEEEE-TTHHHHHHH--SHHHHHHHHHHHHHHHHHHHH--BTTEEEEEE---HHHH-SHHHHHHHHHHHHHHHHHH-SS----EEEE-TT----SS-SS--GGGTT-S-SSHHHHHHHHHHHHHTTT---EEEEE-SSEE-TTS-SSTT--SS-SSEE----SBS--S-TTEEEEE--S-TTB-SSS-SSTT--STTSB-HHHHHHHHHT--TT--/--TTTT-EEPP-HHHHHHHHHHHHHHHHTT-HHHHHHHHHHHHH---PEEE-SSGGGHHHHHHHHHHHHHHHTT--EEEEEEE---TT-SGGGSS-SSS--GGGTHHHHIIIIIIHHHHHHHHH-TTS-EEEEE-TTHHHHHHH--SHHHHHHHHHHHHHHHHHHHT--STTEEEEEE---HHHH-STTTHHHHHHHHHHHHHHH-TT----EEEE-TT----SS-SS--GGGTT-S-SSHHHHHHHHHHHHHHTT---EEEEE-S-EEPTTS-SSTT--SS-SSEE----SBS--S-TTEEEEE--S-TTB-SSS-SSTT--STTSB-HHHHHHHHHT--TT--

CATH classification: 3.20.20.40